Protein AF-0000000069723660 (afdb_homodimer)

Foldseek 3Di:
DQDDDDYDDDDDDDDDDDDDDPPDDPPDDPDDDPDPPPPPPPPPPPPPVPDLPPDAQDAPVNLVVCLVVQLVVVCVVCVVVVHDCVDPVNVCVSNVVSVVLCQLQVLSNDDLCVLQVPWKDQDPDQDKDKDWFQKAWAAALVPRFIKIWIKIKIFGADRIDGDPVSLSVLLSSLRSNHDDVQVSQVSSQVSCCVRGVTQKMKMKIKIDTCVCCVVVVDPPPDIDIYMDITHCCVVPVVNVVVRVVVRVD/DDDDDDDDDDDDDPDDDDDDPDDDPPDPPDPDDPDDPPPPPPPPPPPPVPDLPPDAQDAPVNLVVCLVVQLVVVCVVCVVVVHDCVDPVNVCVSNVVSVVLCQLQVLSNDDLCVLQPPWKDQDPDQDKDKDWFQWAWAAALVPRFIKIWIKIKIFGADRIDGDPVSLSVLLSSLRSNHDDVQSSQVSSQVSCCVRGVTQKMKMKIKIDTCVCCVVVVDPPPDIDIYMDITHCCVVPVVNVVVRVVVRVD

Sequence (498 aa):
MEKGPVRALAKPRDPRCSNGCLDGEPPRPGPSHPAEKPQRPETKSAQPADGWKGERPRSEEDNELNLPNLAAAYSSILRSLGEDPQRQGLLKTPLRAAMAMQFFTKGYQETISDVLNDAIFDEDHDEMVIVKDIDMFSMCEHHLVPFVGKVHIGYLPNKQVLGLSKLARIVEIYSRRLQVQERLTKQIAVAITEALRPAGVGVVVEATHMCMVMRGVQKMNSKTVTSTMLGVFREDPKTREEFLTLIRGMEKGPVRALAKPRDPRCSNGCLDGEPPRPGPSHPAEKPQRPETKSAQPADGWKGERPRSEEDNELNLPNLAAAYSSILRSLGEDPQRQGLLKTPLRAAMAMQFFTKGYQETISDVLNDAIFDEDHDEMVIVKDIDMFSMCEHHLVPFVGKVHIGYLPNKQVLGLSKLARIVEIYSRRLQVQERLTKQIAVAITEALRPAGVGVVVEATHMCMVMRGVQKMNSKTVTSTMLGVFREDPKTREEFLTLIRG

pLDDT: mean 77.75, std 28.46, range [14.97, 98.75]

Solvent-accessible surface area (backbone atoms only — not comparable to full-atom values): 28096 Å² total; per-residue (Å²): 135,80,83,82,86,85,89,93,85,88,89,85,83,87,82,87,76,78,88,78,80,73,74,74,73,73,78,71,79,70,78,74,73,71,72,72,69,68,72,65,70,70,68,71,65,74,65,63,89,60,79,72,70,81,61,73,52,51,46,73,65,52,47,65,69,24,40,64,56,24,16,49,20,42,40,44,36,36,43,45,74,73,43,60,48,78,39,84,79,27,57,59,17,24,53,43,26,30,53,48,51,50,57,47,35,43,19,48,47,53,57,68,69,77,62,50,78,83,39,74,38,81,34,96,44,82,55,76,46,74,51,63,73,37,81,42,51,30,27,29,37,54,44,72,31,52,28,40,38,32,35,31,41,35,33,29,35,53,49,32,42,68,47,73,69,50,56,53,46,51,49,44,37,58,29,12,23,76,34,52,71,65,57,45,32,42,50,48,39,50,49,49,40,69,71,48,55,35,56,17,32,36,25,37,34,40,29,32,49,44,66,36,30,69,68,65,78,31,57,85,84,49,68,50,76,42,71,32,57,34,54,46,34,56,74,31,66,67,56,33,50,52,52,57,56,61,62,75,104,136,89,80,83,81,83,88,84,88,86,79,85,70,91,74,88,78,81,88,78,88,74,81,79,74,74,80,71,78,73,79,74,75,75,74,75,70,72,74,69,73,70,71,72,66,75,66,64,83,65,80,71,76,80,60,73,54,51,46,73,66,51,48,64,69,24,41,64,55,24,16,49,22,42,39,44,38,36,44,45,73,73,44,60,48,77,40,83,77,28,57,60,17,24,52,42,26,30,53,48,52,50,58,48,35,44,18,48,50,53,56,69,70,78,62,50,78,82,40,74,37,84,35,98,43,81,56,76,46,74,51,63,74,37,82,40,52,30,26,30,38,54,44,72,30,52,27,39,38,33,35,31,41,34,34,30,36,52,49,32,42,68,48,72,70,49,55,54,46,51,48,44,37,58,29,13,23,77,32,51,71,65,57,45,33,42,50,48,38,51,50,49,40,70,73,46,54,35,57,17,33,35,25,40,35,39,31,33,49,45,67,36,31,70,68,65,77,32,58,86,85,48,68,51,76,43,71,33,58,34,52,44,33,57,73,32,66,66,58,33,49,52,52,57,56,62,62,76,106

Secondary structure (DSSP, 8-state):
------------------------------------------------S-TTSSS-PPPHHHHHHHHHHHHHHHHHHHHHTT--TTSGGGTTHHHHHHHHHHHHTGGGG--HHHHHTT-EEE----SPEEEEEEEEEEEETTTS-EEEEEEEEEEE-SSEEE-HHHHHHHHHHHHSSEE-HHHHHHHHHHHHHHHH--SEEEEEEEEEEHHHHTTTSS-TT--EEEEEEEEHHHH-HHHHHHHHHHHH-/------------------------------------------------S-S-SSS-PPPHHHHHHHHHHHHHHHHHHHHHTT--TTSGGGTTHHHHHHHHHHHHTGGGG--HHHHHTT-EEE----SPEEEEEEEEEEEETTTS-EEEEEEEEEEE-SSEEE-HHHHHHHHHHHHSSEE-HHHHHHHHHHHHHHHH--SEEEEEEEEEEHHHHTTTSS-TT--EEEEEEEEHHHH-HHHHHHHHHHHH-

InterPro domains:
  IPR001474 GTP cyclohydrolase I [MF_00223] (66-248)
  IPR001474 GTP cyclohydrolase I [NF006826] (69-248)
  IPR001474 GTP cyclohydrolase I [PTHR11109] (31-248)
  IPR001474 GTP cyclohydrolase I [TIGR00063] (73-248)
  IPR018234 GTP cyclohydrolase I, conserved site [PS00859] (127-143)
  IPR018234 GTP cyclohydrolase I, conserved site [PS00860] (175-185)
  IPR020602 GTP cyclohydrolase I domain [PF01227] (72-248)
  IPR043133 GTP cyclohydrolase I, C-terminal/NADPH-dependent 7-cyano-7-deazaguanine reductase [G3DSA:3.30.1130.10] (117-249)
  IPR043134 GTP cyclohydrolase I, N-terminal domain [G3DSA:1.10.286.10] (56-115)

Radius of gyration: 39.51 Å; Cα contacts (8 Å, |Δi|>4): 777; chains: 2; bounding box: 119×138×119 Å

Nearest PDB structures (foldseek):
  1is8-assembly1_D  TM=9.954E-01  e=2.478E-35  Rattus norvegicus
  1is7-assembly1_B  TM=9.886E-01  e=1.522E-35  Rattus norvegicus
  1fb1-assembly1_C  TM=9.767E-01  e=1.878E-33  Homo sapiens
  6z80-assembly1_A  TM=9.804E-01  e=7.278E-32  Homo sapiens
  1wm9-assembly1_A  TM=9.817E-01  e=1.178E-27  Thermus thermophilus HB8

Organism: Rousettus aegyptiacus (NCBI:txid9407)

Structure (mmCIF, N/CA/C/O backbone):
data_AF-0000000069723660-model_v1
#
loop_
_entity.id
_entity.type
_entity.pdbx_description
1 polymer 'GTP cyclohydrolase 1'
#
loop_
_atom_site.group_PDB
_atom_site.id
_atom_site.type_symbol
_atom_site.label_atom_id
_atom_site.label_alt_id
_atom_site.label_comp_id
_atom_site.label_asym_id
_atom_site.label_entity_id
_atom_site.label_seq_id
_atom_site.pdbx_PDB_ins_code
_atom_site.Cartn_x
_atom_site.Cartn_y
_atom_site.Cartn_z
_atom_site.occupancy
_atom_site.B_iso_or_equiv
_atom_site.auth_seq_id
_atom_site.auth_comp_id
_atom_site.auth_asym_id
_atom_site.auth_atom_id
_atom_site.pdbx_PDB_model_num
ATOM 1 N N . MET A 1 1 ? 94.812 -21.625 31.891 1 18.58 1 MET A N 1
ATOM 2 C CA . MET A 1 1 ? 95.5 -22.125 30.703 1 18.58 1 MET A CA 1
ATOM 3 C C . MET A 1 1 ? 95.062 -23.531 30.344 1 18.58 1 MET A C 1
ATOM 5 O O . MET A 1 1 ? 95.375 -24.062 29.297 1 18.58 1 MET A O 1
ATOM 9 N N . GLU A 1 2 ? 94.188 -24.312 31.156 1 14.97 2 GLU A N 1
ATOM 10 C CA . GLU A 1 2 ? 94.562 -25.703 31.391 1 14.97 2 GLU A CA 1
ATOM 11 C C . GLU A 1 2 ? 93.812 -26.641 30.422 1 14.97 2 GLU A C 1
ATOM 13 O O . GLU A 1 2 ? 93.812 -27.844 30.641 1 14.97 2 GLU A O 1
ATOM 18 N N . LYS A 1 3 ? 93 -26.234 29.312 1 20.59 3 LYS A N 1
ATOM 19 C CA . LYS A 1 3 ? 91.75 -26.953 29.109 1 20.59 3 LYS A CA 1
ATOM 20 C C . LYS A 1 3 ? 92 -28.281 28.406 1 20.59 3 LYS A C 1
ATOM 22 O O . LYS A 1 3 ? 92.5 -28.312 27.281 1 20.59 3 LYS A O 1
ATOM 27 N N . GLY A 1 4 ? 91.75 -29.438 28.844 1 17.38 4 GLY A N 1
ATOM 28 C CA . GLY A 1 4 ? 92.5 -30.672 28.656 1 17.38 4 GLY A CA 1
ATOM 29 C C . GLY A 1 4 ? 92 -31.453 27.438 1 17.38 4 GLY A C 1
ATOM 30 O O . GLY A 1 4 ? 91 -31.141 26.844 1 17.38 4 GLY A O 1
ATOM 31 N N . PRO A 1 5 ? 91.938 -32.875 27.359 1 19.39 5 PRO A N 1
ATOM 32 C CA . PRO A 1 5 ? 92.75 -33.812 26.531 1 19.39 5 PRO A CA 1
ATOM 33 C C . PRO A 1 5 ? 91.875 -34.469 25.453 1 19.39 5 PRO A C 1
ATOM 35 O O . PRO A 1 5 ? 92.25 -34.5 24.281 1 19.39 5 PRO A O 1
ATOM 38 N N . VAL A 1 6 ? 90.75 -35.375 25.781 1 17.23 6 VAL A N 1
ATOM 39 C CA . VAL A 1 6 ? 91.062 -36.812 25.719 1 17.23 6 VAL A CA 1
ATOM 40 C C . VAL A 1 6 ? 90.812 -37.344 24.312 1 17.23 6 VAL A C 1
ATOM 42 O O . VAL A 1 6 ? 90 -36.781 23.594 1 17.23 6 VAL A O 1
ATOM 45 N N . ARG A 1 7 ? 90.75 -38.719 24.094 1 17.19 7 ARG A N 1
ATOM 46 C CA . ARG A 1 7 ? 91.438 -39.688 23.25 1 17.19 7 ARG A CA 1
ATOM 47 C C . ARG A 1 7 ? 90.562 -40.094 22.078 1 17.19 7 ARG A C 1
ATOM 49 O O . ARG A 1 7 ? 89.312 -39.875 22.094 1 17.19 7 ARG A O 1
ATOM 56 N N . ALA A 1 8 ? 90.375 -41.562 21.672 1 17.77 8 ALA A N 1
ATOM 57 C CA . ALA A 1 8 ? 91.062 -42.375 20.656 1 17.77 8 ALA A CA 1
ATOM 58 C C . ALA A 1 8 ? 90.125 -42.75 19.531 1 17.77 8 ALA A C 1
ATOM 60 O O . ALA A 1 8 ? 88.875 -42.656 19.688 1 17.77 8 ALA A O 1
ATOM 61 N N . LEU A 1 9 ? 89.75 -44.156 19.094 1 17.48 9 LEU A N 1
ATOM 62 C CA . LEU A 1 9 ? 90.375 -44.938 18.016 1 17.48 9 LEU A CA 1
ATOM 63 C C . LEU A 1 9 ? 89.312 -45.406 17.016 1 17.48 9 LEU A C 1
ATOM 65 O O . LEU A 1 9 ? 89.438 -45.188 15.812 1 17.48 9 LEU A O 1
ATOM 69 N N . ALA A 1 10 ? 88.562 -46.75 17.141 1 16.92 10 ALA A N 1
ATOM 70 C CA . ALA A 1 10 ? 88.938 -47.906 16.312 1 16.92 10 ALA A CA 1
ATOM 71 C C . ALA A 1 10 ? 87.938 -48.094 15.172 1 16.92 10 ALA A C 1
ATOM 73 O O . ALA A 1 10 ? 86.812 -47.656 15.273 1 16.92 10 ALA A O 1
ATOM 74 N N . LYS A 1 11 ? 87.75 -49.438 14.453 1 19.38 11 LYS A N 1
ATOM 75 C CA . LYS A 1 11 ? 88 -49.938 13.109 1 19.38 11 LYS A CA 1
ATOM 76 C C . LYS A 1 11 ? 86.688 -50.094 12.312 1 19.38 11 LYS A C 1
ATOM 78 O O . LYS A 1 11 ? 85.625 -50.219 12.898 1 19.38 11 LYS A O 1
ATOM 83 N N . PRO A 1 12 ? 86.688 -50.938 11.125 1 22.66 12 PRO A N 1
ATOM 84 C CA . PRO A 1 12 ? 86.312 -50.844 9.695 1 22.66 12 PRO A CA 1
ATOM 85 C C . PRO A 1 12 ? 85.125 -51.656 9.305 1 22.66 12 PRO A C 1
ATOM 87 O O . PRO A 1 12 ? 85.188 -52.875 9.242 1 22.66 12 PRO A O 1
ATOM 90 N N . ARG A 1 13 ? 83.812 -51.562 9.836 1 19.23 13 ARG A N 1
ATOM 91 C CA . ARG A 1 13 ? 82.875 -52.656 9.93 1 19.23 13 ARG A CA 1
ATOM 92 C C . ARG A 1 13 ? 82.438 -53.125 8.539 1 19.23 13 ARG A C 1
ATOM 94 O O . ARG A 1 13 ? 82.312 -52.344 7.613 1 19.23 13 ARG A O 1
ATOM 101 N N . ASP A 1 14 ? 82.062 -54.438 8.398 1 18.81 14 ASP A N 1
ATOM 102 C CA . ASP A 1 14 ? 82.062 -55.469 7.375 1 18.81 14 ASP A CA 1
ATOM 103 C C . ASP A 1 14 ? 80.938 -55.25 6.34 1 18.81 14 ASP A C 1
ATOM 105 O O . ASP A 1 14 ? 79.875 -54.719 6.66 1 18.81 14 ASP A O 1
ATOM 109 N N . PRO A 1 15 ? 81 -55.719 5.047 1 20.92 15 PRO A N 1
ATOM 110 C CA . PRO A 1 15 ? 80.625 -55.406 3.662 1 20.92 15 PRO A CA 1
ATOM 111 C C . PRO A 1 15 ? 79.25 -55.844 3.273 1 20.92 15 PRO A C 1
ATOM 113 O O . PRO A 1 15 ? 78.562 -55.25 2.41 1 20.92 15 PRO A O 1
ATOM 116 N N . ARG A 1 16 ? 78.688 -57.031 3.842 1 19.39 16 ARG A N 1
ATOM 117 C CA . ARG A 1 16 ? 78.188 -58 2.873 1 19.39 16 ARG A CA 1
ATOM 118 C C . ARG A 1 16 ? 76.812 -57.625 2.371 1 19.39 16 ARG A C 1
ATOM 120 O O . ARG A 1 16 ? 75.938 -57.281 3.168 1 19.39 16 ARG A O 1
ATOM 127 N N . CYS A 1 17 ? 76.438 -57.40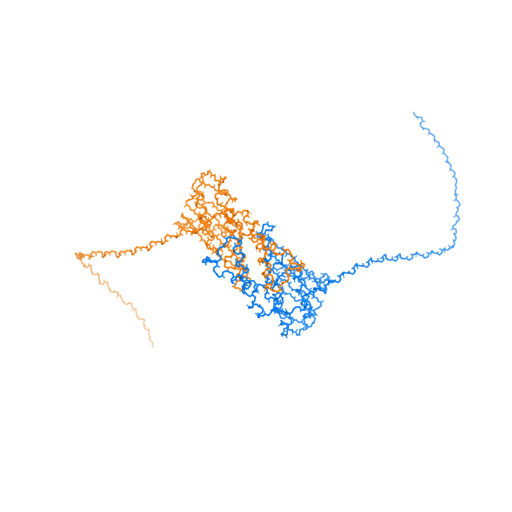6 1.099 1 19.94 17 CYS A N 1
ATOM 128 C CA . CYS A 1 17 ? 75.562 -56.719 0.172 1 19.94 17 CYS A CA 1
ATOM 129 C C . CYS A 1 17 ? 74.25 -57.438 0.055 1 19.94 17 CYS A C 1
ATOM 131 O O . CYS A 1 17 ? 73.25 -56.875 -0.436 1 19.94 17 CYS A O 1
ATOM 133 N N . SER A 1 18 ? 74.188 -58.75 0.332 1 18.02 18 SER A N 1
ATOM 134 C CA . SER A 1 18 ? 73.562 -59.438 -0.802 1 18.02 18 SER A CA 1
ATOM 135 C C . SER A 1 18 ? 72.062 -59.219 -0.859 1 18.02 18 SER A C 1
ATOM 137 O O . SER A 1 18 ? 71.5 -58.719 0.101 1 18.02 18 SER A O 1
ATOM 139 N N . ASN A 1 19 ? 71.188 -60.312 -1.084 1 18.28 19 ASN A N 1
ATOM 140 C CA . ASN A 1 19 ? 70.312 -60.719 -2.195 1 18.28 19 ASN A CA 1
ATOM 141 C C . ASN A 1 19 ? 68.875 -60.375 -1.938 1 18.28 19 ASN A C 1
ATOM 143 O O . ASN A 1 19 ? 68.5 -60.031 -0.819 1 18.28 19 ASN A O 1
ATOM 147 N N . GLY A 1 20 ? 67.812 -61.344 -2.285 1 20.5 20 GLY A N 1
ATOM 148 C CA . GLY A 1 20 ? 66.75 -61.312 -3.295 1 20.5 20 GLY A CA 1
ATOM 149 C C . GLY A 1 20 ? 65.438 -60.938 -2.74 1 20.5 20 GLY A C 1
ATOM 150 O O . GLY A 1 20 ? 64.5 -60.625 -3.498 1 20.5 20 GLY A O 1
ATOM 151 N N . CYS A 1 21 ? 65.062 -61.406 -1.474 1 21.03 21 CYS A N 1
ATOM 152 C CA . CYS A 1 21 ? 63.75 -61.969 -1.267 1 21.03 21 CYS A CA 1
ATOM 153 C C . CYS A 1 21 ? 62.688 -60.875 -1.252 1 21.03 21 CYS A C 1
ATOM 155 O O . CYS A 1 21 ? 62.719 -60.031 -0.373 1 21.03 21 CYS A O 1
ATOM 157 N N . LEU A 1 22 ? 62.125 -60.5 -2.387 1 22.59 22 LEU A N 1
ATOM 158 C CA . LEU A 1 22 ? 61.312 -59.344 -2.66 1 22.59 22 LEU A CA 1
ATOM 159 C C . LEU A 1 22 ? 60 -59.406 -1.889 1 22.59 22 LEU A C 1
ATOM 161 O O . LEU A 1 22 ? 59.156 -60.281 -2.152 1 22.59 22 LEU A O 1
ATOM 165 N N . ASP A 1 23 ? 60.031 -59.469 -0.571 1 21.16 23 ASP A N 1
ATOM 166 C CA . ASP A 1 23 ? 58.812 -59.844 0.114 1 21.16 23 ASP A CA 1
ATOM 167 C C . ASP A 1 23 ? 57.625 -58.969 -0.346 1 21.16 23 ASP A C 1
ATOM 169 O O . ASP A 1 23 ? 57.781 -57.781 -0.523 1 21.16 23 ASP A O 1
ATOM 173 N N . GLY A 1 24 ? 56.594 -59.562 -0.834 1 24.84 24 GLY A N 1
ATOM 174 C CA . GLY A 1 24 ? 55.375 -59.156 -1.541 1 24.84 24 GLY A CA 1
ATOM 175 C C . GLY A 1 24 ? 54.531 -58.188 -0.756 1 24.84 24 GLY A C 1
ATOM 176 O O . GLY A 1 24 ? 54.438 -58.281 0.467 1 24.84 24 GLY A O 1
ATOM 177 N N . GLU A 1 25 ? 54.531 -56.906 -1.181 1 27.36 25 GLU A N 1
ATOM 178 C CA . GLU A 1 25 ? 53.938 -55.781 -0.483 1 27.36 25 GLU A CA 1
ATOM 179 C C . GLU A 1 25 ? 52.469 -56.031 -0.175 1 27.36 25 GLU A C 1
ATOM 181 O O . GLU A 1 25 ? 51.719 -56.469 -1.043 1 27.36 25 GLU A O 1
ATOM 186 N N . PRO A 1 26 ? 52.281 -56.5 1.079 1 29.83 26 PRO A N 1
ATOM 187 C CA . PRO A 1 26 ? 50.875 -56.812 1.297 1 29.83 26 PRO A CA 1
ATOM 188 C C . PRO A 1 26 ? 49.906 -55.75 0.775 1 29.83 26 PRO A C 1
ATOM 190 O O . PRO A 1 26 ? 50.281 -54.594 0.684 1 29.83 26 PRO A O 1
ATOM 193 N N . PRO A 1 27 ? 48.938 -56.125 -0.021 1 27.78 27 PRO A N 1
ATOM 194 C CA . PRO A 1 27 ? 48.125 -55.125 -0.745 1 27.78 27 PRO A CA 1
ATOM 195 C C . PRO A 1 27 ? 47.531 -54.094 0.176 1 27.78 27 PRO A C 1
ATOM 197 O O . PRO A 1 27 ? 47.375 -54.312 1.379 1 27.78 27 PRO A O 1
ATOM 200 N N . ARG A 1 28 ? 47.719 -52.844 -0.138 1 28.53 28 ARG A N 1
ATOM 201 C CA . ARG A 1 28 ? 47.281 -51.656 0.559 1 28.53 28 ARG A CA 1
ATOM 202 C C . ARG A 1 28 ? 45.781 -51.719 0.865 1 28.53 28 ARG A C 1
ATOM 204 O O . ARG A 1 28 ? 45 -52.188 0.043 1 28.53 28 ARG A O 1
ATOM 211 N N . PRO A 1 29 ? 45.562 -51.812 2.137 1 31.22 29 PRO A N 1
ATOM 212 C CA . PRO A 1 29 ? 44.125 -51.969 2.451 1 31.22 29 PRO A CA 1
ATOM 213 C C . PRO A 1 29 ? 43.25 -51 1.677 1 31.22 29 PRO A C 1
ATOM 215 O O . PRO A 1 29 ? 43.688 -49.938 1.28 1 31.22 29 PRO A O 1
ATOM 218 N N . GLY A 1 30 ? 42.375 -51.438 0.77 1 28.33 30 GLY A N 1
ATOM 219 C CA . GLY A 1 30 ? 41.562 -50.625 -0.137 1 28.33 30 GLY A CA 1
ATOM 220 C C . GLY A 1 30 ? 40.844 -49.5 0.553 1 28.33 30 GLY A C 1
ATOM 221 O O . GLY A 1 30 ? 40.75 -49.469 1.782 1 28.33 30 GLY A O 1
ATOM 222 N N . PRO A 1 31 ? 40.719 -48.406 -0.165 1 29.69 31 PRO A N 1
ATOM 223 C CA . PRO A 1 31 ? 40.219 -47.125 0.344 1 29.69 31 PRO A CA 1
ATOM 224 C C . PRO A 1 31 ? 38.969 -47.312 1.186 1 29.69 31 PRO A C 1
ATOM 226 O O . PRO A 1 31 ? 38.25 -48.312 1.04 1 29.69 31 PRO A O 1
ATOM 229 N N . SER A 1 32 ? 39.094 -46.906 2.406 1 31.52 32 SER A N 1
ATOM 230 C CA . SER A 1 32 ? 37.938 -46.938 3.324 1 31.52 32 SER A CA 1
ATOM 231 C C . SER A 1 32 ? 36.688 -46.469 2.633 1 31.52 32 SER A C 1
ATOM 233 O O . SER A 1 32 ? 36.719 -45.594 1.757 1 31.52 32 SER A O 1
ATOM 235 N N . HIS A 1 33 ? 35.688 -47.344 2.541 1 28.3 33 HIS A N 1
ATOM 236 C CA . HIS A 1 33 ? 34.438 -47.031 1.878 1 28.3 33 HIS A CA 1
ATOM 237 C C . HIS A 1 33 ? 33.906 -45.688 2.314 1 28.3 33 HIS A C 1
ATOM 239 O O . HIS A 1 33 ? 34.031 -45.281 3.477 1 28.3 33 HIS A O 1
ATOM 245 N N . PRO A 1 34 ? 33.938 -44.688 1.435 1 27.61 34 PRO A N 1
ATOM 246 C CA . PRO A 1 34 ? 33.438 -43.375 1.838 1 27.61 34 PRO A CA 1
ATOM 247 C C . PRO A 1 34 ? 32.25 -43.469 2.787 1 27.61 34 PRO A C 1
ATOM 249 O O . PRO A 1 34 ? 31.516 -44.438 2.768 1 27.61 34 PRO A O 1
ATOM 252 N N . ALA A 1 35 ? 32.406 -42.875 4.023 1 33.75 35 ALA A N 1
ATOM 253 C CA . ALA A 1 35 ? 31.297 -42.688 4.941 1 33.75 35 ALA A CA 1
ATOM 254 C C . ALA A 1 35 ? 30 -42.438 4.18 1 33.75 35 ALA A C 1
ATOM 256 O O . ALA A 1 35 ? 30 -41.75 3.148 1 33.75 35 ALA A O 1
ATOM 257 N N . GLU A 1 36 ? 29.125 -43.438 4.188 1 28.73 36 GLU A N 1
ATOM 258 C CA . GLU A 1 36 ? 27.828 -43.25 3.547 1 28.73 36 GLU A CA 1
ATOM 259 C C . GLU A 1 36 ? 27.312 -41.844 3.697 1 28.73 36 GLU A C 1
ATOM 261 O O . GLU A 1 36 ? 27.312 -41.281 4.801 1 28.73 36 GLU A O 1
ATOM 266 N N . LYS A 1 37 ? 27.562 -40.906 2.648 1 33.5 37 LYS A N 1
ATOM 267 C CA . LYS A 1 37 ? 26.953 -39.594 2.736 1 33.5 37 LYS A CA 1
ATOM 268 C C . LYS A 1 37 ? 25.625 -39.656 3.465 1 33.5 37 LYS A C 1
ATOM 270 O O . LYS A 1 37 ? 24.797 -40.5 3.186 1 33.5 37 LYS A O 1
ATOM 275 N N . PRO A 1 38 ? 25.656 -39.219 4.785 1 33.41 38 PRO A N 1
ATOM 276 C CA . PRO A 1 38 ? 24.297 -39.25 5.332 1 33.41 38 PRO A CA 1
ATOM 277 C C . PRO A 1 38 ? 23.219 -38.969 4.281 1 33.41 38 PRO A C 1
ATOM 279 O O . PRO A 1 38 ? 23.5 -38.312 3.287 1 33.41 38 PRO A O 1
ATOM 282 N N . GLN A 1 39 ? 22.391 -40 3.996 1 28.12 39 GLN A N 1
ATOM 283 C CA . GLN A 1 39 ? 21.266 -39.719 3.133 1 28.12 39 GLN A CA 1
ATOM 284 C C . GLN A 1 39 ? 20.766 -38.281 3.355 1 28.12 39 GLN A C 1
ATOM 286 O O . GLN A 1 39 ? 20.625 -37.844 4.496 1 28.12 39 GLN A O 1
ATOM 291 N N . ARG A 1 40 ? 21.281 -37.344 2.473 1 30.78 40 ARG A N 1
ATOM 292 C CA . ARG A 1 40 ? 20.641 -36.031 2.529 1 30.78 40 ARG A CA 1
ATOM 293 C C . ARG A 1 40 ? 19.203 -36.156 3.018 1 30.78 40 ARG A C 1
ATOM 295 O O . ARG A 1 40 ? 18.453 -37.031 2.588 1 30.78 40 ARG A O 1
ATOM 302 N N . PRO A 1 41 ? 19.016 -35.781 4.312 1 30.94 41 PRO A N 1
ATOM 303 C CA . PRO A 1 41 ? 17.578 -35.875 4.637 1 30.94 41 PRO A CA 1
ATOM 304 C C . PRO A 1 41 ? 16.688 -35.688 3.416 1 30.94 41 PRO A C 1
ATOM 306 O O . PRO A 1 41 ? 17.047 -34.938 2.502 1 30.94 41 PRO A O 1
ATOM 309 N N . GLU A 1 42 ? 16.156 -36.844 2.865 1 26.86 42 GLU A N 1
ATOM 310 C CA . GLU A 1 42 ? 15.117 -36.625 1.875 1 26.86 42 GLU A CA 1
ATOM 311 C C . GLU A 1 42 ? 14.461 -35.25 2.068 1 26.86 42 GLU A C 1
ATOM 313 O 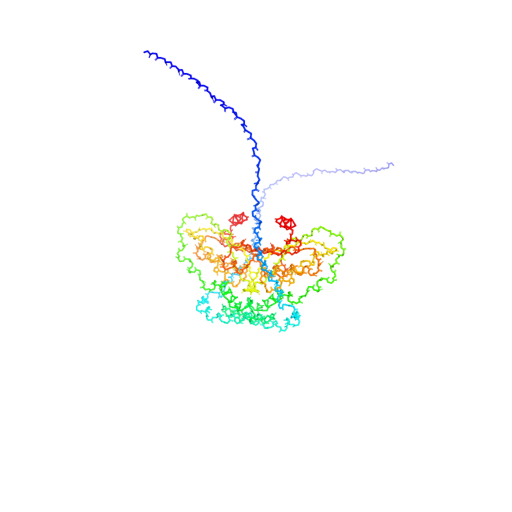O . GLU A 1 42 ? 14.148 -34.875 3.195 1 26.86 42 GLU A O 1
ATOM 318 N N . THR A 1 43 ? 14.953 -34.312 1.299 1 27.39 43 THR A N 1
ATOM 319 C CA . THR A 1 43 ? 14.156 -33.094 1.258 1 27.39 43 THR A CA 1
ATOM 320 C C . THR A 1 43 ? 12.695 -33.406 1.57 1 27.39 43 THR A C 1
ATOM 322 O O . THR A 1 43 ? 12.062 -34.219 0.892 1 27.39 43 THR A O 1
ATOM 325 N N . LYS A 1 44 ? 12.336 -33.5 2.881 1 31.05 44 LYS A N 1
ATOM 326 C CA . LYS A 1 44 ? 10.898 -33.469 3.123 1 31.05 44 LYS A CA 1
ATOM 327 C C . LYS A 1 44 ? 10.148 -32.938 1.908 1 31.05 44 LYS A C 1
ATOM 329 O O . LYS A 1 44 ? 10.453 -31.828 1.415 1 31.05 44 LYS A O 1
ATOM 334 N N . SER A 1 45 ? 9.844 -33.812 0.938 1 26.66 45 SER A N 1
ATOM 335 C CA . SER A 1 45 ? 8.922 -33.438 -0.13 1 26.66 45 SER A CA 1
ATOM 336 C C . SER A 1 45 ? 8.102 -32.219 0.257 1 26.66 45 SER A C 1
ATOM 338 O O . SER A 1 45 ? 7.613 -32.125 1.385 1 26.66 45 SER A O 1
ATOM 340 N N . ALA A 1 46 ? 8.531 -31.078 -0.267 1 31.28 46 ALA A N 1
ATOM 341 C CA . ALA A 1 46 ? 7.621 -29.938 -0.162 1 31.28 46 ALA A CA 1
ATOM 342 C C . ALA A 1 46 ? 6.168 -30.406 -0.097 1 31.28 46 ALA A C 1
ATOM 344 O O . ALA A 1 46 ? 5.695 -31.109 -0.989 1 31.28 46 ALA A O 1
ATOM 345 N N . GLN A 1 47 ? 5.703 -30.891 1.125 1 30.94 47 GLN A N 1
ATOM 346 C CA . GLN A 1 47 ? 4.262 -31.094 1.188 1 30.94 47 GLN A CA 1
ATOM 347 C C . GLN A 1 47 ? 3.553 -30.328 0.068 1 30.94 47 GLN A C 1
ATOM 349 O O . GLN A 1 47 ? 3.941 -29.219 -0.272 1 30.94 47 GLN A O 1
ATOM 354 N N . PRO A 1 48 ? 3.004 -31.016 -0.903 1 32.16 48 PRO A N 1
ATOM 355 C CA . PRO A 1 48 ? 2.217 -30.266 -1.878 1 32.16 48 PRO A CA 1
ATOM 356 C C . PRO A 1 48 ? 1.662 -28.969 -1.306 1 32.16 48 PRO A C 1
ATOM 358 O O . PRO A 1 48 ? 1.479 -28.844 -0.091 1 32.16 48 PRO A O 1
ATOM 361 N N . ALA A 1 49 ? 2.076 -27.906 -1.833 1 36.91 49 ALA A N 1
ATOM 362 C CA . ALA A 1 49 ? 1.204 -26.766 -1.634 1 36.91 49 ALA A CA 1
ATOM 363 C C . ALA A 1 49 ? -0.231 -27.203 -1.354 1 36.91 49 ALA A C 1
ATOM 365 O O . ALA A 1 49 ? -0.939 -27.641 -2.262 1 36.91 49 ALA A O 1
ATOM 366 N N . ASP A 1 50 ? -0.439 -28.094 -0.318 1 35.5 50 ASP A N 1
ATOM 367 C CA . ASP A 1 50 ? -1.622 -28.844 0.103 1 35.5 50 ASP A CA 1
ATOM 368 C C . ASP A 1 50 ? -2.891 -28.25 -0.51 1 35.5 50 ASP A C 1
ATOM 370 O O . ASP A 1 50 ? -3.59 -28.922 -1.27 1 35.5 50 ASP A O 1
ATOM 374 N N . GLY A 1 51 ? -3.727 -27.469 0.443 1 35.34 51 GLY A N 1
ATOM 375 C CA . GLY A 1 51 ? -5.18 -27.406 0.472 1 35.34 51 GLY A CA 1
ATOM 376 C C . GLY A 1 51 ? -5.766 -26.625 -0.683 1 35.34 51 GLY A C 1
ATOM 377 O O . GLY A 1 51 ? -6.949 -26.281 -0.673 1 35.34 51 GLY A O 1
ATOM 378 N N . TRP A 1 52 ? -5.039 -25.906 -1.434 1 38.44 52 TRP A N 1
ATOM 379 C CA . TRP A 1 52 ? -5.758 -25.109 -2.42 1 38.44 52 TRP A CA 1
ATOM 380 C C . TRP A 1 52 ? -6.328 -26 -3.523 1 38.44 52 TRP A C 1
ATOM 382 O O . TRP A 1 52 ? -6.758 -25.5 -4.566 1 38.44 52 TRP A O 1
ATOM 392 N N . LYS A 1 53 ? -5.898 -27.234 -3.596 1 41.16 53 LYS A N 1
ATOM 393 C CA . LYS A 1 53 ? -6.438 -28 -4.719 1 41.16 53 LYS A CA 1
ATOM 394 C C . LYS A 1 53 ? -7.934 -27.734 -4.891 1 41.16 53 LYS A C 1
ATOM 396 O O . LYS A 1 53 ? -8.406 -27.516 -6.008 1 41.16 53 LYS A O 1
ATOM 401 N N . GLY A 1 54 ? -8.844 -28.469 -3.914 1 41 54 GLY A N 1
ATOM 402 C CA . GLY A 1 54 ? -10.227 -28.844 -4.16 1 41 54 GLY A CA 1
ATOM 403 C C . GLY A 1 54 ? -11.188 -27.672 -4.047 1 41 54 GLY A C 1
ATOM 404 O O . GLY A 1 54 ? -12.406 -27.859 -4.055 1 41 54 GLY A O 1
ATOM 405 N N . GLU A 1 55 ? -10.773 -26.578 -3.369 1 50.41 55 GLU A N 1
ATOM 406 C CA . GLU A 1 55 ? -11.906 -25.688 -3.131 1 50.41 55 GLU A CA 1
ATOM 407 C C . GLU A 1 55 ? -12.289 -24.922 -4.395 1 50.41 55 GLU A C 1
ATOM 409 O O . GLU A 1 55 ? -11.414 -24.516 -5.164 1 50.41 55 GLU A O 1
ATOM 414 N N . ARG A 1 56 ? -13.477 -25.172 -4.863 1 60.94 56 ARG A N 1
ATOM 415 C CA . ARG A 1 56 ? -14.094 -24.438 -5.969 1 60.94 56 ARG A CA 1
ATOM 416 C C . ARG A 1 56 ? -13.688 -22.969 -5.957 1 60.94 56 ARG A C 1
ATOM 418 O O . ARG A 1 56 ? -13.68 -22.328 -4.898 1 60.94 56 ARG A O 1
ATOM 425 N N . PRO A 1 57 ? -13.156 -22.562 -7.082 1 75.31 57 PRO A N 1
ATOM 426 C CA . PRO A 1 57 ? -12.906 -21.109 -7.168 1 75.31 57 PRO A CA 1
ATOM 427 C C . PRO A 1 57 ? -14.094 -20.281 -6.695 1 75.31 57 PRO A C 1
ATOM 429 O O . PRO A 1 57 ? -15.242 -20.719 -6.793 1 75.31 57 PRO A O 1
ATOM 432 N N . ARG A 1 58 ? -13.781 -19.312 -6.023 1 83.44 58 ARG A N 1
ATOM 433 C CA . ARG A 1 58 ? -14.82 -18.359 -5.672 1 83.44 58 ARG A CA 1
ATOM 434 C C . ARG A 1 58 ? -15.562 -17.875 -6.914 1 83.44 58 ARG A C 1
ATOM 436 O O . ARG A 1 58 ? -14.938 -17.516 -7.914 1 83.44 58 ARG A O 1
ATOM 443 N N . SER A 1 59 ? -16.875 -17.984 -6.941 1 85.38 59 SER A N 1
ATOM 444 C CA . SER A 1 59 ? -17.656 -17.594 -8.109 1 85.38 59 SER A CA 1
ATOM 445 C C . SER A 1 59 ? -18.062 -16.125 -8.039 1 85.38 59 SER A C 1
ATOM 447 O O . SER A 1 59 ? -18 -15.508 -6.969 1 85.38 59 SER A O 1
ATOM 449 N N . GLU A 1 60 ? -18.359 -15.578 -9.156 1 85.62 60 GLU A N 1
ATOM 450 C CA . GLU A 1 60 ? -18.906 -14.227 -9.203 1 85.62 60 GLU A CA 1
ATOM 451 C C . GLU A 1 60 ? -20.172 -14.117 -8.359 1 85.62 60 GLU A C 1
ATOM 453 O O . GLU A 1 60 ? -20.438 -13.078 -7.75 1 85.62 60 GLU A O 1
ATOM 458 N N . GLU A 1 61 ? -20.906 -15.172 -8.352 1 85.88 61 GLU A N 1
ATOM 459 C CA . GLU A 1 61 ? -22.109 -15.211 -7.543 1 85.88 61 GLU A CA 1
ATOM 460 C C . GLU A 1 61 ? -21.797 -15.133 -6.055 1 85.88 61 GLU A C 1
ATOM 462 O O . GLU A 1 61 ? -22.484 -14.453 -5.301 1 85.88 61 GLU A O 1
ATOM 467 N N . ASP A 1 62 ? -20.781 -15.805 -5.66 1 88.25 62 ASP A N 1
ATOM 468 C CA . ASP A 1 62 ? -20.328 -15.719 -4.277 1 88.25 62 ASP A CA 1
ATOM 469 C C . ASP A 1 62 ? -19.969 -14.289 -3.9 1 88.25 62 ASP A C 1
ATOM 471 O O . ASP A 1 62 ? -20.297 -13.828 -2.807 1 88.25 62 ASP A O 1
ATOM 475 N N . ASN A 1 63 ? -19.344 -13.617 -4.812 1 89.75 63 ASN A N 1
ATOM 476 C CA . ASN A 1 63 ? -18.969 -12.234 -4.574 1 89.75 63 ASN A CA 1
ATOM 477 C C . ASN A 1 63 ? -20.188 -11.352 -4.34 1 89.75 63 ASN A C 1
ATOM 479 O O . ASN A 1 63 ? -20.219 -10.562 -3.391 1 89.75 63 ASN A O 1
ATOM 483 N N . GLU A 1 64 ? -21.109 -11.477 -5.211 1 91.94 64 GLU A N 1
ATOM 484 C CA . GLU A 1 64 ? -22.312 -10.664 -5.098 1 91.94 64 GLU A CA 1
ATOM 485 C C . GLU A 1 64 ? -23.047 -10.953 -3.795 1 91.94 64 GLU A C 1
ATOM 487 O O . GLU A 1 64 ? -23.547 -10.039 -3.135 1 91.94 64 GLU A O 1
ATOM 492 N N . LEU A 1 65 ? -23.062 -12.195 -3.447 1 91.06 65 LEU A N 1
ATOM 493 C CA . LEU A 1 65 ? -23.781 -12.625 -2.252 1 91.06 65 LEU A CA 1
ATOM 494 C C . LEU A 1 65 ? -23.078 -12.133 -0.991 1 91.06 65 LEU A C 1
ATOM 496 O O . LEU A 1 65 ? -23.734 -11.836 0.014 1 91.06 65 LEU A O 1
ATOM 500 N N . ASN A 1 66 ? -21.766 -12.039 -1.061 1 95.38 66 ASN A N 1
ATOM 501 C CA . ASN A 1 66 ? -21 -11.727 0.139 1 95.38 66 ASN A CA 1
ATOM 502 C C . ASN A 1 66 ? -20.672 -10.234 0.222 1 95.38 66 ASN A C 1
ATOM 504 O O . ASN A 1 66 ? -20.203 -9.758 1.251 1 95.38 66 ASN A O 1
ATOM 508 N N . LEU A 1 67 ? -20.969 -9.516 -0.82 1 96.56 67 LEU A N 1
ATOM 509 C CA . LEU A 1 67 ? -20.594 -8.109 -0.89 1 96.56 67 LEU A CA 1
ATOM 510 C C . LEU A 1 67 ? -21.25 -7.32 0.245 1 96.56 67 LEU A C 1
ATOM 512 O O . LEU A 1 67 ? -20.594 -6.516 0.905 1 96.56 67 LEU A O 1
ATOM 516 N N . PRO A 1 68 ? -22.562 -7.523 0.572 1 97.19 68 PRO A N 1
ATOM 517 C CA . PRO A 1 68 ? -23.172 -6.789 1.682 1 97.19 68 PRO A CA 1
ATOM 518 C C . PRO A 1 68 ? -22.5 -7.086 3.023 1 97.19 68 PRO A C 1
ATOM 520 O O . PRO A 1 68 ? -22.344 -6.184 3.85 1 97.19 68 PRO A O 1
ATOM 523 N N . ASN A 1 69 ? -22.125 -8.352 3.203 1 97.38 69 ASN A N 1
ATOM 524 C CA . ASN A 1 69 ? -21.422 -8.719 4.434 1 97.38 69 ASN A CA 1
ATOM 525 C C . ASN A 1 69 ? -20.062 -8.039 4.523 1 97.38 69 ASN A C 1
ATOM 527 O O . ASN A 1 69 ? -19.656 -7.594 5.598 1 97.38 69 ASN A O 1
ATOM 531 N N . LEU A 1 70 ? -19.406 -8.008 3.434 1 97.69 70 LEU A N 1
ATOM 532 C CA . LEU A 1 70 ? -18.125 -7.32 3.385 1 97.69 70 LEU A CA 1
ATOM 533 C C . LEU A 1 70 ? -18.281 -5.84 3.705 1 97.69 70 LEU A C 1
ATOM 535 O O . LEU A 1 70 ? -17.531 -5.289 4.516 1 97.69 70 LEU A O 1
ATOM 539 N N . ALA A 1 71 ? -19.219 -5.246 3.086 1 98.25 71 ALA A N 1
ATOM 540 C CA . ALA A 1 71 ? -19.469 -3.828 3.322 1 98.25 71 ALA A CA 1
ATOM 541 C C . ALA A 1 71 ? -19.844 -3.572 4.781 1 98.25 71 ALA A C 1
ATOM 543 O O . ALA A 1 71 ? -19.391 -2.588 5.375 1 98.25 71 ALA A O 1
ATOM 544 N N . ALA A 1 72 ? -20.609 -4.441 5.34 1 98.31 72 ALA A N 1
ATOM 545 C CA . ALA A 1 72 ? -20.984 -4.316 6.742 1 98.31 72 ALA A CA 1
ATOM 546 C C . ALA A 1 72 ? -19.766 -4.422 7.652 1 98.31 72 ALA A C 1
ATOM 548 O O . ALA A 1 72 ? -19.672 -3.707 8.656 1 98.31 72 ALA A O 1
ATOM 549 N N . ALA A 1 73 ? -18.922 -5.332 7.332 1 98.31 73 ALA A N 1
ATOM 550 C CA . ALA A 1 73 ? -17.703 -5.48 8.109 1 98.31 73 ALA A CA 1
ATOM 551 C C . ALA A 1 73 ? -16.859 -4.207 8.055 1 98.31 73 ALA A C 1
ATOM 553 O O . ALA A 1 73 ? -16.328 -3.76 9.078 1 98.31 73 ALA A O 1
ATOM 554 N N . TYR A 1 74 ? -16.734 -3.572 6.914 1 98.56 74 TYR A N 1
ATOM 555 C CA . TYR A 1 74 ? -15.969 -2.332 6.785 1 98.56 74 TYR A CA 1
ATOM 556 C C . TYR A 1 74 ? -16.656 -1.195 7.531 1 98.56 74 TYR A C 1
ATOM 558 O O . TYR A 1 74 ? -15.992 -0.318 8.086 1 98.56 74 TYR A O 1
ATOM 566 N N . SER A 1 75 ? -17.984 -1.195 7.535 1 98.38 75 SER A N 1
ATOM 567 C CA . SER A 1 75 ? -18.703 -0.224 8.359 1 98.38 75 SER A CA 1
ATOM 568 C C . SER A 1 75 ? -18.359 -0.393 9.836 1 98.38 75 SER A C 1
ATOM 570 O O . SER A 1 75 ? -18.172 0.593 10.555 1 98.38 75 SER A O 1
ATOM 572 N N . SER A 1 76 ? -18.312 -1.611 10.258 1 98.06 76 SER A N 1
ATOM 573 C CA . SER A 1 76 ? -17.953 -1.906 11.641 1 98.06 76 SER A CA 1
ATOM 574 C C . SER A 1 76 ? -16.531 -1.432 11.953 1 98.06 76 SER A C 1
ATOM 576 O O . SER A 1 76 ? -16.266 -0.929 13.047 1 98.06 76 SER A O 1
ATOM 578 N N . ILE A 1 77 ? -15.648 -1.574 11.016 1 98.06 77 ILE A N 1
ATOM 579 C CA . ILE A 1 77 ? -14.281 -1.102 11.18 1 98.06 77 ILE A CA 1
ATOM 580 C C . ILE A 1 77 ? -14.273 0.411 11.391 1 98.06 77 ILE A C 1
ATOM 582 O O . ILE A 1 77 ? -13.656 0.911 12.336 1 98.06 77 ILE A O 1
ATOM 586 N N . LEU A 1 78 ? -14.977 1.113 10.555 1 97.81 78 LEU A N 1
ATOM 587 C CA . LEU A 1 78 ? -15.039 2.566 10.672 1 97.81 78 LEU A CA 1
ATOM 588 C C . LEU A 1 78 ? -15.586 2.98 12.031 1 97.81 78 LEU A C 1
ATOM 590 O O . LEU A 1 78 ? -15.023 3.852 12.695 1 97.81 78 LEU A O 1
ATOM 594 N N . ARG A 1 79 ? -16.625 2.322 12.516 1 96.56 79 ARG A N 1
ATOM 595 C CA . ARG A 1 79 ? -17.219 2.633 13.812 1 96.56 79 ARG A CA 1
ATOM 596 C C . ARG A 1 79 ? -16.234 2.354 14.945 1 96.56 79 ARG A C 1
ATOM 598 O O . ARG A 1 79 ? -16.125 3.143 15.883 1 96.56 79 ARG A O 1
ATOM 605 N N . SER A 1 80 ? -15.555 1.271 14.766 1 96.31 80 SER A N 1
ATOM 606 C CA . SER A 1 80 ? -14.633 0.86 15.812 1 96.31 80 SER A CA 1
ATOM 607 C C . SER A 1 80 ? -13.43 1.802 15.898 1 96.31 80 SER A C 1
ATOM 609 O O . SER A 1 80 ? -12.742 1.854 16.922 1 96.31 80 SER A O 1
ATOM 611 N N . LEU A 1 81 ? -13.148 2.543 14.828 1 95.12 81 LEU A N 1
ATOM 612 C CA . LEU A 1 81 ? -12.078 3.529 14.805 1 95.12 81 LEU A CA 1
ATOM 613 C C . LEU A 1 81 ? -12.562 4.879 15.312 1 95.12 81 LEU A C 1
ATOM 615 O O . LEU A 1 81 ? -11.789 5.836 15.391 1 95.12 81 LEU A O 1
ATOM 619 N N . GLY A 1 82 ? -13.836 4.988 15.617 1 92.69 82 GLY A N 1
ATOM 620 C CA . GLY A 1 82 ? -14.406 6.23 16.109 1 92.69 82 GLY A CA 1
ATOM 621 C C . GLY A 1 82 ? -14.984 7.105 15.023 1 92.69 82 GLY A C 1
ATOM 622 O O . GLY A 1 82 ? -15.32 8.266 15.258 1 92.69 82 GLY A O 1
ATOM 623 N N . GLU A 1 83 ? -15.141 6.496 13.836 1 94.5 83 GLU A N 1
ATOM 624 C CA . GLU A 1 83 ? -15.688 7.242 12.703 1 94.5 83 GLU A CA 1
ATOM 625 C C . GLU A 1 83 ? -17.188 7.004 12.555 1 94.5 83 GLU A C 1
ATOM 627 O O . GLU A 1 83 ? -17.719 6.023 13.07 1 94.5 83 GLU A O 1
ATOM 632 N N . ASP A 1 84 ? -17.766 7.992 11.945 1 94.06 84 ASP A N 1
ATOM 633 C CA . ASP A 1 84 ? -19.172 7.852 11.555 1 94.06 84 ASP A CA 1
ATOM 634 C C . ASP A 1 84 ? -19.297 7.469 10.078 1 94.06 84 ASP A C 1
ATOM 636 O O . ASP A 1 84 ? -19.094 8.312 9.195 1 94.06 84 ASP A O 1
ATOM 640 N N . PRO A 1 85 ? -19.672 6.25 9.891 1 94.94 85 PRO A N 1
ATOM 641 C CA . PRO A 1 85 ? -19.766 5.809 8.492 1 94.94 85 PRO A CA 1
ATOM 642 C C . PRO A 1 85 ? -20.812 6.594 7.703 1 94.94 85 PRO A C 1
ATOM 644 O O . PRO A 1 85 ? -20.844 6.523 6.473 1 94.94 85 PRO A O 1
ATOM 647 N N . GLN A 1 86 ? -21.625 7.355 8.359 1 93.75 86 GLN A N 1
ATOM 648 C CA . GLN A 1 86 ? -22.703 8.078 7.684 1 93.75 86 GLN A CA 1
ATOM 649 C C . GLN A 1 86 ? -22.281 9.508 7.359 1 93.75 86 GLN A C 1
ATOM 651 O O . GLN A 1 86 ? -23.031 10.25 6.715 1 93.75 86 GLN A O 1
ATOM 656 N N . ARG A 1 87 ? -21.109 9.828 7.781 1 93.19 87 ARG A N 1
ATOM 657 C CA . ARG A 1 87 ? -20.672 11.172 7.422 1 93.19 87 ARG A CA 1
ATOM 658 C C . ARG A 1 87 ? -20.375 11.273 5.93 1 93.19 87 ARG A C 1
ATOM 660 O O . ARG A 1 87 ? -20.062 10.266 5.289 1 93.19 87 ARG A O 1
ATOM 667 N N . GLN A 1 88 ? -20.406 12.398 5.281 1 91.31 88 GLN A N 1
ATOM 668 C CA . GLN A 1 88 ? -20.297 12.656 3.848 1 91.31 88 GLN A CA 1
ATOM 669 C C . GLN A 1 88 ? -19.047 12.031 3.26 1 91.31 88 GLN A C 1
ATOM 671 O O . GLN A 1 88 ? -19.094 11.359 2.232 1 91.31 88 GLN A O 1
ATOM 676 N N . GLY A 1 89 ? -17.969 12.078 3.785 1 91.44 89 GLY A N 1
ATOM 677 C CA . GLY A 1 89 ? -16.703 11.562 3.266 1 91.44 89 GLY A CA 1
ATOM 678 C C . GLY A 1 89 ? -16.609 10.055 3.326 1 91.44 89 GLY A C 1
ATOM 679 O O . GLY A 1 89 ? -15.805 9.445 2.617 1 91.44 89 GLY A O 1
ATOM 680 N N . LEU A 1 90 ? -17.531 9.352 4.055 1 96.19 90 LEU A N 1
ATOM 681 C CA . LEU A 1 90 ? -17.391 7.922 4.297 1 96.19 90 LEU A CA 1
ATOM 682 C C . LEU A 1 90 ? -18.641 7.168 3.84 1 96.19 90 LEU A C 1
ATOM 684 O O . LEU A 1 90 ? -18.688 5.938 3.908 1 96.19 90 LEU A O 1
ATOM 688 N N . LEU A 1 91 ? -19.625 7.816 3.291 1 96.12 91 LEU A N 1
ATOM 689 C CA . LEU A 1 91 ? -20.922 7.227 2.971 1 96.12 91 LEU A CA 1
ATOM 690 C C . LEU A 1 91 ? -20.766 5.992 2.094 1 96.12 91 LEU A C 1
ATOM 692 O O . LEU A 1 91 ? -21.359 4.953 2.357 1 96.12 91 LEU A O 1
ATOM 696 N N . LYS A 1 92 ? -19.984 6.051 1.12 1 97.44 92 LYS A N 1
ATOM 697 C CA . LYS A 1 92 ? -19.828 4.934 0.193 1 97.44 92 LYS A CA 1
ATOM 698 C C . LYS A 1 92 ? -18.547 4.168 0.469 1 97.44 92 LYS A C 1
ATOM 700 O O . LYS A 1 92 ? -18.203 3.232 -0.259 1 97.44 92 LYS A O 1
ATOM 705 N N . THR A 1 93 ? -17.828 4.52 1.496 1 98.12 93 THR A N 1
ATOM 706 C CA . THR A 1 93 ? -16.516 3.949 1.784 1 98.12 93 THR A CA 1
ATOM 707 C C . THR A 1 93 ? -16.625 2.461 2.096 1 98.12 93 THR A C 1
ATOM 709 O O . THR A 1 93 ? -15.867 1.649 1.568 1 98.12 93 THR A O 1
ATOM 712 N N . PRO A 1 94 ? -17.641 2.023 2.887 1 98.25 94 PRO A N 1
ATOM 713 C CA . PRO A 1 94 ? -17.734 0.589 3.17 1 98.25 94 PRO A CA 1
ATOM 714 C C . PRO A 1 94 ? -17.922 -0.249 1.906 1 98.25 94 PRO A C 1
ATOM 716 O O . PRO A 1 94 ? -17.266 -1.278 1.741 1 98.25 94 PRO A O 1
ATOM 719 N N . LEU A 1 95 ? -18.719 0.236 1.029 1 98.19 95 LEU A N 1
ATOM 720 C CA . LEU A 1 95 ? -18.969 -0.483 -0.216 1 98.19 95 LEU A CA 1
ATOM 721 C C . LEU A 1 95 ? -17.734 -0.465 -1.104 1 98.19 95 LEU A C 1
ATOM 723 O O . LEU A 1 95 ? -17.344 -1.493 -1.669 1 98.19 95 LEU A O 1
ATOM 727 N N . ARG A 1 96 ? -17.094 0.651 -1.246 1 97.81 96 ARG A N 1
ATOM 728 C CA . ARG A 1 96 ? -15.891 0.786 -2.074 1 97.81 96 ARG A CA 1
ATOM 729 C C . ARG A 1 96 ? -14.75 -0.069 -1.532 1 97.81 96 ARG A C 1
ATOM 731 O O . ARG A 1 96 ? -14.031 -0.707 -2.301 1 97.81 96 ARG A O 1
ATOM 738 N N . ALA A 1 97 ? -14.617 -0.045 -0.229 1 98.25 97 ALA A N 1
ATOM 739 C CA . ALA A 1 97 ? -13.594 -0.881 0.399 1 98.25 97 ALA A CA 1
ATOM 740 C C . ALA A 1 97 ? -13.875 -2.361 0.161 1 98.25 97 ALA A C 1
ATOM 742 O O . ALA A 1 97 ? -12.953 -3.139 -0.112 1 98.25 97 ALA A O 1
ATOM 743 N N . ALA A 1 98 ? -15.133 -2.73 0.231 1 98.12 98 ALA A N 1
ATOM 744 C CA . ALA A 1 98 ? -15.547 -4.109 -0.016 1 98.12 98 ALA A CA 1
ATOM 745 C C . ALA A 1 98 ? -15.227 -4.531 -1.447 1 98.12 98 ALA A C 1
ATOM 747 O O . ALA A 1 98 ? -14.633 -5.586 -1.673 1 98.12 98 ALA A O 1
ATOM 748 N N . MET A 1 99 ? -15.562 -3.699 -2.357 1 97.25 99 MET A N 1
ATOM 749 C CA . MET A 1 99 ? -15.305 -3.982 -3.768 1 97.25 99 MET A CA 1
ATOM 750 C C . MET A 1 99 ? -13.812 -4.055 -4.043 1 97.25 99 MET A C 1
ATOM 752 O O . MET A 1 99 ? -13.352 -4.918 -4.797 1 97.25 99 MET A O 1
ATOM 756 N N . ALA A 1 100 ? -13.117 -3.148 -3.465 1 97.31 100 ALA A N 1
ATOM 757 C CA . ALA A 1 100 ? -11.664 -3.164 -3.625 1 97.31 100 ALA A CA 1
ATOM 758 C C . ALA A 1 100 ? -11.07 -4.473 -3.115 1 97.31 100 ALA A C 1
ATOM 760 O O . ALA A 1 100 ? -10.25 -5.098 -3.795 1 97.31 100 ALA A O 1
ATOM 761 N N . MET A 1 101 ? -11.492 -4.898 -1.955 1 97.5 101 MET A N 1
ATOM 762 C CA . MET A 1 101 ? -10.961 -6.121 -1.361 1 97.5 101 MET A CA 1
ATOM 763 C C . MET A 1 101 ? -11.289 -7.332 -2.227 1 97.5 101 MET A C 1
ATOM 765 O O . MET A 1 101 ? -10.461 -8.227 -2.393 1 97.5 101 MET A O 1
ATOM 769 N N . GLN A 1 102 ? -12.484 -7.336 -2.797 1 96.81 102 GLN A N 1
ATOM 770 C CA . GLN A 1 102 ? -12.844 -8.414 -3.711 1 96.81 102 GLN A CA 1
ATOM 771 C C . GLN A 1 102 ? -11.969 -8.391 -4.961 1 96.81 102 GLN A C 1
ATOM 773 O O . GLN A 1 102 ? -11.555 -9.445 -5.457 1 96.81 102 GLN A O 1
ATOM 778 N N . PHE A 1 103 ? -11.711 -7.266 -5.414 1 96.44 103 PHE A N 1
ATOM 779 C CA . PHE A 1 103 ? -10.828 -7.133 -6.574 1 96.44 103 PHE A CA 1
ATOM 780 C C . PHE A 1 103 ? -9.414 -7.59 -6.238 1 96.44 103 PHE A C 1
ATOM 782 O O . PHE A 1 103 ? -8.781 -8.297 -7.027 1 96.44 103 PHE A O 1
ATOM 789 N N . PHE A 1 104 ? -8.898 -7.191 -5.09 1 97.38 104 PHE A N 1
ATOM 790 C CA . PHE A 1 104 ? -7.547 -7.539 -4.664 1 97.38 104 PHE A CA 1
ATOM 791 C C . PHE A 1 104 ? -7.395 -9.047 -4.527 1 97.38 104 PHE A C 1
ATOM 793 O O . PHE A 1 104 ? -6.281 -9.57 -4.555 1 97.38 104 PHE A O 1
ATOM 800 N N . THR A 1 105 ? -8.508 -9.758 -4.344 1 97.06 105 THR A N 1
ATOM 801 C CA . THR A 1 105 ? -8.445 -11.195 -4.113 1 97.06 105 THR A CA 1
ATOM 802 C C . THR A 1 105 ? -9.148 -11.953 -5.234 1 97.06 105 THR A C 1
ATOM 804 O O . THR A 1 105 ? -9.641 -13.062 -5.023 1 97.06 105 THR A O 1
ATOM 807 N N . LYS A 1 106 ? -9.273 -11.375 -6.391 1 95.25 106 LYS A N 1
ATOM 808 C CA . LYS A 1 106 ? -10.023 -11.961 -7.492 1 95.25 106 LYS A CA 1
ATOM 809 C C . LYS A 1 106 ? -9.328 -13.211 -8.023 1 95.25 106 LYS A C 1
ATOM 811 O O . LYS A 1 106 ? -9.93 -14.008 -8.742 1 95.25 106 LYS A O 1
ATOM 816 N N . GLY A 1 107 ? -8.047 -13.359 -7.672 1 94.69 107 GLY A N 1
ATOM 817 C CA . GLY A 1 107 ? -7.324 -14.547 -8.094 1 94.69 107 GLY A CA 1
ATOM 818 C C . GLY A 1 107 ? -7.941 -15.836 -7.586 1 94.69 107 GLY A C 1
ATOM 819 O O . GLY A 1 107 ? -7.758 -16.891 -8.188 1 94.69 107 GLY A O 1
ATOM 820 N N . TYR A 1 108 ? -8.688 -15.734 -6.504 1 92.94 108 TYR A N 1
ATOM 821 C CA . TYR A 1 108 ? -9.359 -16.906 -5.953 1 92.94 108 TYR A CA 1
ATOM 822 C C . TYR A 1 108 ? -10.453 -17.406 -6.891 1 92.94 108 TYR A C 1
ATOM 824 O O . TYR A 1 108 ? -10.93 -18.531 -6.758 1 92.94 108 TYR A O 1
ATOM 832 N N . GLN A 1 109 ? -10.82 -16.609 -7.84 1 89.5 109 GLN A N 1
ATOM 833 C CA . GLN A 1 109 ? -11.906 -16.953 -8.758 1 89.5 109 GLN A CA 1
ATOM 834 C C . GLN A 1 109 ? -11.367 -17.578 -10.039 1 89.5 109 GLN A C 1
ATOM 836 O O . GLN A 1 109 ? -12.133 -18.016 -10.898 1 89.5 109 GLN A O 1
ATOM 841 N N . GLU A 1 110 ? -10.102 -17.516 -10.133 1 87.81 110 GLU A N 1
ATOM 842 C CA . GLU A 1 110 ? -9.484 -17.938 -11.383 1 87.81 110 GLU A CA 1
ATOM 843 C C . GLU A 1 110 ? -8.609 -19.188 -11.18 1 87.81 110 GLU A C 1
ATOM 845 O O . GLU A 1 110 ? -8.133 -19.422 -10.07 1 87.81 110 GLU A O 1
ATOM 850 N N . THR A 1 111 ? -8.578 -19.969 -12.266 1 85.31 111 THR A N 1
ATOM 851 C CA . THR A 1 111 ? -7.68 -21.109 -12.273 1 85.31 111 THR A CA 1
ATOM 852 C C . THR A 1 111 ? -6.652 -20.984 -13.398 1 85.31 111 THR A C 1
ATOM 854 O O . THR A 1 111 ? -6.879 -20.281 -14.375 1 85.31 111 THR A O 1
ATOM 857 N N . ILE A 1 112 ? -5.59 -21.672 -13.211 1 84.25 112 ILE A N 1
ATOM 858 C CA . ILE A 1 112 ? -4.516 -21.641 -14.203 1 84.25 112 ILE A CA 1
ATOM 859 C C . ILE A 1 112 ? -5.016 -22.203 -15.523 1 84.25 112 ILE A C 1
ATOM 861 O O . ILE A 1 112 ? -4.613 -21.734 -16.594 1 84.25 112 ILE A O 1
ATOM 865 N N . SER A 1 113 ? -5.82 -23.266 -15.445 1 82.44 113 SER A N 1
ATOM 866 C CA . SER A 1 113 ? -6.352 -23.891 -16.656 1 82.44 113 SER A CA 1
ATOM 867 C C . SER A 1 113 ? -7.07 -22.875 -17.531 1 82.44 113 SER A C 1
ATOM 869 O O . SER A 1 113 ? -7.023 -22.953 -18.75 1 82.44 113 SER A O 1
ATOM 871 N N . ASP A 1 114 ? -7.734 -21.891 -16.922 1 78.38 114 ASP A N 1
ATOM 872 C CA . ASP A 1 114 ? -8.445 -20.844 -17.641 1 78.38 114 ASP A CA 1
ATOM 873 C C . ASP A 1 114 ? -7.469 -19.984 -18.453 1 78.38 114 ASP A C 1
ATOM 875 O O . ASP A 1 114 ? -7.832 -19.453 -19.5 1 78.38 114 ASP A O 1
ATOM 879 N N . VAL A 1 115 ? -6.27 -19.969 -18.047 1 76.62 115 VAL A N 1
ATOM 880 C CA . VAL A 1 115 ? -5.277 -19.094 -18.641 1 76.62 115 VAL A CA 1
ATOM 881 C C . VAL A 1 115 ? -4.52 -19.828 -19.734 1 76.62 115 VAL A C 1
ATOM 883 O O . VAL A 1 115 ? -4.156 -19.234 -20.766 1 76.62 115 VAL A O 1
ATOM 886 N N . LEU A 1 116 ? -4.285 -21.109 -19.656 1 78 116 LEU A N 1
ATOM 887 C CA . LEU A 1 116 ? -3.385 -21.875 -20.516 1 78 116 LEU A CA 1
ATOM 888 C C . LEU A 1 116 ? -4.102 -22.328 -21.781 1 78 116 LEU A C 1
ATOM 890 O O . LEU A 1 116 ? -3.455 -22.688 -22.766 1 78 116 LEU A O 1
ATOM 894 N N . ASN A 1 117 ? -5.324 -22.547 -21.844 1 70.88 117 ASN A N 1
ATOM 895 C CA . ASN A 1 117 ? -6.039 -23.188 -22.953 1 70.88 117 ASN A CA 1
ATOM 896 C C . ASN A 1 117 ? -5.598 -22.641 -24.297 1 70.88 117 ASN A C 1
ATOM 898 O O . ASN A 1 117 ? -5.48 -23.391 -25.266 1 70.88 117 ASN A O 1
ATOM 902 N N . ASP A 1 118 ? -5.234 -21.484 -24.469 1 65.31 118 ASP A N 1
ATOM 903 C CA . ASP A 1 118 ? -5 -21.031 -25.828 1 65.31 118 ASP A CA 1
ATOM 904 C C . ASP A 1 118 ? -3.611 -20.406 -25.969 1 65.31 118 ASP A C 1
ATOM 906 O O . ASP A 1 118 ? -3.334 -19.703 -26.938 1 65.31 118 ASP A O 1
ATOM 910 N N . ALA A 1 119 ? -2.711 -20.766 -25.078 1 64.56 119 ALA A N 1
ATOM 911 C CA . ALA A 1 119 ? -1.56 -19.859 -25.156 1 64.56 119 ALA A CA 1
ATOM 912 C C . ALA A 1 119 ? -0.252 -20.641 -25.156 1 64.56 119 ALA A C 1
ATOM 914 O O . ALA A 1 119 ? 0.792 -20.125 -24.75 1 64.56 119 ALA A O 1
ATOM 915 N N . ILE A 1 120 ? -0.33 -21.953 -25.562 1 68.62 120 ILE A N 1
ATOM 916 C CA . ILE A 1 120 ? 0.888 -22.75 -25.656 1 68.62 120 ILE A CA 1
ATOM 917 C C . ILE A 1 120 ? 1.288 -22.906 -27.125 1 68.62 120 ILE A C 1
ATOM 919 O O . ILE A 1 120 ? 0.471 -23.297 -27.953 1 68.62 120 ILE A O 1
ATOM 923 N N . PHE A 1 121 ? 2.459 -22.344 -27.344 1 71.81 121 PHE A N 1
ATOM 924 C CA . PHE A 1 121 ? 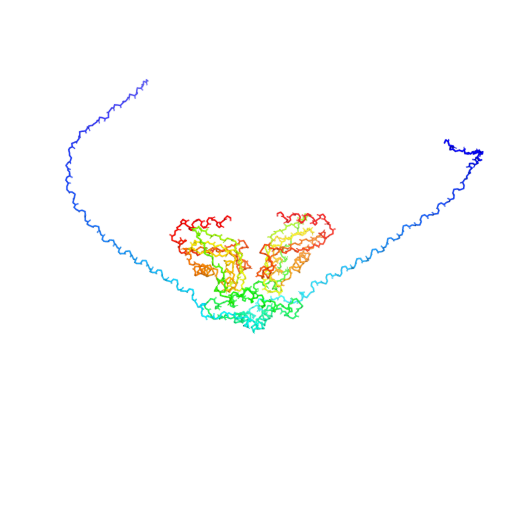2.979 -22.406 -28.703 1 71.81 121 PHE A CA 1
ATOM 925 C C . PHE A 1 121 ? 4.113 -23.406 -28.812 1 71.81 121 PHE A C 1
ATOM 927 O O . PHE A 1 121 ? 4.992 -23.453 -27.953 1 71.81 121 PHE A O 1
ATOM 934 N N . ASP A 1 122 ? 3.912 -24.156 -29.844 1 74.69 122 ASP A N 1
ATOM 935 C CA . ASP A 1 122 ? 5.02 -25.062 -30.141 1 74.69 122 ASP A CA 1
ATOM 936 C C . ASP A 1 122 ? 6.16 -24.328 -30.844 1 74.69 122 ASP A C 1
ATOM 938 O O . ASP A 1 122 ? 5.957 -23.672 -31.859 1 74.69 122 ASP A O 1
ATOM 942 N N . GLU A 1 123 ? 7.195 -24.109 -30.094 1 70.56 123 GLU A N 1
ATOM 943 C CA . GLU A 1 123 ? 8.375 -23.469 -30.672 1 70.56 123 GLU A CA 1
ATOM 944 C C . GLU A 1 123 ? 9.641 -24.281 -30.375 1 70.56 123 GLU A C 1
ATOM 946 O O . GLU A 1 123 ? 9.82 -24.766 -29.25 1 70.56 123 GLU A O 1
ATOM 951 N N . ASP A 1 124 ? 10.344 -24.516 -31.516 1 75.69 124 ASP A N 1
ATOM 952 C CA . ASP A 1 124 ? 11.633 -25.172 -31.328 1 75.69 124 ASP A CA 1
ATOM 953 C C . ASP A 1 124 ? 12.68 -24.188 -30.812 1 75.69 124 ASP A C 1
ATOM 955 O O . ASP A 1 124 ? 13.547 -23.734 -31.547 1 75.69 124 ASP A O 1
ATOM 959 N N . HIS A 1 125 ? 12.422 -23.625 -29.656 1 71.69 125 HIS A N 1
ATOM 960 C CA . HIS A 1 125 ? 13.312 -22.688 -28.984 1 71.69 125 HIS A CA 1
ATOM 961 C C . HIS A 1 125 ? 13.984 -23.328 -27.781 1 71.69 125 HIS A C 1
ATOM 963 O O . HIS A 1 125 ? 13.305 -23.844 -26.891 1 71.69 125 HIS A O 1
ATOM 969 N N . ASP A 1 126 ? 15.305 -23.422 -27.891 1 79.44 126 ASP A N 1
ATOM 970 C CA . ASP A 1 126 ? 16.016 -24.125 -26.812 1 79.44 126 ASP A CA 1
ATOM 971 C C . ASP A 1 126 ? 16.797 -23.125 -25.953 1 79.44 126 ASP A C 1
ATOM 973 O O . ASP A 1 126 ? 17.594 -23.531 -25.094 1 79.44 126 ASP A O 1
ATOM 977 N N . GLU A 1 127 ? 16.5 -21.828 -26.109 1 89.75 127 GLU A N 1
ATOM 978 C CA . GLU A 1 127 ? 17.172 -20.812 -25.297 1 89.75 127 GLU A CA 1
ATOM 979 C C . GLU A 1 127 ? 16.297 -20.328 -24.156 1 89.75 127 GLU A C 1
ATOM 981 O O . GLU A 1 127 ? 15.07 -20.453 -24.219 1 89.75 127 GLU A O 1
ATOM 986 N N . MET A 1 128 ? 16.953 -19.766 -23.125 1 93.31 128 MET A N 1
ATOM 987 C CA . MET A 1 128 ? 16.25 -19.266 -21.938 1 93.31 128 MET A CA 1
ATOM 988 C C . MET A 1 128 ? 15.367 -18.078 -22.297 1 93.31 128 MET A C 1
ATOM 990 O O . MET A 1 128 ? 15.781 -17.188 -23.047 1 93.31 128 MET A O 1
ATOM 994 N N . VAL A 1 129 ? 14.18 -18.109 -21.906 1 94.19 129 VAL A N 1
ATOM 995 C CA . VAL A 1 129 ? 13.242 -17 -22.031 1 94.19 129 VAL A CA 1
ATOM 996 C C . VAL A 1 129 ? 13.094 -16.297 -20.688 1 94.19 129 VAL A C 1
ATOM 998 O O . VAL A 1 129 ? 12.875 -16.938 -19.656 1 94.19 129 VAL A O 1
ATOM 1001 N N . ILE A 1 130 ? 13.312 -14.953 -20.703 1 95.69 130 ILE A N 1
ATOM 1002 C CA . ILE A 1 130 ? 13.227 -14.18 -19.469 1 95.69 130 ILE A CA 1
ATOM 1003 C C . ILE A 1 130 ? 12.203 -13.062 -19.625 1 95.69 130 ILE A C 1
ATOM 1005 O O . ILE A 1 130 ? 12.219 -12.336 -20.625 1 95.69 130 ILE A O 1
ATOM 1009 N N . VAL A 1 131 ? 11.297 -12.984 -18.734 1 95.81 131 VAL A N 1
ATOM 1010 C CA . VAL A 1 131 ? 10.383 -11.852 -18.609 1 95.81 131 VAL A CA 1
ATOM 1011 C C . VAL A 1 131 ? 10.586 -11.18 -17.25 1 95.81 131 VAL A C 1
ATOM 1013 O O . VAL A 1 131 ? 10.336 -11.781 -16.203 1 95.81 131 VAL A O 1
ATOM 1016 N N . LYS A 1 132 ? 11.102 -9.992 -17.234 1 95.44 132 LYS A N 1
ATOM 1017 C CA . LYS A 1 132 ? 11.406 -9.336 -15.961 1 95.44 132 LYS A CA 1
ATOM 1018 C C . LYS A 1 132 ? 10.5 -8.125 -15.742 1 95.44 132 LYS A C 1
ATOM 1020 O O . LYS A 1 132 ? 9.82 -7.676 -16.672 1 95.44 132 LYS A O 1
ATOM 1025 N N . ASP A 1 133 ? 10.344 -7.676 -14.609 1 94.94 133 ASP A N 1
ATOM 1026 C CA . ASP A 1 133 ? 9.664 -6.461 -14.18 1 94.94 133 ASP A CA 1
ATOM 1027 C C . ASP A 1 133 ? 8.156 -6.562 -14.398 1 94.94 133 ASP A C 1
ATOM 1029 O O . ASP A 1 133 ? 7.527 -5.617 -14.875 1 94.94 133 ASP A O 1
ATOM 1033 N N . ILE A 1 134 ? 7.605 -7.734 -14.109 1 95.31 134 ILE A N 1
ATOM 1034 C CA . ILE A 1 134 ? 6.152 -7.867 -14.078 1 95.31 134 ILE A CA 1
ATOM 1035 C C . ILE A 1 134 ? 5.609 -7.246 -12.797 1 95.31 134 ILE A C 1
ATOM 1037 O O . ILE A 1 134 ? 5.988 -7.645 -11.688 1 95.31 134 ILE A O 1
ATOM 1041 N N . ASP A 1 135 ? 4.734 -6.27 -12.961 1 94.75 135 ASP A N 1
ATOM 1042 C CA . ASP A 1 135 ? 4.141 -5.648 -11.781 1 94.75 135 ASP A CA 1
ATOM 1043 C C . ASP A 1 135 ? 3.322 -6.656 -10.977 1 94.75 135 ASP A C 1
ATOM 1045 O O . ASP A 1 135 ? 2.598 -7.473 -11.555 1 94.75 135 ASP A O 1
ATOM 1049 N N . MET A 1 136 ? 3.545 -6.586 -9.711 1 96.44 136 MET A N 1
ATOM 1050 C CA . MET A 1 136 ? 2.838 -7.504 -8.82 1 96.44 136 MET A CA 1
ATOM 1051 C C . MET A 1 136 ? 2.195 -6.75 -7.66 1 96.44 136 MET A C 1
ATOM 1053 O O . MET A 1 136 ? 2.842 -5.922 -7.016 1 96.44 136 MET A O 1
ATOM 1057 N N . PHE A 1 137 ? 0.928 -6.984 -7.43 1 96.44 137 PHE A N 1
ATOM 1058 C CA . PHE A 1 137 ? 0.143 -6.449 -6.324 1 96.44 137 PHE A CA 1
ATOM 1059 C C . PHE A 1 137 ? -0.505 -7.57 -5.523 1 96.44 137 PHE A C 1
ATOM 1061 O O . PHE A 1 137 ? -1.209 -8.414 -6.082 1 96.44 137 PHE A O 1
ATOM 1068 N N . SER A 1 138 ? -0.238 -7.551 -4.258 1 98 138 SER A N 1
ATOM 1069 C CA . SER A 1 138 ? -0.818 -8.617 -3.443 1 98 138 SER A CA 1
ATOM 1070 C C . SER A 1 138 ? -1.213 -8.102 -2.064 1 98 138 SER A C 1
ATOM 1072 O O . SER A 1 138 ? -1.055 -6.91 -1.771 1 98 138 SER A O 1
ATOM 1074 N N . MET A 1 139 ? -1.914 -8.93 -1.308 1 97.94 139 MET A N 1
ATOM 1075 C CA . MET A 1 139 ? -2.312 -8.648 0.068 1 97.94 139 MET A CA 1
ATOM 1076 C C . MET A 1 139 ? -1.597 -9.578 1.044 1 97.94 139 MET A C 1
ATOM 1078 O O . MET A 1 139 ? -1.647 -10.797 0.896 1 97.94 139 MET A O 1
ATOM 1082 N N . CYS A 1 140 ? -0.919 -8.977 1.939 1 97.44 140 CYS A N 1
ATOM 1083 C CA . CYS A 1 140 ? -0.266 -9.781 2.965 1 97.44 140 CYS A CA 1
ATOM 1084 C C . CYS A 1 140 ? -1.29 -10.562 3.779 1 97.44 140 CYS A C 1
ATOM 1086 O O . CYS A 1 140 ? -2.207 -9.977 4.355 1 97.44 140 CYS A O 1
ATOM 1088 N N . GLU A 1 141 ? -1.035 -11.781 3.891 1 97.06 141 GLU A N 1
ATOM 1089 C CA . GLU A 1 141 ? -1.934 -12.664 4.625 1 97.06 141 GLU A CA 1
ATOM 1090 C C . GLU A 1 141 ? -1.93 -12.344 6.117 1 97.06 141 GLU A C 1
ATOM 1092 O O . GLU A 1 141 ? -2.951 -12.492 6.789 1 97.06 141 GLU A O 1
ATOM 1097 N N . HIS A 1 142 ? -0.919 -11.82 6.551 1 96.31 142 HIS A N 1
ATOM 1098 C CA . HIS A 1 142 ? -0.71 -11.656 7.984 1 96.31 142 HIS A CA 1
ATOM 1099 C C . HIS A 1 142 ? -1.429 -10.414 8.508 1 96.31 142 HIS A C 1
ATOM 1101 O O . HIS A 1 142 ? -1.908 -10.398 9.641 1 96.31 142 HIS A O 1
ATOM 1107 N N . HIS A 1 143 ? -1.505 -9.359 7.664 1 97.56 143 HIS A N 1
ATOM 1108 C CA . HIS A 1 143 ? -2.021 -8.094 8.172 1 97.56 143 HIS A CA 1
ATOM 1109 C C . HIS A 1 143 ? -3.129 -7.551 7.277 1 97.56 143 HIS A C 1
ATOM 1111 O O . HIS A 1 143 ? -3.748 -6.535 7.598 1 97.56 143 HIS A O 1
ATOM 1117 N N . LEU A 1 144 ? -3.396 -8.164 6.098 1 97.88 144 LEU A N 1
ATOM 1118 C CA . LEU A 1 144 ? -4.363 -7.699 5.113 1 97.88 144 LEU A CA 1
ATOM 1119 C C . LEU A 1 144 ? -3.996 -6.312 4.602 1 97.88 144 LEU A C 1
ATOM 1121 O O . LEU A 1 144 ? -4.867 -5.453 4.449 1 97.88 144 LEU A O 1
ATOM 1125 N N . VAL A 1 145 ? -2.691 -6.066 4.484 1 97.75 145 VAL A N 1
ATOM 1126 C CA . VAL A 1 145 ? -2.131 -4.832 3.943 1 97.75 145 VAL A CA 1
ATOM 1127 C C . VAL A 1 145 ? -1.386 -5.129 2.645 1 97.75 145 VAL A C 1
ATOM 1129 O O . VAL A 1 145 ? -0.719 -6.156 2.525 1 97.75 145 VAL A O 1
ATOM 1132 N N . PRO A 1 146 ? -1.474 -4.203 1.682 1 97.44 146 PRO A N 1
ATOM 1133 C CA . PRO A 1 146 ? -0.866 -4.465 0.375 1 97.44 146 PRO A CA 1
ATOM 1134 C C . PRO A 1 146 ? 0.65 -4.633 0.451 1 97.44 146 PRO A C 1
ATOM 1136 O O . PRO A 1 146 ? 1.301 -4.016 1.298 1 97.44 146 PRO A O 1
ATOM 1139 N N . PHE A 1 147 ? 1.177 -5.488 -0.328 1 96.44 147 PHE A N 1
ATOM 1140 C CA . PHE A 1 147 ? 2.574 -5.418 -0.738 1 96.44 147 PHE A CA 1
ATOM 1141 C C . PHE A 1 147 ? 2.695 -5.441 -2.258 1 96.44 147 PHE A C 1
ATOM 1143 O O . PHE A 1 147 ? 1.876 -6.059 -2.941 1 96.44 147 PHE A O 1
ATOM 1150 N N . VAL A 1 148 ? 3.621 -4.684 -2.74 1 95.25 148 VAL A N 1
ATOM 1151 C CA . VAL A 1 148 ? 3.734 -4.438 -4.176 1 95.25 148 VAL A CA 1
ATOM 1152 C C . VAL A 1 148 ? 5.188 -4.598 -4.613 1 95.25 148 VAL A C 1
ATOM 1154 O O . VAL A 1 148 ? 6.109 -4.363 -3.824 1 95.25 148 VAL A O 1
ATOM 1157 N N . GLY A 1 149 ? 5.371 -5.012 -5.871 1 95.06 149 GLY A N 1
ATOM 1158 C CA . GLY A 1 149 ? 6.73 -5.172 -6.367 1 95.06 149 GLY A CA 1
ATOM 1159 C C . GLY A 1 149 ? 6.789 -5.727 -7.781 1 95.06 149 GLY A C 1
ATOM 1160 O O . GLY A 1 149 ? 5.941 -5.402 -8.617 1 95.06 149 GLY A O 1
ATOM 1161 N N . LYS A 1 150 ? 7.891 -6.422 -7.996 1 96.75 150 LYS A N 1
ATOM 1162 C CA . LYS A 1 150 ? 8.164 -6.953 -9.328 1 96.75 150 LYS A CA 1
ATOM 1163 C C . LYS A 1 150 ? 8.438 -8.453 -9.281 1 96.75 150 LYS A C 1
ATOM 1165 O O . LYS A 1 150 ? 9.07 -8.945 -8.336 1 96.75 150 LYS A O 1
ATOM 1170 N N . VAL A 1 151 ? 7.984 -9.094 -10.305 1 98.06 151 VAL A N 1
ATOM 1171 C CA . VAL A 1 151 ? 8.258 -10.516 -10.508 1 98.06 151 VAL A CA 1
ATOM 1172 C C . VAL A 1 151 ? 9.117 -10.703 -11.758 1 98.06 151 VAL A C 1
ATOM 1174 O O . VAL A 1 151 ? 8.859 -10.102 -12.797 1 98.06 151 VAL A O 1
ATOM 1177 N N . HIS A 1 152 ? 10.156 -11.461 -11.617 1 98.25 152 HIS A N 1
ATOM 1178 C CA . HIS A 1 152 ? 11.016 -11.875 -12.719 1 98.25 152 HIS A CA 1
ATOM 1179 C C . HIS A 1 152 ? 10.922 -13.375 -12.961 1 98.25 152 HIS A C 1
ATOM 1181 O O . HIS A 1 152 ? 11.031 -14.164 -12.023 1 98.25 152 HIS A O 1
ATOM 1187 N N . ILE A 1 153 ? 10.703 -13.742 -14.211 1 97.94 153 ILE A N 1
ATOM 1188 C CA . ILE A 1 153 ? 10.516 -15.148 -14.562 1 97.94 153 ILE A CA 1
ATOM 1189 C C . ILE A 1 153 ? 11.5 -15.547 -15.656 1 97.94 153 ILE A C 1
ATOM 1191 O O . ILE A 1 153 ? 11.664 -14.82 -16.641 1 97.94 153 ILE A O 1
ATOM 1195 N N . GLY A 1 154 ? 12.203 -16.609 -15.445 1 97.06 154 GLY A N 1
ATOM 1196 C CA . GLY A 1 154 ? 12.984 -17.281 -16.469 1 97.06 154 GLY A CA 1
ATOM 1197 C C . GLY A 1 154 ? 12.656 -18.75 -16.609 1 97.06 154 GLY A C 1
ATOM 1198 O O . GLY A 1 154 ? 12.383 -19.422 -15.609 1 97.06 154 GLY A O 1
ATOM 1199 N N . TYR A 1 155 ? 12.609 -19.234 -17.844 1 95.62 155 TYR A N 1
ATOM 1200 C CA . TYR A 1 155 ? 12.438 -20.672 -18.031 1 95.62 155 TYR A CA 1
ATOM 1201 C C . TYR A 1 155 ? 13.148 -21.156 -19.281 1 95.62 155 TYR A C 1
ATOM 1203 O O . TYR A 1 155 ? 13.438 -20.359 -20.188 1 95.62 155 TYR A O 1
ATOM 1211 N N . LEU A 1 156 ? 13.555 -22.359 -19.234 1 95.06 156 LEU A N 1
ATOM 1212 C CA . LEU A 1 156 ? 14.117 -23.062 -20.391 1 95.06 156 LEU A CA 1
ATOM 1213 C C . LEU A 1 156 ? 13.07 -23.969 -21.047 1 95.06 156 LEU A C 1
ATOM 1215 O O . LEU A 1 156 ? 12.703 -25 -20.484 1 95.06 156 LEU A O 1
ATOM 1219 N N . PRO A 1 157 ? 12.633 -23.484 -22.266 1 92.75 157 PRO A N 1
ATOM 1220 C CA . PRO A 1 157 ? 11.539 -24.219 -22.906 1 92.75 157 PRO A CA 1
ATOM 1221 C C . PRO A 1 157 ? 11.93 -25.656 -23.281 1 92.75 157 PRO A C 1
ATOM 1223 O O . PRO A 1 157 ? 13.109 -25.938 -23.516 1 92.75 157 PRO A O 1
ATOM 1226 N N . ASN A 1 158 ? 10.938 -26.469 -23.172 1 89.25 158 ASN A N 1
ATOM 1227 C CA . ASN A 1 158 ? 10.969 -27.812 -23.75 1 89.25 158 ASN A CA 1
ATOM 1228 C C . ASN A 1 158 ? 9.914 -27.969 -24.844 1 89.25 158 ASN A C 1
ATOM 1230 O O . ASN A 1 158 ? 8.875 -28.578 -24.625 1 89.25 158 ASN A O 1
ATOM 1234 N N . LYS A 1 159 ? 10.211 -27.344 -26.047 1 86.06 159 LYS A N 1
ATOM 1235 C CA . LYS A 1 159 ? 9.406 -27.422 -27.266 1 86.06 159 LYS A CA 1
ATOM 1236 C C .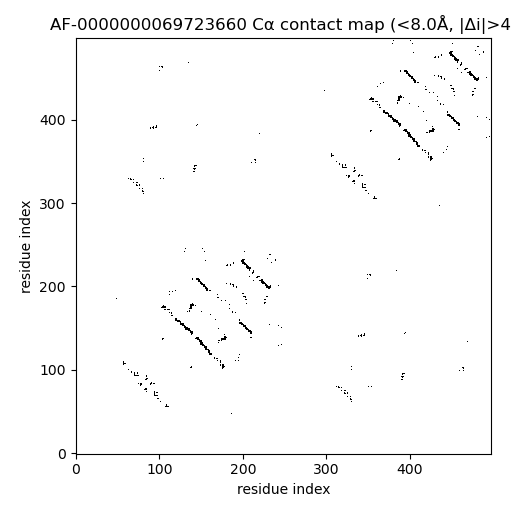 LYS A 1 159 ? 8.164 -26.547 -27.141 1 86.06 159 LYS A C 1
ATOM 1238 O O . LYS A 1 159 ? 7.406 -26.406 -28.109 1 86.06 159 LYS A O 1
ATOM 1243 N N . GLN A 1 160 ? 7.93 -25.969 -25.938 1 85.19 160 GLN A N 1
ATOM 1244 C CA . GLN A 1 160 ? 6.754 -25.125 -25.75 1 85.19 160 GLN A CA 1
ATOM 1245 C C . GLN A 1 160 ? 7.129 -23.766 -25.156 1 85.19 160 GLN A C 1
ATOM 1247 O O . GLN A 1 160 ? 7.992 -23.688 -24.281 1 85.19 160 GLN A O 1
ATOM 1252 N N . VAL A 1 161 ? 6.559 -22.828 -25.734 1 84.88 161 VAL A N 1
ATOM 1253 C CA . VAL A 1 161 ? 6.746 -21.469 -25.203 1 84.88 161 VAL A CA 1
ATOM 1254 C C . VAL A 1 161 ? 5.391 -20.859 -24.859 1 84.88 161 VAL A C 1
ATOM 1256 O O . VAL A 1 161 ? 4.387 -21.156 -25.5 1 84.88 161 VAL A O 1
ATOM 1259 N N . LEU A 1 162 ? 5.402 -20.094 -23.859 1 84.75 162 LEU A N 1
ATOM 1260 C CA . LEU A 1 162 ? 4.203 -19.391 -23.422 1 84.75 162 LEU A CA 1
ATOM 1261 C C . LEU A 1 162 ? 4.242 -17.922 -23.844 1 84.75 162 LEU A C 1
ATOM 1263 O O . LEU A 1 162 ? 5.301 -17.297 -23.797 1 84.75 162 LEU A O 1
ATOM 1267 N N . GLY A 1 163 ? 3.057 -17.438 -24.281 1 82.88 163 GLY A N 1
ATOM 1268 C CA . GLY A 1 163 ? 2.965 -16.016 -24.547 1 82.88 163 GLY A CA 1
ATOM 1269 C C . GLY A 1 163 ? 3.285 -15.156 -23.344 1 82.88 163 GLY A C 1
ATOM 1270 O O . GLY A 1 163 ? 2.979 -15.523 -22.203 1 82.88 163 GLY A O 1
ATOM 1271 N N . LEU A 1 164 ? 3.938 -14.039 -23.547 1 82.31 164 LEU A N 1
ATOM 1272 C CA . LEU A 1 164 ? 4.375 -13.133 -22.484 1 82.31 164 LEU A CA 1
ATOM 1273 C C . LEU A 1 164 ? 3.193 -12.688 -21.625 1 82.31 164 LEU A C 1
ATOM 1275 O O . LEU A 1 164 ? 3.287 -12.664 -20.406 1 82.31 164 LEU A O 1
ATOM 1279 N N . SER A 1 165 ? 2.076 -12.477 -22.203 1 88.06 165 SER A N 1
ATOM 1280 C CA . SER A 1 165 ? 0.895 -12 -21.484 1 88.06 165 SER A CA 1
ATOM 1281 C C . SER A 1 165 ? 0.338 -13.07 -20.547 1 88.06 165 SER A C 1
ATOM 1283 O O . SER A 1 165 ? -0.303 -12.75 -19.547 1 88.06 165 SER A O 1
ATOM 1285 N N . LYS A 1 166 ? 0.624 -14.273 -20.891 1 90.75 166 LYS A N 1
ATOM 1286 C CA . LYS A 1 166 ? 0.123 -15.367 -20.062 1 90.75 166 LYS A CA 1
ATOM 1287 C C . LYS A 1 166 ? 0.939 -15.508 -18.781 1 90.75 166 LYS A C 1
ATOM 1289 O O . LYS A 1 166 ? 0.403 -15.883 -17.734 1 90.75 166 LYS A O 1
ATOM 1294 N N . LEU A 1 167 ? 2.236 -15.242 -18.906 1 92.81 167 LEU A N 1
ATOM 1295 C CA . LEU A 1 167 ? 3.059 -15.266 -17.703 1 92.81 167 LEU A CA 1
ATOM 1296 C C . LEU A 1 167 ? 2.584 -14.211 -16.703 1 92.81 167 LEU A C 1
ATOM 1298 O O . LEU A 1 167 ? 2.469 -14.492 -15.508 1 92.81 167 LEU A O 1
ATOM 1302 N N . ALA A 1 168 ? 2.266 -13.039 -17.234 1 93.38 168 ALA A N 1
ATOM 1303 C CA . ALA A 1 168 ? 1.737 -11.977 -16.391 1 93.38 168 ALA A CA 1
ATOM 1304 C C . ALA A 1 168 ? 0.403 -12.375 -15.766 1 93.38 168 ALA A C 1
ATOM 1306 O O . ALA A 1 168 ? 0.127 -12.055 -14.609 1 93.38 168 ALA A O 1
ATOM 1307 N N . ARG A 1 169 ? -0.338 -13.047 -16.5 1 93.62 169 ARG A N 1
ATOM 1308 C CA . ARG A 1 169 ? -1.635 -13.5 -16.016 1 93.62 169 ARG A CA 1
ATOM 1309 C C . ARG A 1 169 ? -1.47 -14.516 -14.875 1 93.62 169 ARG A C 1
ATOM 1311 O O . ARG A 1 169 ? -2.221 -14.484 -13.898 1 93.62 169 ARG A O 1
ATOM 1318 N N . ILE A 1 170 ? -0.518 -15.422 -15.039 1 94.19 170 ILE A N 1
ATOM 1319 C CA . ILE A 1 170 ? -0.237 -16.391 -13.992 1 94.19 170 ILE A CA 1
ATOM 1320 C C . ILE A 1 170 ? 0.157 -15.664 -12.703 1 94.19 170 ILE A C 1
ATOM 1322 O O . ILE A 1 170 ? -0.328 -15.992 -11.625 1 94.19 170 ILE A O 1
ATOM 1326 N N . VAL A 1 171 ? 1.008 -14.664 -12.852 1 96.69 171 VAL A N 1
ATOM 1327 C CA . VAL A 1 171 ? 1.418 -13.859 -11.703 1 96.69 171 VAL A CA 1
ATOM 1328 C C . VAL A 1 171 ? 0.192 -13.227 -11.055 1 96.69 171 VAL A C 1
ATOM 1330 O O . VAL A 1 171 ? 0.033 -13.273 -9.828 1 96.69 171 VAL A O 1
ATOM 1333 N N . GLU A 1 172 ? -0.676 -12.711 -11.789 1 95.62 172 GLU A N 1
ATOM 1334 C CA . GLU A 1 172 ? -1.859 -12.023 -11.289 1 95.62 172 GLU A CA 1
ATOM 1335 C C . GLU A 1 172 ? -2.779 -12.977 -10.531 1 95.62 172 GLU A C 1
ATOM 1337 O O . GLU A 1 172 ? -3.295 -12.641 -9.461 1 95.62 172 GLU A O 1
ATOM 1342 N N . ILE A 1 173 ? -2.953 -14.148 -11.078 1 95.44 173 ILE A N 1
ATOM 1343 C CA . ILE A 1 173 ? -3.848 -15.133 -10.477 1 95.44 173 ILE A CA 1
ATOM 1344 C C . ILE A 1 173 ? -3.383 -15.453 -9.055 1 95.44 173 ILE A C 1
ATOM 1346 O O . ILE A 1 173 ? -4.195 -15.508 -8.125 1 95.44 173 ILE A O 1
ATOM 1350 N N . TYR A 1 174 ? -2.143 -15.578 -8.906 1 96.88 174 TYR A N 1
ATOM 1351 C CA . TYR A 1 174 ? -1.646 -16 -7.602 1 96.88 174 TYR A CA 1
ATOM 1352 C C . TYR A 1 174 ? -1.39 -14.805 -6.695 1 96.88 174 TYR A C 1
ATOM 1354 O O . TYR A 1 174 ? -1.438 -14.93 -5.469 1 96.88 174 TYR A O 1
ATOM 1362 N N . SER A 1 175 ? -1.079 -13.664 -7.277 1 97.88 175 SER A N 1
ATOM 1363 C CA . SER A 1 175 ? -0.802 -12.5 -6.438 1 97.88 175 SER A CA 1
ATOM 1364 C C . SER A 1 175 ? -2.09 -11.875 -5.914 1 97.88 175 SER A C 1
ATOM 1366 O O . SER A 1 175 ? -2.113 -11.312 -4.816 1 97.88 175 SER A O 1
ATOM 1368 N N . ARG A 1 176 ? -3.195 -11.984 -6.684 1 97.06 176 ARG A N 1
ATOM 1369 C CA . ARG A 1 176 ? -4.477 -11.43 -6.266 1 97.06 176 ARG A CA 1
ATOM 1370 C C . ARG A 1 176 ? -5.18 -12.352 -5.273 1 97.06 176 ARG A C 1
ATOM 1372 O O . ARG A 1 176 ? -6.324 -12.75 -5.496 1 97.06 176 ARG A O 1
ATOM 1379 N N . ARG A 1 177 ? -4.445 -12.703 -4.262 1 96.75 177 ARG A N 1
ATOM 1380 C CA . ARG A 1 177 ? -4.848 -13.531 -3.129 1 96.75 177 ARG A CA 1
ATOM 1381 C C . ARG A 1 177 ? -4.211 -13.039 -1.834 1 96.75 177 ARG A C 1
ATOM 1383 O O . ARG A 1 177 ? -3.408 -12.102 -1.849 1 96.75 177 ARG A O 1
ATOM 1390 N N . LEU A 1 178 ? -4.758 -13.531 -0.699 1 97.38 178 LEU A N 1
ATOM 1391 C CA . LEU A 1 178 ? -3.988 -13.383 0.531 1 97.38 178 LEU A CA 1
ATOM 1392 C C . LEU A 1 178 ? -2.729 -14.242 0.493 1 97.38 178 LEU A C 1
ATOM 1394 O O . LEU A 1 178 ? -2.809 -15.461 0.357 1 97.38 178 LEU A O 1
ATOM 1398 N N . GLN A 1 179 ? -1.568 -13.539 0.614 1 97.81 179 GLN A N 1
ATOM 1399 C CA . GLN A 1 179 ? -0.355 -14.273 0.259 1 97.81 179 GLN A CA 1
ATOM 1400 C C . GLN A 1 179 ? 0.75 -14.031 1.284 1 97.81 179 GLN A C 1
ATOM 1402 O O . GLN A 1 179 ? 0.762 -13 1.963 1 97.81 179 GLN A O 1
ATOM 1407 N N . VAL A 1 180 ? 1.581 -14.992 1.471 1 97.75 180 VAL A N 1
ATOM 1408 C CA . VAL A 1 180 ? 2.953 -14.906 1.959 1 97.75 180 VAL A CA 1
ATOM 1409 C C . VAL A 1 180 ? 3.924 -14.906 0.779 1 97.75 180 VAL A C 1
ATOM 1411 O O . VAL A 1 180 ? 3.803 -15.734 -0.127 1 97.75 180 VAL A O 1
ATOM 1414 N N . GLN A 1 181 ? 4.875 -13.953 0.732 1 98.19 181 GLN A N 1
ATOM 1415 C CA . GLN A 1 181 ? 5.691 -13.758 -0.462 1 98.19 181 GLN A CA 1
ATOM 1416 C C . GLN A 1 181 ? 6.426 -15.039 -0.844 1 98.19 181 GLN A C 1
ATOM 1418 O O . GLN A 1 181 ? 6.543 -15.359 -2.027 1 98.19 181 GLN A O 1
ATOM 1423 N N . GLU A 1 182 ? 6.879 -15.789 0.12 1 98.06 182 GLU A N 1
ATOM 1424 C CA . GLU A 1 182 ? 7.574 -17.047 -0.129 1 98.06 182 GLU A CA 1
ATOM 1425 C C . GLU A 1 182 ? 6.664 -18.047 -0.842 1 98.06 182 GLU A C 1
ATOM 1427 O O . GLU A 1 182 ? 7.074 -18.688 -1.814 1 98.06 182 GLU A O 1
ATOM 1432 N N . ARG A 1 183 ? 5.5 -18.141 -0.333 1 97.94 183 ARG A N 1
ATOM 1433 C CA . ARG A 1 183 ? 4.52 -19.047 -0.93 1 97.94 183 ARG A CA 1
ATOM 1434 C C . ARG A 1 183 ? 4.145 -18.594 -2.336 1 97.94 183 ARG A C 1
ATOM 1436 O O . ARG A 1 183 ? 4.055 -19.406 -3.256 1 97.94 183 ARG A O 1
ATOM 1443 N N . LEU A 1 184 ? 3.949 -17.297 -2.469 1 98.38 184 LEU A N 1
ATOM 1444 C CA . LEU A 1 184 ? 3.607 -16.719 -3.764 1 98.38 184 LEU A CA 1
ATOM 1445 C C . LEU A 1 184 ? 4.668 -17.062 -4.805 1 98.38 184 LEU A C 1
ATOM 1447 O O . LEU A 1 184 ? 4.344 -17.516 -5.906 1 98.38 184 LEU A O 1
ATOM 1451 N N . THR A 1 185 ? 5.938 -16.906 -4.457 1 98.75 185 THR A N 1
ATOM 1452 C CA . THR A 1 185 ? 7.055 -17.156 -5.359 1 98.75 185 THR A CA 1
ATOM 1453 C C . THR A 1 185 ? 7.051 -18.609 -5.82 1 98.75 185 THR A C 1
ATOM 1455 O O . THR A 1 185 ? 7.176 -18.891 -7.016 1 98.75 185 THR A O 1
ATOM 1458 N N . LYS A 1 186 ? 6.84 -19.469 -4.93 1 98.56 186 LYS A N 1
ATOM 1459 C CA . LYS A 1 186 ? 6.82 -20.891 -5.23 1 98.56 186 LYS A CA 1
ATOM 1460 C C . LYS A 1 186 ? 5.621 -21.25 -6.105 1 98.56 186 LYS A C 1
ATOM 1462 O O . LYS A 1 186 ? 5.75 -22.016 -7.066 1 98.56 186 LYS A O 1
ATOM 1467 N N . GLN A 1 187 ? 4.496 -20.734 -5.781 1 97.5 187 GLN A N 1
ATOM 1468 C CA . GLN A 1 187 ? 3.268 -21.016 -6.516 1 97.5 187 GLN A CA 1
ATOM 1469 C C . GLN A 1 187 ? 3.398 -20.625 -7.98 1 97.5 187 GLN A C 1
ATOM 1471 O O . GLN A 1 187 ? 2.961 -21.359 -8.875 1 97.5 187 GLN A O 1
ATOM 1476 N N . ILE A 1 188 ? 3.988 -19.5 -8.195 1 97.69 188 ILE A N 1
ATOM 1477 C CA . ILE A 1 188 ? 4.176 -19.047 -9.57 1 97.69 188 ILE A CA 1
ATOM 1478 C C . ILE A 1 188 ? 5.09 -20.016 -10.312 1 97.69 188 ILE A C 1
ATOM 1480 O O . ILE A 1 188 ? 4.777 -20.438 -11.422 1 97.69 188 ILE A O 1
ATOM 1484 N N . ALA A 1 189 ? 6.156 -20.422 -9.711 1 97.94 189 ALA A N 1
ATOM 1485 C CA . ALA A 1 189 ? 7.117 -21.344 -10.336 1 97.94 189 ALA A CA 1
ATOM 1486 C C . ALA A 1 189 ? 6.469 -22.688 -10.648 1 97.94 189 ALA A C 1
ATOM 1488 O O . ALA A 1 189 ? 6.625 -23.219 -11.75 1 97.94 189 ALA A O 1
ATOM 1489 N N . VAL A 1 190 ? 5.773 -23.188 -9.719 1 96.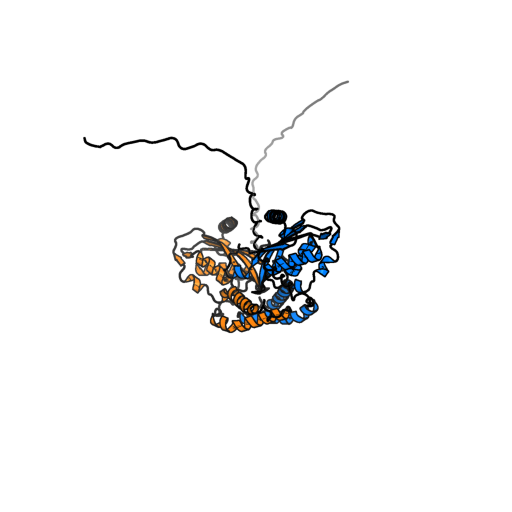94 190 VAL A N 1
ATOM 1490 C CA . VAL A 1 190 ? 5.125 -24.484 -9.867 1 96.94 190 VAL A CA 1
ATOM 1491 C C . VAL A 1 190 ? 4.066 -24.406 -10.969 1 96.94 190 VAL A C 1
ATOM 1493 O O . VAL A 1 190 ? 3.955 -25.312 -11.797 1 96.94 190 VAL A O 1
ATOM 1496 N N . ALA A 1 191 ? 3.359 -23.344 -10.961 1 94.5 191 ALA A N 1
ATOM 1497 C CA . ALA A 1 191 ? 2.314 -23.156 -11.969 1 94.5 191 ALA A CA 1
ATOM 1498 C C . ALA A 1 191 ? 2.906 -23.156 -13.375 1 94.5 191 ALA A C 1
ATOM 1500 O O . ALA A 1 191 ? 2.354 -23.766 -14.289 1 94.5 191 ALA A O 1
ATOM 1501 N N . ILE A 1 192 ? 3.986 -22.453 -13.547 1 93.5 192 ILE A N 1
ATOM 1502 C CA . ILE A 1 192 ? 4.637 -22.375 -14.844 1 93.5 192 ILE A CA 1
ATOM 1503 C C . ILE A 1 192 ? 5.168 -23.75 -15.234 1 93.5 192 ILE A C 1
ATOM 1505 O O . ILE A 1 192 ? 5.055 -24.172 -16.391 1 93.5 192 ILE A O 1
ATOM 1509 N N . THR A 1 193 ? 5.691 -24.469 -14.312 1 94 193 THR A N 1
ATOM 1510 C CA . THR A 1 193 ? 6.203 -25.812 -14.547 1 94 193 THR A CA 1
ATOM 1511 C C . THR A 1 193 ? 5.086 -26.734 -15.008 1 94 193 THR A C 1
ATOM 1513 O O . THR A 1 193 ? 5.258 -27.516 -15.953 1 94 193 THR A O 1
ATOM 1516 N N . GLU A 1 194 ? 4.031 -26.578 -14.305 1 89.69 194 GLU A N 1
ATOM 1517 C CA . GLU A 1 194 ? 2.902 -27.438 -14.641 1 89.69 194 GLU A CA 1
ATOM 1518 C C . GLU A 1 194 ? 2.316 -27.062 -16 1 89.69 194 GLU A C 1
ATOM 1520 O O . GLU A 1 194 ? 1.896 -27.938 -16.766 1 89.69 194 GLU A O 1
ATOM 1525 N N . ALA A 1 195 ? 2.33 -25.859 -16.328 1 86.12 195 ALA A N 1
ATOM 1526 C CA . ALA A 1 195 ? 1.702 -25.359 -17.547 1 86.12 195 ALA A CA 1
ATOM 1527 C C . ALA A 1 195 ? 2.561 -25.656 -18.781 1 86.12 195 ALA A C 1
ATOM 1529 O O . ALA A 1 195 ? 2.041 -26.016 -19.828 1 86.12 195 ALA A O 1
ATOM 1530 N N . LEU A 1 196 ? 3.889 -25.594 -18.641 1 87.06 196 LEU A N 1
ATOM 1531 C CA . LEU A 1 196 ? 4.746 -25.609 -19.828 1 87.06 196 LEU A CA 1
ATOM 1532 C C . LEU A 1 196 ? 5.641 -26.844 -19.828 1 87.06 196 LEU A C 1
ATOM 1534 O O . LEU A 1 196 ? 6.23 -27.188 -20.859 1 87.06 196 LEU A O 1
ATOM 1538 N N . ARG A 1 197 ? 5.777 -27.453 -18.656 1 90.25 197 ARG A N 1
ATOM 1539 C CA . ARG A 1 197 ? 6.703 -28.562 -18.484 1 90.25 197 ARG A CA 1
ATOM 1540 C C . ARG A 1 197 ? 8.07 -28.234 -19.062 1 90.25 197 ARG A C 1
ATOM 1542 O O . ARG A 1 197 ? 8.625 -29 -19.859 1 90.25 197 ARG A O 1
ATOM 1549 N N . PRO A 1 198 ? 8.539 -27.078 -18.703 1 94.38 198 PRO A N 1
ATOM 1550 C CA . PRO A 1 198 ? 9.867 -26.703 -19.188 1 94.38 198 PRO A CA 1
ATOM 1551 C C . PRO A 1 198 ? 10.984 -27.516 -18.531 1 94.38 198 PRO A C 1
ATOM 1553 O O . PRO A 1 198 ? 10.734 -28.297 -17.625 1 94.38 198 PRO A O 1
ATOM 1556 N N . ALA A 1 199 ? 12.203 -27.391 -19.094 1 95.62 199 ALA A N 1
ATOM 1557 C CA . ALA A 1 199 ? 13.352 -28.047 -18.469 1 95.62 199 ALA A CA 1
ATOM 1558 C C . ALA A 1 199 ? 13.625 -27.484 -17.078 1 95.62 199 ALA A C 1
ATOM 1560 O O . ALA A 1 199 ? 14.133 -28.188 -16.203 1 95.62 199 ALA A O 1
ATOM 1561 N N . GLY A 1 200 ? 13.281 -26.234 -16.906 1 96.88 200 GLY A N 1
ATOM 1562 C CA . GLY A 1 200 ? 13.445 -25.562 -15.625 1 96.88 200 GLY A CA 1
ATOM 1563 C C . GLY A 1 200 ? 12.812 -24.188 -15.602 1 96.88 200 GLY A C 1
ATOM 1564 O O . GLY A 1 200 ? 12.516 -23.609 -16.656 1 96.88 200 GLY A O 1
ATOM 1565 N N . VAL A 1 201 ? 12.594 -23.719 -14.383 1 97.62 201 VAL A N 1
ATOM 1566 C CA . VAL A 1 201 ? 11.977 -22.406 -14.195 1 97.62 201 VAL A CA 1
ATOM 1567 C C . VAL A 1 201 ? 12.625 -21.703 -13.008 1 97.62 201 VAL A C 1
ATOM 1569 O O . VAL A 1 201 ? 12.945 -22.328 -12 1 97.62 201 VAL A O 1
ATOM 1572 N N . GLY A 1 202 ? 12.945 -20.406 -13.203 1 98.38 202 GLY A N 1
ATOM 1573 C CA . GLY A 1 202 ? 13.352 -19.531 -12.117 1 98.38 202 GLY A CA 1
ATOM 1574 C C . GLY A 1 202 ? 12.422 -18.344 -11.93 1 98.38 202 GLY A C 1
ATOM 1575 O O . GLY A 1 202 ? 12.031 -17.688 -12.898 1 98.38 202 GLY A O 1
ATOM 1576 N N . VAL A 1 203 ? 12.016 -18.125 -10.641 1 98.69 203 VAL A N 1
ATOM 1577 C CA . VAL A 1 203 ? 11.164 -16.984 -10.297 1 98.69 203 VAL A CA 1
ATOM 1578 C C . VAL A 1 203 ? 11.797 -16.172 -9.164 1 98.69 203 VAL A C 1
ATOM 1580 O O . VAL A 1 203 ? 12.242 -16.75 -8.172 1 98.69 203 VAL A O 1
ATOM 1583 N N . VAL A 1 204 ? 11.914 -14.906 -9.375 1 98.75 204 VAL A N 1
ATOM 1584 C CA . VAL A 1 204 ? 12.375 -13.984 -8.344 1 98.75 204 VAL A CA 1
ATOM 1585 C C . VAL A 1 204 ? 11.312 -12.914 -8.102 1 98.75 204 VAL A C 1
ATOM 1587 O O . VAL A 1 204 ? 10.789 -12.32 -9.047 1 98.75 204 VAL A O 1
ATOM 1590 N N . VAL A 1 205 ? 10.984 -12.711 -6.828 1 98.5 205 VAL A N 1
ATOM 1591 C CA . VAL A 1 205 ? 10.023 -11.68 -6.449 1 98.5 205 VAL A CA 1
ATOM 1592 C C . VAL A 1 205 ? 10.695 -10.656 -5.535 1 98.5 205 VAL A C 1
ATOM 1594 O O . VAL A 1 205 ? 11.359 -11.023 -4.559 1 98.5 205 VAL A O 1
ATOM 1597 N N . GLU A 1 206 ? 10.625 -9.445 -5.887 1 97.88 206 GLU A N 1
ATOM 1598 C CA . GLU A 1 206 ? 11.023 -8.312 -5.051 1 97.88 206 GLU A CA 1
ATOM 1599 C C . GLU A 1 206 ? 9.82 -7.445 -4.688 1 97.88 206 GLU A C 1
ATOM 1601 O O . GLU A 1 206 ? 9.125 -6.938 -5.57 1 97.88 206 GLU A O 1
ATOM 1606 N N . ALA A 1 207 ? 9.625 -7.301 -3.391 1 96.62 207 ALA A N 1
ATOM 1607 C CA . ALA A 1 207 ? 8.398 -6.598 -3.029 1 96.62 207 ALA A CA 1
ATOM 1608 C C . ALA A 1 207 ? 8.609 -5.723 -1.796 1 96.62 207 ALA A C 1
ATOM 1610 O O . ALA A 1 207 ? 9.531 -5.961 -1.01 1 96.62 207 ALA A O 1
ATOM 1611 N N . THR A 1 208 ? 7.832 -4.676 -1.727 1 95 208 THR A N 1
ATOM 1612 C CA . THR A 1 208 ? 7.719 -3.812 -0.556 1 95 208 THR A CA 1
ATOM 1613 C C . THR A 1 208 ? 6.414 -4.082 0.188 1 95 208 THR A C 1
ATOM 1615 O O . THR A 1 208 ? 5.332 -4.035 -0.405 1 95 208 THR A O 1
ATOM 1618 N N . HIS A 1 209 ? 6.602 -4.391 1.431 1 96.44 209 HIS A N 1
ATOM 1619 C CA . HIS A 1 209 ? 5.449 -4.695 2.271 1 96.44 209 HIS A CA 1
ATOM 1620 C C . HIS A 1 209 ? 4.992 -3.465 3.049 1 96.44 209 HIS A C 1
ATOM 1622 O O . HIS A 1 209 ? 5.664 -3.039 3.994 1 96.44 209 HIS A O 1
ATOM 1628 N N . MET A 1 210 ? 3.799 -3.01 2.736 1 95.06 210 MET A N 1
ATOM 1629 C CA . MET A 1 210 ? 3.291 -1.81 3.396 1 95.06 210 MET A CA 1
ATOM 1630 C C . MET A 1 210 ? 3.057 -2.062 4.883 1 95.06 210 MET A C 1
ATOM 1632 O O . MET A 1 210 ? 3.154 -1.142 5.695 1 95.06 210 MET A O 1
ATOM 1636 N N . CYS A 1 211 ? 2.768 -3.318 5.262 1 94.75 211 CYS A N 1
ATOM 1637 C CA . CYS A 1 211 ? 2.545 -3.65 6.664 1 94.75 211 CYS A CA 1
ATOM 1638 C C . CYS A 1 211 ? 3.803 -3.402 7.488 1 94.75 211 CYS A C 1
ATOM 1640 O O . CYS A 1 211 ? 3.719 -3.119 8.688 1 94.75 211 CYS A O 1
ATOM 1642 N N . MET A 1 212 ? 4.891 -3.438 6.852 1 93.44 212 MET A N 1
ATOM 1643 C CA . MET A 1 212 ? 6.152 -3.195 7.543 1 93.44 212 MET A CA 1
ATOM 1644 C C . MET A 1 212 ? 6.574 -1.735 7.41 1 93.44 212 MET A C 1
ATOM 1646 O O . MET A 1 212 ? 6.996 -1.114 8.383 1 93.44 212 MET A O 1
ATOM 1650 N N . VAL A 1 213 ? 6.414 -1.204 6.27 1 91.88 213 VAL A N 1
ATOM 1651 C CA . VAL A 1 213 ? 6.848 0.157 5.973 1 91.88 213 VAL A CA 1
ATOM 1652 C C . VAL A 1 213 ? 6.004 1.154 6.762 1 91.88 213 VAL A C 1
ATOM 1654 O O . VAL A 1 213 ? 6.543 2.041 7.43 1 91.88 213 VAL A O 1
ATOM 1657 N N . MET A 1 214 ? 4.738 0.947 6.793 1 93.44 214 MET A N 1
ATOM 1658 C CA . MET A 1 214 ? 3.824 1.914 7.395 1 93.44 214 MET A CA 1
ATOM 1659 C C . MET A 1 214 ? 3.906 1.863 8.922 1 93.44 214 MET A C 1
ATOM 1661 O O . MET A 1 214 ? 3.488 2.803 9.602 1 93.44 214 MET A O 1
ATOM 1665 N N . ARG A 1 215 ? 4.434 0.811 9.406 1 88.69 215 ARG A N 1
ATOM 1666 C CA . ARG A 1 215 ? 4.562 0.703 10.852 1 88.69 215 ARG A CA 1
ATOM 1667 C C . ARG A 1 215 ? 5.949 1.131 11.312 1 88.69 215 ARG A C 1
ATOM 1669 O O . ARG A 1 215 ? 6.238 1.129 12.516 1 88.69 215 ARG A O 1
ATOM 1676 N N . GLY A 1 216 ? 6.762 1.52 10.375 1 80.81 216 GLY A N 1
ATOM 1677 C CA . GLY A 1 216 ? 8.078 2.045 10.711 1 80.81 216 GLY A CA 1
ATOM 1678 C C . GLY A 1 216 ? 9.109 0.959 10.953 1 80.81 216 GLY A C 1
ATOM 1679 O O . GLY A 1 216 ? 10.242 1.249 11.344 1 80.81 216 GLY A O 1
ATOM 1680 N N . VAL A 1 217 ? 8.664 -0.265 10.766 1 77.31 217 VAL A N 1
ATOM 1681 C CA . VAL A 1 217 ? 9.586 -1.38 10.984 1 77.31 217 VAL A CA 1
ATOM 1682 C C . VAL A 1 217 ? 10.602 -1.438 9.844 1 77.31 217 VAL A C 1
ATOM 1684 O O . VAL A 1 217 ? 11.727 -1.898 10.039 1 77.31 217 VAL A O 1
ATOM 1687 N N . GLN A 1 218 ? 10.164 -1.004 8.719 1 76.69 218 GLN A N 1
ATOM 1688 C CA . GLN A 1 218 ? 10.992 -0.961 7.52 1 76.69 218 GLN A CA 1
ATOM 1689 C C . GLN A 1 218 ? 10.961 0.425 6.883 1 76.69 218 GLN A C 1
ATOM 1691 O O . GLN A 1 218 ? 9.953 1.131 6.961 1 76.69 218 GLN A O 1
ATOM 1696 N N . LYS A 1 219 ? 12.102 0.663 6.387 1 76.69 219 LYS A N 1
ATOM 1697 C CA . LYS A 1 219 ? 12.195 1.922 5.652 1 76.69 219 LYS A CA 1
ATOM 1698 C C . LYS A 1 219 ? 11.414 1.853 4.344 1 76.69 219 LYS A C 1
ATOM 1700 O O . LYS A 1 219 ? 11.117 0.763 3.846 1 76.69 219 LYS A O 1
ATOM 1705 N N . MET A 1 220 ? 11.016 2.918 3.834 1 75.56 220 MET A N 1
ATOM 1706 C CA . MET A 1 220 ? 10.227 3.021 2.611 1 75.56 220 MET A CA 1
ATOM 1707 C C . MET A 1 220 ? 10.961 2.387 1.434 1 75.56 220 MET A C 1
ATOM 1709 O O . MET A 1 220 ? 10.336 1.79 0.556 1 75.56 220 MET A O 1
ATOM 1713 N N . ASN A 1 221 ? 12.266 2.316 1.444 1 77.88 221 ASN A N 1
ATOM 1714 C CA . ASN A 1 221 ? 12.992 1.815 0.283 1 77.88 221 ASN A CA 1
ATOM 1715 C C . ASN A 1 221 ? 13.445 0.373 0.485 1 77.88 221 ASN A C 1
ATOM 1717 O O . ASN A 1 221 ? 14.141 -0.188 -0.364 1 77.88 221 ASN A O 1
ATOM 1721 N N . SER A 1 222 ? 12.938 -0.174 1.513 1 86.56 222 SER A N 1
ATOM 1722 C CA . SER A 1 222 ? 13.312 -1.562 1.765 1 86.56 222 SER A CA 1
ATOM 1723 C C . SER A 1 222 ? 12.469 -2.521 0.93 1 86.56 222 SER A C 1
ATOM 1725 O O . SER A 1 222 ? 11.273 -2.299 0.739 1 86.56 222 SER A O 1
ATOM 1727 N N . LYS A 1 223 ? 13.227 -3.539 0.359 1 93.38 223 LYS A N 1
ATOM 1728 C CA . LYS A 1 223 ? 12.547 -4.555 -0.437 1 93.38 223 LYS A CA 1
ATOM 1729 C C . LYS A 1 223 ? 12.891 -5.957 0.053 1 93.38 223 LYS A C 1
ATOM 1731 O O . LYS A 1 223 ? 14.031 -6.223 0.446 1 93.38 223 LYS A O 1
ATOM 1736 N N . THR A 1 224 ? 11.93 -6.824 0.093 1 96.38 224 THR A N 1
ATOM 1737 C CA . THR A 1 224 ? 12.109 -8.25 0.354 1 96.38 224 THR A CA 1
ATOM 1738 C C . THR A 1 224 ? 12.258 -9.023 -0.952 1 96.38 224 THR A C 1
ATOM 1740 O O . THR A 1 224 ? 11.492 -8.805 -1.898 1 96.38 224 THR A O 1
ATOM 1743 N N . VAL A 1 225 ? 13.297 -9.883 -1.003 1 97.94 225 VAL A N 1
ATOM 1744 C CA . VAL A 1 225 ? 13.531 -10.672 -2.207 1 97.94 225 VAL A CA 1
ATOM 1745 C C . VAL A 1 225 ? 13.352 -12.156 -1.897 1 97.94 225 VAL A C 1
ATOM 1747 O O . VAL A 1 225 ? 13.891 -12.664 -0.91 1 97.94 225 VAL A O 1
ATOM 1750 N N . THR A 1 226 ? 12.523 -12.852 -2.654 1 98.56 226 THR A N 1
ATOM 1751 C CA . THR A 1 226 ? 12.352 -14.297 -2.592 1 98.56 226 THR A CA 1
ATOM 1752 C C . THR A 1 226 ? 12.586 -14.93 -3.961 1 98.56 226 THR A C 1
ATOM 1754 O O . THR A 1 226 ? 12.43 -14.266 -4.992 1 98.56 226 THR A O 1
ATOM 1757 N N . SER A 1 227 ? 13.094 -16.156 -3.967 1 98.5 227 SER A N 1
ATOM 1758 C CA . SER A 1 227 ? 13.344 -16.844 -5.23 1 98.5 227 SER A CA 1
ATOM 1759 C C . SER A 1 227 ? 12.984 -18.328 -5.133 1 98.5 227 SER A C 1
ATOM 1761 O O . SER A 1 227 ? 12.984 -18.906 -4.047 1 98.5 227 SER A O 1
ATOM 1763 N N . THR A 1 228 ? 12.562 -18.875 -6.203 1 98.75 228 THR A N 1
ATOM 1764 C CA . THR A 1 228 ? 12.344 -20.312 -6.387 1 98.75 228 THR A CA 1
ATOM 1765 C C . THR A 1 228 ? 12.953 -20.781 -7.699 1 98.75 228 THR A C 1
ATOM 1767 O O . THR A 1 228 ? 12.727 -20.188 -8.75 1 98.75 228 THR A O 1
ATOM 1770 N N . MET A 1 229 ? 13.805 -21.781 -7.566 1 98.44 229 MET A N 1
ATOM 1771 C CA . MET A 1 229 ? 14.445 -22.422 -8.719 1 98.44 229 MET A CA 1
ATOM 1772 C C . MET A 1 229 ? 14 -23.859 -8.867 1 98.44 229 MET A C 1
ATOM 1774 O O . MET A 1 229 ? 14.062 -24.641 -7.906 1 98.44 229 MET A O 1
ATOM 1778 N N . LEU A 1 230 ? 13.555 -24.203 -10.008 1 98.25 230 LEU A N 1
ATOM 1779 C CA . LEU A 1 230 ? 13.125 -25.562 -10.289 1 98.25 230 LEU A CA 1
ATOM 1780 C C . LEU A 1 230 ? 13.836 -26.125 -11.516 1 98.25 230 LEU A C 1
ATOM 1782 O O . LEU A 1 230 ? 14.25 -25.359 -12.391 1 98.25 230 LEU A O 1
ATOM 1786 N N . GLY A 1 231 ? 14.031 -27.438 -11.617 1 97.44 231 GLY A N 1
ATOM 1787 C CA . GLY A 1 231 ? 14.68 -28.078 -12.758 1 97.44 231 GLY A CA 1
ATOM 1788 C C . GLY A 1 231 ? 16.125 -27.641 -12.938 1 97.44 231 GLY A C 1
ATOM 1789 O O . GLY A 1 231 ? 16.891 -27.641 -11.977 1 97.44 231 GLY A O 1
ATOM 1790 N N . VAL A 1 232 ? 16.406 -27.344 -14.195 1 96.94 232 VAL A N 1
ATOM 1791 C CA . VAL A 1 232 ? 17.797 -27.062 -14.531 1 96.94 232 VAL A CA 1
ATOM 1792 C C . VAL A 1 232 ? 18.266 -25.797 -13.812 1 96.94 232 VAL A C 1
ATOM 1794 O O . VAL A 1 232 ? 19.453 -25.609 -13.586 1 96.94 232 VAL A O 1
ATOM 1797 N N . PHE A 1 233 ? 17.344 -24.938 -13.391 1 97.25 233 PHE A N 1
ATOM 1798 C CA . PHE A 1 233 ? 17.703 -23.734 -12.656 1 97.25 233 PHE A CA 1
ATOM 1799 C C . PHE A 1 233 ? 18.219 -24.094 -11.266 1 97.25 233 PHE A C 1
ATOM 1801 O O . PHE A 1 233 ? 18.984 -23.328 -10.672 1 97.25 233 PHE A O 1
ATOM 1808 N N . ARG A 1 234 ? 17.766 -25.094 -10.742 1 96.75 234 ARG A N 1
ATOM 1809 C CA . ARG A 1 234 ? 18.203 -25.562 -9.438 1 96.75 234 ARG A CA 1
ATOM 1810 C C . ARG A 1 234 ? 19.469 -26.406 -9.555 1 96.75 234 ARG A C 1
ATOM 1812 O O . ARG A 1 234 ? 20.375 -26.281 -8.742 1 96.75 234 ARG A O 1
ATOM 1819 N N . GLU A 1 235 ? 19.562 -27.203 -10.617 1 97.19 235 GLU A N 1
ATOM 1820 C CA . GLU A 1 235 ? 20.594 -28.234 -10.766 1 97.19 235 GLU A CA 1
ATOM 1821 C C . GLU A 1 235 ? 21.859 -27.656 -11.375 1 97.19 235 GLU A C 1
ATOM 1823 O O . GLU A 1 235 ? 22.969 -28.141 -11.086 1 97.19 235 GLU A O 1
ATOM 1828 N N . ASP A 1 236 ? 21.703 -26.703 -12.273 1 97.06 236 ASP A N 1
ATOM 1829 C CA . ASP A 1 236 ? 22.844 -26.156 -13.016 1 97.06 236 ASP A CA 1
ATOM 1830 C C . ASP A 1 236 ? 23.156 -24.734 -12.562 1 97.06 236 ASP A C 1
ATOM 1832 O O . ASP A 1 236 ? 22.453 -23.797 -12.922 1 97.06 236 ASP A O 1
ATOM 1836 N N . PRO A 1 237 ? 24.266 -24.562 -11.898 1 96.62 237 PRO A N 1
ATOM 1837 C CA . PRO A 1 237 ? 24.625 -23.234 -11.383 1 96.62 237 PRO A CA 1
ATOM 1838 C C . PRO A 1 237 ? 24.844 -22.203 -12.492 1 96.62 237 PRO A C 1
ATOM 1840 O O . PRO A 1 237 ? 24.594 -21.016 -12.305 1 96.62 237 PRO A O 1
ATOM 1843 N N . LYS A 1 238 ? 25.297 -22.656 -13.602 1 96.38 238 LYS A N 1
ATOM 1844 C CA . LYS A 1 238 ? 25.531 -21.734 -14.711 1 96.38 238 LYS A CA 1
ATOM 1845 C C . LYS A 1 238 ? 24.219 -21.125 -15.211 1 96.38 238 LYS A C 1
ATOM 1847 O O . LYS A 1 238 ? 24.141 -19.922 -15.461 1 96.38 238 LYS A O 1
ATOM 1852 N N . THR A 1 239 ? 23.266 -22 -15.336 1 95.5 239 THR A N 1
ATOM 1853 C CA . THR A 1 239 ? 21.953 -21.562 -15.766 1 95.5 239 THR A CA 1
ATOM 1854 C C . THR A 1 239 ? 21.359 -20.578 -14.766 1 95.5 239 THR A C 1
ATOM 1856 O O . THR A 1 239 ? 20.828 -19.531 -15.148 1 95.5 239 THR A O 1
ATOM 1859 N N . ARG A 1 240 ? 21.484 -20.844 -13.508 1 96.44 240 ARG A N 1
ATOM 1860 C CA . ARG A 1 240 ? 20.984 -19.984 -12.445 1 96.44 240 ARG A CA 1
ATOM 1861 C C . ARG A 1 240 ? 21.688 -18.641 -12.453 1 96.44 240 ARG A C 1
ATOM 1863 O O . ARG A 1 240 ? 21.031 -17.594 -12.344 1 96.44 240 ARG A O 1
ATOM 1870 N N . GLU A 1 241 ? 22.969 -18.672 -12.625 1 96.25 241 GLU A N 1
ATOM 1871 C CA . GLU A 1 241 ? 23.75 -17.453 -12.625 1 96.25 241 GLU A CA 1
ATOM 1872 C C . GLU A 1 241 ? 23.391 -16.562 -13.828 1 96.25 241 GLU A C 1
ATOM 1874 O O . GLU A 1 241 ? 23.312 -15.344 -13.703 1 96.25 241 GLU A O 1
ATOM 1879 N N . GLU A 1 242 ? 23.219 -17.188 -14.938 1 95.19 242 GLU A N 1
ATOM 1880 C CA . GLU A 1 242 ? 22.812 -16.438 -16.125 1 95.19 242 GLU A CA 1
ATOM 1881 C C . GLU A 1 242 ? 21.469 -15.734 -15.906 1 95.19 242 GLU A C 1
ATOM 1883 O O . GLU A 1 242 ? 21.328 -14.555 -16.234 1 95.19 242 GLU A O 1
ATOM 1888 N N . PHE A 1 243 ? 20.578 -16.453 -15.328 1 96.81 243 PHE A N 1
ATOM 1889 C CA . PHE A 1 243 ? 19.266 -15.906 -15.039 1 96.81 243 PHE A CA 1
ATOM 1890 C C . PHE A 1 243 ? 19.359 -14.727 -14.078 1 96.81 243 PHE A C 1
ATOM 1892 O O . PHE A 1 243 ? 18.875 -13.633 -14.383 1 96.81 243 PHE A O 1
ATOM 1899 N N . LEU A 1 244 ? 20.094 -14.883 -12.984 1 96.94 244 LEU A N 1
ATOM 1900 C CA . LEU A 1 244 ? 20.188 -13.859 -11.945 1 96.94 244 LEU A CA 1
ATOM 1901 C C . LEU A 1 244 ? 20.922 -12.625 -12.469 1 96.94 244 LEU A C 1
ATOM 1903 O O . LEU A 1 244 ? 20.594 -11.5 -12.094 1 96.94 244 LEU A O 1
ATOM 1907 N N . THR A 1 245 ? 21.844 -12.812 -13.359 1 95.62 245 THR A N 1
ATOM 1908 C CA . THR A 1 245 ? 22.578 -11.703 -13.953 1 95.62 245 THR A CA 1
ATOM 1909 C C . THR A 1 245 ? 21.688 -10.883 -14.883 1 95.62 245 THR A C 1
ATOM 1911 O O . THR A 1 245 ? 21.75 -9.656 -14.883 1 95.62 245 THR A O 1
ATOM 1914 N N . LEU A 1 246 ? 20.859 -11.555 -15.57 1 93.5 246 LEU A N 1
ATOM 1915 C CA . LEU A 1 246 ? 20.047 -10.898 -16.594 1 93.5 246 LEU A CA 1
ATOM 1916 C C . LEU A 1 246 ? 18.875 -10.148 -15.977 1 93.5 246 LEU A C 1
ATOM 1918 O O . LEU A 1 246 ? 18.328 -9.227 -16.578 1 93.5 246 LEU A O 1
ATOM 1922 N N . ILE A 1 247 ? 18.484 -10.477 -14.766 1 93.5 247 ILE A N 1
ATOM 1923 C CA . ILE A 1 247 ? 17.344 -9.781 -14.188 1 93.5 247 ILE A CA 1
ATOM 1924 C C . ILE A 1 247 ? 17.828 -8.547 -13.422 1 93.5 247 ILE A C 1
ATOM 1926 O O . ILE A 1 247 ? 17.031 -7.676 -13.07 1 93.5 247 ILE A O 1
ATOM 1930 N N . ARG A 1 248 ? 19.062 -8.406 -12.961 1 86.88 248 ARG A N 1
ATOM 1931 C CA . ARG A 1 248 ? 19.625 -7.246 -12.273 1 86.88 248 ARG A CA 1
ATOM 1932 C C . ARG A 1 248 ? 19.797 -6.074 -13.234 1 86.88 248 ARG A C 1
ATOM 1934 O O . ARG A 1 248 ? 19.844 -4.918 -12.805 1 86.88 248 ARG A O 1
ATOM 1941 N N . GLY A 1 249 ? 19.797 -6.273 -14.539 1 67.56 249 GLY A N 1
ATOM 1942 C CA . GLY A 1 249 ? 20.047 -5.211 -15.5 1 67.56 249 GLY A CA 1
ATOM 1943 C C . GLY A 1 249 ? 18.781 -4.469 -15.906 1 67.56 249 GLY A C 1
ATOM 1944 O O . GLY A 1 249 ? 17.672 -4.973 -15.711 1 67.56 249 GLY A O 1
ATOM 1945 N N . MET B 1 1 ? 19.797 43.531 -87.938 1 16.73 1 MET B N 1
ATOM 1946 C CA . MET B 1 1 ? 20.453 44.625 -87.25 1 16.73 1 MET B CA 1
ATOM 1947 C C . MET B 1 1 ? 20.062 44.656 -85.75 1 16.73 1 MET B C 1
ATOM 1949 O O . MET B 1 1 ? 19.078 44 -85.375 1 16.73 1 MET B O 1
ATOM 1953 N N . GLU B 1 2 ? 20.203 45.969 -85.438 1 15.12 2 GLU B N 1
ATOM 1954 C CA . GLU B 1 2 ? 20.766 46.562 -84.188 1 15.12 2 GLU B CA 1
ATOM 1955 C C . GLU B 1 2 ? 19.844 46.344 -83 1 15.12 2 GLU B C 1
ATOM 1957 O O . GLU B 1 2 ? 18.656 46.094 -83.188 1 15.12 2 GLU B O 1
ATOM 1962 N N . LYS B 1 3 ? 20.172 47.219 -82.125 1 16.83 3 LYS B N 1
ATOM 1963 C CA . LYS B 1 3 ? 20.703 47.438 -80.75 1 16.83 3 LYS B CA 1
ATOM 1964 C C . LYS B 1 3 ? 19.594 47.719 -79.75 1 16.83 3 LYS B C 1
ATOM 1966 O O . LYS B 1 3 ? 19.484 47.031 -78.75 1 16.83 3 LYS B O 1
ATOM 1971 N N . GLY B 1 4 ? 19.312 49 -79.562 1 16.91 4 GLY B N 1
ATOM 1972 C CA . GLY B 1 4 ? 19.859 49.75 -78.438 1 16.91 4 GLY B CA 1
ATOM 1973 C C . GLY B 1 4 ? 18.906 49.812 -77.25 1 16.91 4 GLY B C 1
ATOM 1974 O O . GLY B 1 4 ? 17.703 49.562 -77.375 1 16.91 4 GLY B O 1
ATOM 1975 N N . PRO B 1 5 ? 19.5 50.219 -76.188 1 18.89 5 PRO B N 1
ATOM 1976 C CA . PRO B 1 5 ? 19.375 50.031 -74.75 1 18.89 5 PRO B CA 1
ATOM 1977 C C . PRO B 1 5 ? 18.234 50.812 -74.125 1 18.89 5 PRO B C 1
ATOM 1979 O O . PRO B 1 5 ? 17.578 50.344 -73.188 1 18.89 5 PRO B O 1
ATOM 1982 N N . VAL B 1 6 ? 17.906 52.062 -74.688 1 18.67 6 VAL B N 1
ATOM 1983 C CA . VAL B 1 6 ? 18.281 53.156 -73.812 1 18.67 6 VAL B CA 1
ATOM 1984 C C . VAL B 1 6 ? 17.391 53.156 -72.562 1 18.67 6 VAL B C 1
ATOM 1986 O O . VAL B 1 6 ? 16.266 52.656 -72.625 1 18.67 6 VAL B O 1
ATOM 1989 N N . ARG B 1 7 ? 17.766 54 -71.562 1 17.28 7 ARG B N 1
ATOM 1990 C CA . ARG B 1 7 ? 18.031 54.375 -70.188 1 17.28 7 ARG B CA 1
ATOM 1991 C C . ARG B 1 7 ? 16.766 54.906 -69.5 1 17.28 7 ARG B C 1
ATOM 1993 O O . ARG B 1 7 ? 15.789 55.219 -70.188 1 17.28 7 ARG B O 1
ATOM 2000 N N . ALA B 1 8 ? 16.797 56.125 -68.688 1 15.88 8 ALA B N 1
ATOM 2001 C CA . ALA B 1 8 ? 16.953 56.406 -67.25 1 15.88 8 ALA B CA 1
ATOM 2002 C C . ALA B 1 8 ? 15.695 57.062 -66.688 1 15.88 8 ALA B C 1
ATOM 2004 O O . ALA B 1 8 ? 15.32 56.844 -65.562 1 15.88 8 ALA B O 1
ATOM 2005 N N . LEU B 1 9 ? 15.039 58.094 -67.438 1 17.08 9 LEU B N 1
ATOM 2006 C CA . LEU B 1 9 ? 15.086 59.406 -66.812 1 17.08 9 LEU B CA 1
ATOM 2007 C C . LEU B 1 9 ? 14.102 59.531 -65.688 1 17.08 9 LEU B C 1
ATOM 2009 O O . LEU B 1 9 ? 13.07 58.844 -65.625 1 17.08 9 LEU B O 1
ATOM 2013 N N . ALA B 1 10 ? 14.352 60.656 -64.75 1 18.16 10 ALA B N 1
ATOM 2014 C CA . ALA B 1 10 ? 14.375 61.188 -63.406 1 18.16 10 ALA B CA 1
ATOM 2015 C C . ALA B 1 10 ? 12.984 61.625 -62.969 1 18.16 10 ALA B C 1
ATOM 2017 O O . ALA B 1 10 ? 12.125 61.938 -63.781 1 18.16 10 ALA B O 1
ATOM 2018 N N . LYS B 1 11 ? 12.844 61.812 -61.594 1 19.62 11 LYS B N 1
ATOM 2019 C CA . LYS B 1 11 ? 12.086 61.562 -60.375 1 19.62 11 LYS B CA 1
ATOM 2020 C C . LYS B 1 11 ? 11.219 62.781 -60.031 1 19.62 11 LYS B C 1
ATOM 2022 O O . LYS B 1 11 ? 10.523 62.781 -59 1 19.62 11 LYS B O 1
ATOM 2027 N N . PRO B 1 12 ? 10.82 63.781 -60.781 1 17.31 12 PRO B N 1
ATOM 2028 C CA . PRO B 1 12 ? 10.969 65.062 -60.125 1 17.31 12 PRO B CA 1
ATOM 2029 C C . PRO B 1 12 ? 10.109 65.188 -58.844 1 17.31 12 PRO B C 1
ATOM 2031 O O . PRO B 1 12 ? 9.094 64.5 -58.75 1 17.31 12 PRO B O 1
ATOM 2034 N N . ARG B 1 13 ? 10.523 66.188 -57.75 1 17.95 13 ARG B N 1
ATOM 2035 C CA . ARG B 1 13 ? 10.602 66.562 -56.344 1 17.95 13 ARG B CA 1
ATOM 2036 C C . ARG B 1 13 ? 9.398 67.438 -55.969 1 17.95 13 ARG B C 1
ATOM 2038 O O . ARG B 1 13 ? 9.312 67.875 -54.812 1 17.95 13 ARG B O 1
ATOM 2045 N N . ASP B 1 14 ? 8.289 67.438 -56.656 1 17.34 14 ASP B N 1
ATOM 2046 C CA . ASP B 1 14 ? 7.695 68.75 -56.406 1 17.34 14 ASP B CA 1
ATOM 2047 C C . ASP B 1 14 ? 7.516 69 -54.906 1 17.34 14 ASP B C 1
ATOM 2049 O O . ASP B 1 14 ? 6.898 68.188 -54.219 1 17.34 14 ASP B O 1
ATOM 2053 N N . PRO B 1 15 ? 8.266 69.875 -54.156 1 17.11 15 PRO B N 1
ATOM 2054 C CA . PRO B 1 15 ? 8.602 70.125 -52.75 1 17.11 15 PRO B CA 1
ATOM 2055 C C . PRO B 1 15 ? 7.395 70.625 -51.938 1 17.11 15 PRO B C 1
ATOM 2057 O O . PRO B 1 15 ? 7.262 70.25 -50.781 1 17.11 15 PRO B O 1
ATOM 2060 N N . ARG B 1 16 ? 6.664 71.688 -52.344 1 18.03 16 ARG B N 1
ATOM 2061 C CA . ARG B 1 16 ? 6.566 72.812 -51.438 1 18.03 16 ARG B CA 1
ATOM 2062 C C . ARG B 1 16 ? 5.637 72.5 -50.281 1 18.03 16 ARG B C 1
ATOM 2064 O O . ARG B 1 16 ? 4.684 71.75 -50.406 1 18.03 16 ARG B O 1
ATOM 2071 N N . CYS B 1 17 ? 5.828 73.062 -48.938 1 17.66 17 CYS B N 1
ATOM 2072 C CA . CYS B 1 17 ? 5.863 73.125 -47.469 1 17.66 17 CYS B CA 1
ATOM 2073 C C . CYS B 1 17 ? 4.531 73.562 -46.906 1 17.66 17 CYS B C 1
ATOM 2075 O O . CYS B 1 17 ? 4.383 73.688 -45.688 1 17.66 17 CYS B O 1
ATOM 2077 N N . SER B 1 18 ? 3.49 73.938 -47.625 1 18.28 18 SER B N 1
ATOM 2078 C CA . SER B 1 18 ? 2.877 75.062 -47 1 18.28 18 SER B CA 1
ATOM 2079 C C . SER B 1 18 ? 2.338 74.75 -45.625 1 18.28 18 SER B C 1
ATOM 2081 O O . SER B 1 18 ? 2.049 73.562 -45.312 1 18.28 18 SER B O 1
ATOM 2083 N N . ASN B 1 19 ? 1.852 75.75 -44.781 1 18.64 19 ASN B N 1
ATOM 2084 C CA . ASN B 1 19 ? 1.79 76.25 -43.406 1 18.64 19 ASN B CA 1
ATOM 2085 C C . ASN B 1 19 ? 0.748 75.5 -42.594 1 18.64 19 ASN B C 1
ATOM 2087 O O . ASN B 1 19 ? -0.157 74.875 -43.125 1 18.64 19 ASN B O 1
ATOM 2091 N N . GLY B 1 20 ? 0.725 75.625 -41.125 1 20.48 20 GLY B N 1
ATOM 2092 C CA . GLY B 1 20 ? 0.697 75 -39.781 1 20.48 20 GLY B CA 1
ATOM 2093 C C . GLY B 1 20 ? -0.687 75 -39.156 1 20.48 20 GLY B C 1
ATOM 2094 O O . GLY B 1 20 ? -0.834 74.812 -37.969 1 20.48 20 GLY B O 1
ATOM 2095 N N . CYS B 1 21 ? -1.845 75.25 -39.875 1 21.84 21 CYS B N 1
ATOM 2096 C CA . CYS B 1 21 ? -2.912 75.812 -39.031 1 21.84 21 CYS B CA 1
ATOM 2097 C C . CYS B 1 21 ? -3.334 74.875 -37.969 1 21.84 21 CYS B C 1
ATOM 2099 O O . CYS B 1 21 ? -3.625 73.688 -38.25 1 21.84 21 CYS B O 1
ATOM 2101 N N . LEU B 1 22 ? -3.236 75.125 -36.625 1 20.75 22 LEU B N 1
ATOM 2102 C CA . LEU B 1 22 ? -3.15 74.5 -35.312 1 20.75 22 LEU B CA 1
ATOM 2103 C C . LEU B 1 22 ? -4.496 73.938 -34.875 1 20.75 22 LEU B C 1
ATOM 2105 O O . LEU B 1 22 ? -4.547 72.875 -34.25 1 20.75 22 LEU B O 1
ATOM 2109 N N . ASP B 1 23 ? -5.641 74.562 -35.156 1 21.58 23 ASP B N 1
ATOM 2110 C CA . ASP B 1 23 ? -6.398 74.875 -33.969 1 21.58 23 ASP B CA 1
ATOM 2111 C C . ASP B 1 23 ? -6.973 73.625 -33.312 1 21.58 23 ASP B C 1
ATOM 2113 O O . ASP B 1 23 ? -6.992 72.562 -33.938 1 21.58 23 ASP B O 1
ATOM 2117 N N . GLY B 1 24 ? -8.312 73.688 -32.781 1 24.97 24 GLY B N 1
ATOM 2118 C CA . GLY B 1 24 ? -8.93 73.562 -31.484 1 24.97 24 GLY B CA 1
ATOM 2119 C C . GLY B 1 24 ? -9.594 72.25 -31.266 1 24.97 24 GLY B C 1
ATOM 2120 O O . GLY B 1 24 ? -10.508 71.875 -32 1 24.97 24 GLY B O 1
ATOM 2121 N N . GLU B 1 25 ? -8.945 71.312 -30.844 1 28.11 25 GLU B N 1
ATOM 2122 C CA . GLU B 1 25 ? -9.406 69.938 -30.797 1 28.11 25 GLU B CA 1
ATOM 2123 C C . GLU B 1 25 ? -10.664 69.812 -29.938 1 28.11 25 GLU B C 1
ATOM 2125 O O . GLU B 1 25 ? -10.773 70.438 -28.891 1 28.11 25 GLU B O 1
ATOM 2130 N N . PRO B 1 26 ? -11.703 69.5 -30.672 1 30.09 26 PRO B N 1
ATOM 2131 C CA . PRO B 1 26 ? -12.945 69.375 -29.906 1 30.09 26 PRO B CA 1
ATOM 2132 C C . PRO B 1 26 ? -12.781 68.5 -28.656 1 30.09 26 PRO B C 1
ATOM 2134 O O . PRO B 1 26 ? -11.891 67.688 -28.609 1 30.09 26 PRO B O 1
ATOM 2137 N N . PRO B 1 27 ? -13.391 68.938 -27.547 1 29.08 27 PRO B N 1
ATOM 2138 C CA . PRO B 1 27 ? -13.203 68.375 -26.203 1 29.08 27 PRO B CA 1
ATOM 2139 C C . PRO B 1 27 ? -13.562 66.875 -26.141 1 29.08 27 PRO B C 1
ATOM 2141 O O . PRO B 1 27 ? -14.461 66.438 -26.859 1 29.08 27 PRO B O 1
ATOM 2144 N N . ARG B 1 28 ? -12.711 66 -26.031 1 28.39 28 ARG B N 1
ATOM 2145 C CA . ARG B 1 28 ? -12.914 64.562 -26.031 1 28.39 28 ARG B CA 1
ATOM 2146 C C . ARG B 1 28 ? -13.898 64.125 -24.938 1 28.39 28 ARG B C 1
ATOM 2148 O O . ARG B 1 28 ? -13.867 64.688 -23.844 1 28.39 28 ARG B O 1
ATOM 2155 N N . PRO B 1 29 ? -15 63.688 -25.484 1 31.44 29 PRO B N 1
ATOM 2156 C CA . PRO B 1 29 ? -16 63.281 -24.484 1 31.44 29 PRO B CA 1
ATOM 2157 C C . PRO B 1 29 ? -15.414 62.5 -23.328 1 31.44 29 PRO B C 1
ATOM 2159 O O . PRO B 1 29 ? -14.352 61.875 -23.469 1 31.44 29 PRO B O 1
ATOM 2162 N N . GLY B 1 30 ? -15.719 62.844 -22.062 1 28.59 30 GLY B N 1
ATOM 2163 C CA . GLY B 1 30 ? -15.203 62.406 -20.781 1 28.59 30 GLY B CA 1
ATOM 2164 C C . GLY B 1 30 ? -15.289 60.906 -20.609 1 28.59 30 GLY B C 1
ATOM 2165 O O . GLY B 1 30 ? -16.016 60.219 -21.328 1 28.59 30 GLY B O 1
ATOM 2166 N N . PRO B 1 31 ? -14.227 60.281 -20.156 1 28.95 31 PRO B N 1
ATOM 2167 C CA . PRO B 1 31 ? -14.062 58.844 -20.062 1 28.95 31 PRO B CA 1
ATOM 2168 C C . PRO B 1 31 ? -15.25 58.156 -19.391 1 28.95 31 PRO B C 1
ATOM 2170 O O . PRO B 1 31 ? -15.969 58.781 -18.609 1 28.95 31 PRO B O 1
ATOM 2173 N N . SER B 1 32 ? -15.984 57.438 -20.156 1 31.33 32 SER B N 1
ATOM 2174 C CA . SER B 1 32 ? -17.062 56.594 -19.641 1 31.33 32 SER B CA 1
ATOM 2175 C C . SER B 1 32 ? -16.656 55.938 -18.328 1 31.33 32 SER B C 1
ATOM 2177 O O . SER B 1 32 ? -15.484 55.656 -18.094 1 31.33 32 SER B O 1
ATOM 2179 N N . HIS B 1 33 ? -17.484 56.094 -17.297 1 29.11 33 HIS B N 1
ATOM 2180 C CA . HIS B 1 33 ? -17.297 55.625 -15.938 1 29.11 33 HIS B CA 1
ATOM 2181 C C . HIS B 1 33 ? -16.938 54.125 -15.922 1 29.11 33 HIS B C 1
ATOM 2183 O O . HIS B 1 33 ? -17.453 53.344 -16.734 1 29.11 33 HIS B O 1
ATOM 2189 N N . PRO B 1 34 ? -15.742 53.812 -15.578 1 27.52 34 PRO B N 1
ATOM 2190 C CA . PRO B 1 34 ? -15.344 52.375 -15.562 1 27.52 34 PRO B CA 1
ATOM 2191 C C . PRO B 1 34 ? -16.422 51.469 -14.984 1 27.52 34 PRO B C 1
ATOM 2193 O O . PRO B 1 34 ? -17.125 51.875 -14.047 1 27.52 34 PRO B O 1
ATOM 2196 N N . ALA B 1 35 ? -17.047 50.625 -15.805 1 33.66 35 ALA B N 1
ATOM 2197 C CA . ALA B 1 35 ? -17.938 49.562 -15.336 1 33.66 35 ALA B CA 1
ATOM 2198 C C . ALA B 1 35 ? -17.453 49 -14 1 33.66 35 ALA B C 1
ATOM 2200 O O . ALA B 1 35 ? -16.25 48.875 -13.773 1 33.66 35 ALA B O 1
ATOM 2201 N N . GLU B 1 36 ? -18.203 49.188 -12.953 1 29.48 36 GLU B N 1
ATOM 2202 C CA . GLU B 1 36 ? -17.938 48.719 -11.602 1 29.48 36 GLU B CA 1
ATOM 2203 C C . GLU B 1 36 ? -17.359 47.281 -11.633 1 29.48 36 GLU B C 1
ATOM 2205 O O . GLU B 1 36 ? -17.891 46.406 -12.312 1 29.48 36 GLU B O 1
ATOM 2210 N N . LYS B 1 37 ? -16 47.125 -11.531 1 34.09 37 LYS B N 1
ATOM 2211 C CA . LYS B 1 37 ? -15.398 45.781 -11.43 1 34.09 37 LYS B CA 1
ATOM 2212 C C . LYS B 1 37 ? -16.266 44.844 -10.594 1 34.09 37 LYS B C 1
ATOM 2214 O O . LYS B 1 37 ? -16.672 45.188 -9.484 1 34.09 37 LYS B O 1
ATOM 2219 N N . PRO B 1 38 ? -17.078 44 -11.281 1 34.22 38 PRO B N 1
ATOM 2220 C CA . PRO B 1 38 ? -17.828 43.094 -10.391 1 34.22 38 PRO B CA 1
ATOM 2221 C C . PRO B 1 38 ? -17.031 42.688 -9.156 1 34.22 38 PRO B C 1
ATOM 2223 O O . PRO B 1 38 ? -15.797 42.656 -9.195 1 34.22 38 PRO B O 1
ATOM 2226 N N . GLN B 1 39 ? -17.516 43.062 -7.957 1 29.12 39 GLN B N 1
ATOM 2227 C CA . GLN B 1 39 ? -16.938 42.594 -6.699 1 29.12 39 GLN B CA 1
ATOM 2228 C C . GLN B 1 39 ? -16.469 41.156 -6.816 1 29.12 39 GLN B C 1
ATOM 2230 O O . GLN B 1 39 ? -17.156 40.312 -7.387 1 29.12 39 GLN B O 1
ATOM 2235 N N . ARG B 1 40 ? -15.141 40.969 -7.039 1 31.98 40 ARG B N 1
ATOM 2236 C CA . ARG B 1 40 ? -14.586 39.625 -6.957 1 31.98 40 ARG B CA 1
ATOM 2237 C C . ARG B 1 40 ? -15.359 38.781 -5.949 1 31.98 40 ARG B C 1
ATOM 2239 O O . ARG B 1 40 ? -15.648 39.25 -4.84 1 31.98 40 ARG B O 1
ATOM 2246 N N . PRO B 1 41 ? -16.234 37.938 -6.48 1 31.62 41 PRO B N 1
ATOM 2247 C CA . PRO B 1 41 ? -16.906 37.125 -5.453 1 31.62 41 PRO B CA 1
ATOM 2248 C C . PRO B 1 41 ? -16.031 36.875 -4.227 1 31.62 41 PRO B C 1
ATOM 2250 O O . PRO B 1 41 ? -14.812 36.781 -4.352 1 31.62 41 PRO B O 1
ATOM 2253 N N . GLU B 1 42 ? -16.328 37.625 -3.086 1 27.11 42 GLU B N 1
ATOM 2254 C CA . GLU B 1 42 ? -15.695 37.25 -1.822 1 27.11 42 GLU B CA 1
ATOM 2255 C C . GLU B 1 42 ? -15.312 35.781 -1.81 1 27.11 42 GLU B C 1
ATOM 2257 O O . GLU B 1 42 ? -16.094 34.938 -2.236 1 27.11 42 GLU B O 1
ATOM 2262 N N . THR B 1 43 ? -14.07 35.531 -2.045 1 27.17 43 THR B N 1
ATOM 2263 C CA . THR B 1 43 ? -13.57 34.188 -1.785 1 27.17 43 THR B CA 1
ATOM 2264 C C . THR B 1 43 ? -14.367 33.531 -0.666 1 27.17 43 THR B C 1
ATOM 2266 O O . THR B 1 43 ? -14.43 34.062 0.449 1 27.17 43 THR B O 1
ATOM 2269 N N . LYS B 1 44 ? -15.523 32.938 -0.965 1 31.73 44 LYS B N 1
ATOM 2270 C CA . LYS B 1 44 ? -16.125 32.062 0.033 1 31.73 44 LYS B CA 1
ATOM 2271 C C . LYS B 1 44 ? -15.094 31.594 1.056 1 31.73 44 LYS B C 1
ATOM 2273 O O . LYS B 1 44 ? -14.055 31.031 0.688 1 31.73 44 LYS B O 1
ATOM 2278 N N . SER B 1 45 ? -14.836 32.375 2.117 1 27.08 45 SER B N 1
ATOM 2279 C CA . SER B 1 45 ? -14.047 31.953 3.268 1 27.08 45 SER B CA 1
ATOM 2280 C C . SER B 1 45 ? -13.961 30.422 3.34 1 27.08 45 SER B C 1
ATOM 2282 O O . SER B 1 45 ? -14.953 29.734 3.115 1 27.08 45 SER B O 1
ATOM 2284 N N . ALA B 1 46 ? -12.781 29.906 3.002 1 32.81 46 ALA B N 1
ATOM 2285 C CA . ALA B 1 46 ? -12.523 28.5 3.285 1 32.81 46 ALA B CA 1
ATOM 2286 C C . ALA B 1 46 ? -13.273 28.031 4.527 1 32.81 46 ALA B C 1
ATOM 2288 O O . ALA B 1 46 ? -13.07 28.578 5.621 1 32.81 46 ALA B O 1
ATOM 2289 N N . GLN B 1 47 ? -14.617 27.766 4.414 1 31.73 47 GLN B N 1
ATOM 2290 C CA . GLN B 1 47 ? -15.227 27.125 5.57 1 31.73 47 GLN B CA 1
ATOM 2291 C C . GLN B 1 47 ? -14.188 26.422 6.434 1 31.73 47 GLN B C 1
ATOM 2293 O O . GLN B 1 47 ? -13.234 25.844 5.91 1 31.73 47 GLN B O 1
ATOM 2298 N N . PRO B 1 48 ? -13.961 26.875 7.668 1 32.25 48 PRO B N 1
ATOM 2299 C CA . PRO B 1 48 ? -13.031 26.141 8.531 1 32.25 48 PRO B CA 1
ATOM 2300 C C . PRO B 1 48 ? -12.961 24.656 8.188 1 32.25 48 PRO B C 1
ATOM 2302 O O . PRO B 1 48 ? -13.906 24.109 7.625 1 32.25 48 PRO B O 1
ATOM 2305 N N . ALA B 1 49 ? -11.836 24.203 7.867 1 37.03 49 ALA B N 1
ATOM 2306 C CA . ALA B 1 49 ? -11.633 22.766 7.984 1 37.03 49 ALA B CA 1
ATOM 2307 C C . ALA B 1 49 ? -12.625 22.141 8.969 1 37.03 49 ALA B C 1
ATOM 2309 O O . ALA B 1 49 ? -12.602 22.469 10.156 1 37.03 49 ALA B O 1
ATOM 2310 N N . ASP B 1 50 ? -13.875 22 8.641 1 36.28 50 ASP B N 1
ATOM 2311 C CA . ASP B 1 50 ? -15.039 21.578 9.414 1 36.28 50 ASP B CA 1
ATOM 2312 C C . ASP B 1 50 ? -14.625 21 10.758 1 36.28 50 ASP B C 1
ATOM 2314 O O . ASP B 1 50 ? -13.43 20.828 11.031 1 36.28 50 ASP B O 1
ATOM 2318 N N . GLY B 1 51 ? -15.391 19.797 11.18 1 35.25 51 GLY B N 1
ATOM 2319 C CA . GLY B 1 51 ? -15.812 19.203 12.438 1 35.25 51 GLY B CA 1
ATOM 2320 C C . GLY B 1 51 ? -14.656 18.641 13.242 1 35.25 51 GLY B C 1
ATOM 2321 O O . GLY B 1 51 ? -14.867 17.828 14.156 1 35.25 51 GLY B O 1
ATOM 2322 N N . TRP B 1 52 ? -13.484 18.609 12.82 1 38.84 52 TRP B N 1
ATOM 2323 C CA . TRP B 1 52 ? -12.547 17.891 13.68 1 38.84 52 TRP B CA 1
ATOM 2324 C C . TRP B 1 52 ? -12.281 18.688 14.961 1 38.84 52 TRP B C 1
ATOM 2326 O O . TRP B 1 52 ? -11.344 18.375 15.703 1 38.84 52 TRP B O 1
ATOM 2336 N N . LYS B 1 53 ? -12.695 19.922 15.023 1 41.06 53 LYS B N 1
ATOM 2337 C CA . LYS B 1 53 ? -12.359 20.641 16.25 1 41.06 53 LYS B CA 1
ATOM 2338 C C . LYS B 1 53 ? -12.625 19.766 17.484 1 41.06 53 LYS B C 1
ATOM 2340 O O . LYS B 1 53 ? -11.82 19.734 18.406 1 41.06 53 LYS B O 1
ATOM 2345 N N . GLY B 1 54 ? -14.062 19.531 17.844 1 40.91 54 GLY B N 1
ATOM 2346 C CA . GLY B 1 54 ? -14.555 19.219 19.172 1 40.91 54 GLY B CA 1
ATOM 2347 C C . GLY B 1 54 ? -14.336 17.766 19.562 1 40.91 54 GLY B C 1
ATOM 2348 O O . GLY B 1 54 ? -14.797 17.328 20.609 1 40.91 54 GLY B O 1
ATOM 2349 N N . GLU B 1 55 ? -14.141 16.844 18.562 1 50.53 55 GLU B N 1
ATOM 2350 C CA . GLU B 1 55 ? -14.234 15.484 19.078 1 50.53 55 GLU B CA 1
ATOM 2351 C C . GLU B 1 55 ? -12.945 15.07 19.781 1 50.53 55 GLU B C 1
ATOM 2353 O O . GLU B 1 55 ? -11.852 15.43 19.344 1 50.53 55 GLU B O 1
ATOM 2358 N N . ARG B 1 56 ? -13.055 14.836 21.062 1 60.84 56 ARG B N 1
ATOM 2359 C CA . ARG B 1 56 ? -11.984 14.289 21.891 1 60.84 56 ARG B CA 1
ATOM 2360 C C . ARG B 1 56 ? -11.133 13.305 21.094 1 60.84 56 ARG B C 1
ATOM 2362 O O . ARG B 1 56 ? -11.656 12.477 20.359 1 60.84 56 ARG B O 1
ATOM 2369 N N . PRO B 1 57 ? -9.852 13.594 21.109 1 75.31 57 PRO B N 1
ATOM 2370 C CA . PRO B 1 57 ? -8.977 12.586 20.5 1 75.31 57 PRO B CA 1
ATOM 2371 C C . PRO B 1 57 ? -9.305 11.164 20.969 1 75.31 57 PRO B C 1
ATOM 2373 O O . PRO B 1 57 ? -9.812 10.969 22.078 1 75.31 57 PRO B O 1
ATOM 2376 N N . ARG B 1 58 ? -9.258 10.336 20.062 1 83.75 58 ARG B N 1
ATOM 2377 C CA . ARG B 1 58 ? -9.383 8.93 20.438 1 83.75 58 ARG B CA 1
ATOM 2378 C C . ARG B 1 58 ? -8.375 8.547 21.516 1 83.75 58 ARG B C 1
ATOM 2380 O O . ARG B 1 58 ? -7.199 8.891 21.422 1 83.75 58 ARG B O 1
ATOM 2387 N N . SER B 1 59 ? -8.836 7.973 22.625 1 85.38 59 SER B N 1
ATOM 2388 C CA . SER B 1 59 ? -7.945 7.621 23.719 1 85.38 59 SER B CA 1
ATOM 2389 C C . SER B 1 59 ? -7.387 6.211 23.562 1 85.38 59 SER B C 1
ATOM 2391 O O . SER B 1 59 ? -7.906 5.422 22.766 1 85.38 59 SER B O 1
ATOM 2393 N N . GLU B 1 60 ? -6.301 5.969 24.219 1 85.75 60 GLU B N 1
ATOM 2394 C CA . GLU B 1 60 ? -5.758 4.613 24.266 1 85.75 60 GLU B CA 1
ATOM 2395 C C . GLU B 1 60 ? -6.785 3.629 24.812 1 85.75 60 GLU B C 1
ATOM 2397 O O . GLU B 1 60 ? -6.832 2.473 24.391 1 85.75 60 GLU B O 1
ATOM 2402 N N . GLU B 1 61 ? -7.551 4.109 25.734 1 85.81 61 GLU B N 1
ATOM 2403 C CA . GLU B 1 61 ? -8.609 3.277 26.297 1 85.81 61 GLU B CA 1
ATOM 2404 C C . GLU B 1 61 ? -9.656 2.918 25.25 1 85.81 61 GLU B C 1
ATOM 2406 O O . GLU B 1 61 ? -10.141 1.785 25.203 1 85.81 61 GLU B O 1
ATOM 2411 N N . ASP B 1 62 ? -9.984 3.846 24.422 1 88.25 62 ASP B N 1
ATOM 2412 C CA . ASP B 1 62 ? -10.906 3.58 23.328 1 88.25 62 ASP B CA 1
ATOM 2413 C C . ASP B 1 62 ? -10.359 2.482 22.406 1 88.25 62 ASP B C 1
ATOM 2415 O O . ASP B 1 62 ? -11.109 1.606 21.969 1 88.25 62 ASP B O 1
ATOM 2419 N N . ASN B 1 63 ? -9.102 2.545 22.172 1 89.88 63 ASN B N 1
ATOM 2420 C CA . ASN B 1 63 ? -8.469 1.541 21.312 1 89.88 63 ASN B CA 1
ATOM 2421 C C . ASN B 1 63 ? -8.594 0.141 21.906 1 89.88 63 ASN B C 1
ATOM 2423 O O . ASN B 1 63 ? -8.977 -0.802 21.219 1 89.88 63 ASN B O 1
ATOM 2427 N N . GLU B 1 64 ? -8.258 0.058 23.141 1 91.94 64 GLU B N 1
ATOM 2428 C CA . GLU B 1 64 ? -8.32 -1.241 23.797 1 91.94 64 GLU B CA 1
ATOM 2429 C C . GLU B 1 64 ? -9.742 -1.785 23.812 1 91.94 64 GLU B C 1
ATOM 2431 O O . GLU B 1 64 ? -9.961 -2.977 23.578 1 91.94 64 GLU B O 1
ATOM 2436 N N . LEU B 1 65 ? -10.664 -0.906 24.016 1 91.06 65 LEU B N 1
ATOM 2437 C CA . LEU B 1 65 ? -12.062 -1.297 24.109 1 91.06 65 LEU B CA 1
ATOM 2438 C C . LEU B 1 65 ? -12.602 -1.727 22.75 1 91.06 65 LEU B C 1
ATOM 2440 O O . LEU B 1 65 ? -13.469 -2.602 22.672 1 91.06 65 LEU B O 1
ATOM 2444 N N . ASN B 1 66 ? -12.086 -1.116 21.719 1 95.31 66 ASN B N 1
ATOM 2445 C CA . ASN B 1 66 ? -12.648 -1.354 20.391 1 95.31 66 ASN B CA 1
ATOM 2446 C C . ASN B 1 66 ? -11.859 -2.418 19.625 1 95.31 66 ASN B C 1
ATOM 2448 O O . ASN B 1 66 ? -12.281 -2.879 18.578 1 95.31 66 ASN B O 1
ATOM 2452 N N . LEU B 1 67 ? -10.75 -2.822 20.172 1 96.56 67 LEU B N 1
ATOM 2453 C CA . LEU B 1 67 ? -9.859 -3.754 19.484 1 96.56 67 LEU B CA 1
ATOM 2454 C C . LEU B 1 67 ? -10.578 -5.066 19.172 1 96.56 67 LEU B C 1
ATOM 2456 O O . LEU B 1 67 ? -10.492 -5.582 18.062 1 96.56 67 LEU B O 1
ATOM 2460 N N . PRO B 1 68 ? -11.367 -5.66 20.125 1 97.25 68 PRO B N 1
ATOM 2461 C CA . PRO B 1 68 ? -12.07 -6.906 19.828 1 97.25 68 PRO B CA 1
ATOM 2462 C C . PRO B 1 68 ? -13.094 -6.746 18.703 1 97.25 68 PRO B C 1
ATOM 2464 O O . PRO B 1 68 ? -13.242 -7.645 17.875 1 97.25 68 PRO B O 1
ATOM 2467 N N . ASN B 1 69 ? -13.742 -5.578 18.688 1 97.44 69 ASN B N 1
ATOM 2468 C CA . ASN B 1 69 ? -14.695 -5.312 17.609 1 97.44 69 ASN B CA 1
ATOM 2469 C C . ASN B 1 69 ? -13.992 -5.195 16.266 1 97.44 69 ASN B C 1
ATOM 2471 O O . ASN B 1 69 ? -14.5 -5.684 15.25 1 97.44 69 ASN B O 1
ATOM 2475 N N . LEU B 1 70 ? -12.891 -4.551 16.281 1 97.69 70 LEU B N 1
ATOM 2476 C CA . LEU B 1 70 ? -12.102 -4.438 15.07 1 97.69 70 LEU B CA 1
ATOM 2477 C C . LEU B 1 70 ? -11.656 -5.812 14.578 1 97.69 70 LEU B C 1
ATOM 2479 O O . LEU B 1 70 ? -11.797 -6.129 13.391 1 97.69 70 LEU B O 1
ATOM 2483 N N . ALA B 1 71 ? -11.164 -6.574 15.469 1 98.25 71 ALA B N 1
ATOM 2484 C CA . ALA B 1 71 ? -10.711 -7.918 15.109 1 98.25 71 ALA B CA 1
ATOM 2485 C C . ALA B 1 71 ? -11.867 -8.758 14.578 1 98.25 71 ALA B C 1
ATOM 2487 O O . ALA B 1 71 ? -11.703 -9.508 13.609 1 98.25 71 ALA B O 1
ATOM 2488 N N . ALA B 1 72 ? -13 -8.625 15.172 1 98.31 72 ALA B N 1
ATOM 2489 C CA . ALA B 1 72 ? -14.188 -9.352 14.727 1 98.31 72 ALA B CA 1
ATOM 2490 C C . ALA B 1 72 ? -14.586 -8.93 13.312 1 98.31 72 ALA B C 1
ATOM 2492 O O . ALA B 1 72 ? -14.992 -9.766 12.5 1 98.31 72 ALA B O 1
ATOM 2493 N N . ALA B 1 73 ? -14.516 -7.684 13.086 1 98.31 73 ALA B N 1
ATOM 2494 C CA . ALA B 1 73 ? -14.828 -7.184 11.75 1 98.31 73 ALA B CA 1
ATOM 2495 C C . ALA B 1 73 ? -13.875 -7.766 10.711 1 98.31 73 ALA B C 1
ATOM 2497 O O . ALA B 1 73 ? -14.297 -8.172 9.625 1 98.31 73 ALA B O 1
ATOM 2498 N N . TYR B 1 74 ? -12.594 -7.855 10.984 1 98.62 74 TYR B N 1
ATOM 2499 C CA . TYR B 1 74 ? -11.625 -8.43 10.062 1 98.62 74 TYR B CA 1
ATOM 2500 C C . TYR B 1 74 ? -11.867 -9.93 9.883 1 98.62 74 TYR B C 1
ATOM 2502 O O . TYR B 1 74 ? -11.664 -10.469 8.789 1 98.62 74 TYR B O 1
ATOM 2510 N N . SER B 1 75 ? -12.281 -10.594 10.953 1 98.38 75 SER B N 1
ATOM 2511 C CA . SER B 1 75 ? -12.68 -11.992 10.812 1 98.38 75 SER B CA 1
ATOM 2512 C C . SER B 1 75 ? -13.844 -12.141 9.836 1 98.38 75 SER B C 1
ATOM 2514 O O . SER B 1 75 ? -13.859 -13.062 9.016 1 98.38 75 SER B O 1
ATOM 2516 N N . SER B 1 76 ? -14.789 -11.273 9.953 1 98.06 76 SER B N 1
ATOM 2517 C CA . SER B 1 76 ? -15.93 -11.273 9.039 1 98.06 76 SER B CA 1
ATOM 2518 C C . SER B 1 76 ? -15.492 -11.031 7.602 1 98.06 76 SER B C 1
ATOM 2520 O O . SER B 1 76 ? -16.031 -11.641 6.676 1 98.06 76 SER B O 1
ATOM 2522 N N . ILE B 1 77 ? -14.539 -10.18 7.414 1 98.06 77 ILE B N 1
ATOM 2523 C CA . ILE B 1 77 ? -14 -9.922 6.082 1 98.06 77 ILE B CA 1
ATOM 2524 C C . ILE B 1 77 ? -13.406 -11.203 5.504 1 98.06 77 ILE B C 1
ATOM 2526 O O . ILE B 1 77 ? -13.711 -11.578 4.371 1 98.06 77 ILE B O 1
ATOM 2530 N N . LEU B 1 78 ? -12.602 -11.867 6.277 1 97.88 78 LEU B N 1
ATOM 2531 C CA . LEU B 1 78 ? -11.977 -13.109 5.828 1 97.88 78 LEU B CA 1
ATOM 2532 C C . LEU B 1 78 ? -13.031 -14.133 5.438 1 97.88 78 LEU B C 1
ATOM 2534 O O . LEU B 1 78 ? -12.945 -14.75 4.375 1 97.88 78 LEU B O 1
ATOM 2538 N N . ARG B 1 79 ? -14.086 -14.273 6.223 1 96.69 79 ARG B N 1
ATOM 2539 C CA . ARG B 1 79 ? -15.156 -15.219 5.941 1 96.69 79 ARG B CA 1
ATOM 2540 C C . ARG B 1 79 ? -15.891 -14.844 4.66 1 96.69 79 ARG B C 1
ATOM 2542 O O . ARG B 1 79 ? -16.219 -15.719 3.844 1 96.69 79 ARG B O 1
ATOM 2549 N N . SER B 1 80 ? -16.094 -13.586 4.539 1 96.31 80 SER B N 1
ATOM 2550 C CA . SER B 1 80 ? -16.844 -13.102 3.387 1 96.31 80 SER B CA 1
ATOM 2551 C C . SER B 1 80 ? -16.047 -13.281 2.094 1 96.31 80 SER B C 1
ATOM 2553 O O . SER B 1 80 ? -16.625 -13.289 1.004 1 96.31 80 SER B O 1
ATOM 2555 N N . LEU B 1 81 ? -14.727 -13.406 2.188 1 95.25 81 LEU B N 1
ATOM 2556 C CA . LEU B 1 81 ? -13.867 -13.648 1.032 1 95.25 81 LEU B CA 1
ATOM 2557 C C . LEU B 1 81 ? -13.75 -15.141 0.739 1 95.25 81 LEU B C 1
ATOM 2559 O O . LEU B 1 81 ? -13.086 -15.539 -0.22 1 95.25 81 LEU B O 1
ATOM 2563 N N . GLY B 1 82 ? -14.336 -15.961 1.567 1 92.88 82 GLY B N 1
ATOM 2564 C CA . GLY B 1 82 ? -14.289 -17.406 1.383 1 92.88 82 GLY B CA 1
ATOM 2565 C C . GLY B 1 82 ? -13.156 -18.062 2.141 1 92.88 82 GLY B C 1
ATOM 2566 O O . GLY B 1 82 ? -12.867 -19.25 1.922 1 92.88 82 GLY B O 1
ATOM 2567 N N . GLU B 1 83 ? -12.57 -17.297 3.07 1 94.56 83 GLU B N 1
ATOM 2568 C CA . GLU B 1 83 ? -11.461 -17.812 3.857 1 94.56 83 GLU B CA 1
ATOM 2569 C C . GLU B 1 83 ? -11.938 -18.344 5.207 1 94.56 83 GLU B C 1
ATOM 2571 O O . GLU B 1 83 ? -13.031 -17.984 5.664 1 94.56 83 GLU B O 1
ATOM 2576 N N . ASP B 1 84 ? -11.133 -19.25 5.684 1 94.19 84 ASP B N 1
ATOM 2577 C CA . ASP B 1 84 ? -11.336 -19.719 7.051 1 94.19 84 ASP B CA 1
ATOM 2578 C C . ASP B 1 84 ? -10.383 -19.031 8.023 1 94.19 84 ASP B C 1
ATOM 2580 O O . ASP B 1 84 ? -9.195 -19.328 8.055 1 94.19 84 ASP B O 1
ATOM 2584 N N . PRO B 1 85 ? -10.969 -18.172 8.797 1 95 85 PRO B N 1
ATOM 2585 C CA . PRO B 1 85 ? -10.102 -17.438 9.727 1 95 85 PRO B CA 1
ATOM 2586 C C . PRO B 1 85 ? -9.406 -18.359 10.727 1 95 85 PRO B C 1
ATOM 2588 O O . PRO B 1 85 ? -8.453 -17.938 11.398 1 95 85 PRO B O 1
ATOM 2591 N N . GLN B 1 86 ? -9.805 -19.594 10.805 1 93.81 86 GLN B N 1
ATOM 2592 C CA . GLN B 1 86 ? -9.234 -20.5 11.789 1 93.81 86 GLN B CA 1
ATOM 2593 C C . GLN B 1 86 ? -8.117 -21.344 11.172 1 93.81 86 GLN B C 1
ATOM 2595 O O . GLN B 1 86 ? -7.465 -22.125 11.875 1 93.81 86 GLN B O 1
ATOM 2600 N N . ARG B 1 87 ? -7.918 -21.141 9.922 1 93.31 87 ARG B N 1
ATOM 2601 C CA . ARG B 1 87 ? -6.812 -21.906 9.344 1 93.31 87 ARG B CA 1
ATOM 2602 C C . ARG B 1 87 ? -5.469 -21.359 9.828 1 93.31 87 ARG B C 1
ATOM 2604 O O . ARG B 1 87 ? -5.363 -20.203 10.219 1 93.31 87 ARG B O 1
ATOM 2611 N N . GLN B 1 88 ? -4.391 -22.094 9.828 1 91.31 88 GLN B N 1
ATOM 2612 C CA . GLN B 1 88 ? -3.082 -21.812 10.414 1 91.31 88 GLN B CA 1
ATOM 2613 C C . GLN B 1 88 ? -2.52 -20.484 9.891 1 91.31 88 GLN B C 1
ATOM 2615 O O . GLN B 1 88 ? -2.051 -19.656 10.672 1 91.31 88 GLN B O 1
ATOM 2620 N N . GLY B 1 89 ? -2.582 -20.141 8.758 1 91.5 89 GLY B N 1
ATOM 2621 C CA . GLY B 1 89 ? -2.025 -18.938 8.172 1 91.5 89 GLY B CA 1
ATOM 2622 C C . GLY B 1 89 ? -2.809 -17.688 8.531 1 91.5 89 GLY B C 1
ATOM 2623 O O . GLY B 1 89 ? -2.287 -16.562 8.438 1 91.5 89 GLY B O 1
ATOM 2624 N N . LEU B 1 90 ? -4.035 -17.812 9.109 1 96.19 90 LEU B N 1
ATOM 2625 C CA . LEU B 1 90 ? -4.906 -16.656 9.32 1 96.19 90 LEU B CA 1
ATOM 2626 C C . LEU B 1 90 ? -5.312 -16.531 10.781 1 96.19 90 LEU B C 1
ATOM 2628 O O . LEU B 1 90 ? -6 -15.586 11.164 1 96.19 90 LEU B O 1
ATOM 2632 N N . LEU B 1 91 ? -4.867 -17.391 11.656 1 96.06 91 LEU B N 1
ATOM 2633 C CA . LEU B 1 91 ? -5.316 -17.484 13.039 1 96.06 91 LEU B CA 1
ATOM 2634 C C . LEU B 1 91 ? -5.18 -16.125 13.734 1 96.06 91 LEU B C 1
ATOM 2636 O O . LEU B 1 91 ? -6.105 -15.672 14.414 1 96.06 91 LEU B O 1
ATOM 2640 N N . LYS B 1 92 ? -4.125 -15.484 13.602 1 97.44 92 LYS B N 1
ATOM 2641 C CA . LYS B 1 92 ? -3.898 -14.219 14.297 1 97.44 92 LYS B CA 1
ATOM 2642 C C . LYS B 1 92 ? -4.094 -13.031 13.352 1 97.44 92 LYS B C 1
ATOM 2644 O O . LYS B 1 92 ? -3.869 -11.883 13.742 1 97.44 92 LYS B O 1
ATOM 2649 N N . THR B 1 93 ? -4.52 -13.266 12.148 1 98.12 93 THR B N 1
ATOM 2650 C CA . THR B 1 93 ? -4.621 -12.234 11.125 1 98.12 93 THR B CA 1
ATOM 2651 C C . THR B 1 93 ? -5.66 -11.188 11.516 1 98.12 93 THR B C 1
ATOM 2653 O O . THR B 1 93 ? -5.406 -9.984 11.422 1 98.12 93 THR B O 1
ATOM 2656 N N . PRO B 1 94 ? -6.844 -11.586 12.047 1 98.25 94 PRO B N 1
ATOM 2657 C CA . PRO B 1 94 ? -7.824 -10.562 12.422 1 98.25 94 PRO B CA 1
ATOM 2658 C C . PRO B 1 94 ? -7.289 -9.594 13.477 1 98.25 94 PRO B C 1
ATOM 2660 O O . PRO B 1 94 ? -7.465 -8.383 13.352 1 98.25 94 PRO B O 1
ATOM 2663 N N . LEU B 1 95 ? -6.59 -10.133 14.422 1 98.19 95 LEU B N 1
ATOM 2664 C CA . LEU B 1 95 ? -6.031 -9.297 15.477 1 98.19 95 LEU B CA 1
ATOM 2665 C C . LEU B 1 95 ? -4.914 -8.406 14.938 1 98.19 95 LEU B C 1
ATOM 2667 O O . LEU B 1 95 ? -4.859 -7.215 15.234 1 98.19 95 LEU B O 1
ATOM 2671 N N . ARG B 1 96 ? -4.035 -8.938 14.148 1 97.81 96 ARG B N 1
ATOM 2672 C CA . ARG B 1 96 ? -2.922 -8.188 13.578 1 97.81 96 ARG B CA 1
ATOM 2673 C C . ARG B 1 96 ? -3.424 -7.09 12.648 1 97.81 96 ARG B C 1
ATOM 2675 O O . ARG B 1 96 ? -2.896 -5.977 12.656 1 97.81 96 ARG B O 1
ATOM 2682 N N . ALA B 1 97 ? -4.414 -7.434 11.859 1 98.25 97 ALA B N 1
ATOM 2683 C CA . ALA B 1 97 ? -5.016 -6.438 10.977 1 98.25 97 ALA B CA 1
ATOM 2684 C C . ALA B 1 97 ? -5.66 -5.312 11.773 1 98.25 97 ALA B C 1
ATOM 2686 O O . ALA B 1 97 ? -5.543 -4.137 11.422 1 98.25 97 ALA B O 1
ATOM 2687 N N . ALA B 1 98 ? -6.305 -5.668 12.867 1 98.12 98 ALA B N 1
ATOM 2688 C CA . ALA B 1 98 ? -6.934 -4.691 13.75 1 98.12 98 ALA B CA 1
ATOM 2689 C C . ALA B 1 98 ? -5.895 -3.75 14.359 1 98.12 98 ALA B C 1
ATOM 2691 O O . ALA B 1 98 ? -6.062 -2.529 14.32 1 98.12 98 ALA B O 1
ATOM 2692 N N . MET B 1 99 ? -4.855 -4.32 14.836 1 97.19 99 MET B N 1
ATOM 2693 C CA . MET B 1 99 ? -3.787 -3.525 15.438 1 97.19 99 MET B CA 1
ATOM 2694 C C . MET B 1 99 ? -3.127 -2.625 14.398 1 97.19 99 MET B C 1
ATOM 2696 O O . MET B 1 99 ? -2.818 -1.467 14.68 1 97.19 99 MET B O 1
ATOM 2700 N N . ALA B 1 100 ? -2.91 -3.182 13.273 1 97.31 100 ALA B N 1
ATOM 2701 C CA . ALA B 1 100 ? -2.328 -2.387 12.195 1 97.31 100 ALA B CA 1
ATOM 2702 C C . ALA B 1 100 ? -3.211 -1.187 11.859 1 97.31 100 ALA B C 1
ATOM 2704 O O . ALA B 1 100 ? -2.721 -0.061 11.742 1 97.31 100 ALA B O 1
ATOM 2705 N N . MET B 1 101 ? -4.492 -1.408 11.734 1 97.56 101 MET B N 1
ATOM 2706 C CA . MET B 1 101 ? -5.422 -0.336 11.383 1 97.56 101 MET B CA 1
ATOM 2707 C C . MET B 1 101 ? -5.441 0.739 12.469 1 97.56 101 MET B C 1
ATOM 2709 O O . MET B 1 101 ? -5.5 1.932 12.164 1 97.56 101 MET B O 1
ATOM 2713 N N . GLN B 1 102 ? -5.375 0.323 13.711 1 96.69 102 GLN B N 1
ATOM 2714 C CA . GLN B 1 102 ? -5.301 1.292 14.805 1 96.69 102 GLN B CA 1
ATOM 2715 C C . GLN B 1 102 ? -4.008 2.1 14.734 1 96.69 102 GLN B C 1
ATOM 2717 O O . GLN B 1 102 ? -4.012 3.309 14.977 1 96.69 102 GLN B O 1
ATOM 2722 N N . PHE B 1 103 ? -2.975 1.46 14.406 1 96.31 103 PHE B N 1
ATOM 2723 C CA . PHE B 1 103 ? -1.7 2.152 14.25 1 96.31 103 PHE B CA 1
ATOM 2724 C C . PHE B 1 103 ? -1.753 3.131 13.086 1 96.31 103 PHE B C 1
ATOM 2726 O O . PHE B 1 103 ? -1.273 4.262 13.195 1 96.31 103 PHE B O 1
ATOM 2733 N N . PHE B 1 104 ? -2.318 2.707 11.969 1 97.25 104 PHE B N 1
ATOM 2734 C CA . PHE B 1 104 ? -2.404 3.539 10.773 1 97.25 104 PHE B CA 1
ATOM 2735 C C . PHE B 1 104 ? -3.229 4.793 11.047 1 97.25 104 PHE B C 1
ATOM 2737 O O . PHE B 1 104 ? -3.117 5.785 10.32 1 97.25 104 PHE B O 1
ATOM 2744 N N . THR B 1 105 ? -4.078 4.754 12.055 1 97 105 THR B N 1
ATOM 2745 C CA . THR B 1 105 ? -4.969 5.879 12.328 1 97 105 THR B CA 1
ATOM 2746 C C . THR B 1 105 ? -4.676 6.477 13.703 1 97 105 THR B C 1
ATOM 2748 O O . THR B 1 105 ? -5.562 7.059 14.328 1 97 105 THR B O 1
ATOM 2751 N N . LYS B 1 106 ? -3.5 6.297 14.211 1 95.19 106 LYS B N 1
ATOM 2752 C CA . LYS B 1 106 ? -3.148 6.734 15.555 1 95.19 106 LYS B CA 1
ATOM 2753 C C . LYS B 1 106 ? -3.131 8.258 15.656 1 95.19 106 LYS B C 1
ATOM 2755 O O . LYS B 1 106 ? -3.148 8.812 16.75 1 95.19 106 LYS B O 1
ATOM 2760 N N . GLY B 1 107 ? -3.08 8.914 14.492 1 94.62 107 GLY B N 1
ATOM 2761 C CA . GLY B 1 107 ? -3.109 10.367 14.484 1 94.62 107 GLY B CA 1
ATOM 2762 C C . GLY B 1 107 ? -4.367 10.938 15.109 1 94.62 107 GLY B C 1
ATOM 2763 O O . GLY B 1 107 ? -4.363 12.078 15.594 1 94.62 107 GLY B O 1
ATOM 2764 N N . TYR B 1 108 ? -5.426 10.148 15.133 1 92.94 108 TYR B N 1
ATOM 2765 C CA . TYR B 1 108 ? -6.676 10.586 15.75 1 92.94 108 TYR B CA 1
ATOM 2766 C C . TYR B 1 108 ? -6.516 10.727 17.25 1 92.94 108 TYR B C 1
ATOM 2768 O O . TYR B 1 108 ? -7.348 11.359 17.922 1 92.94 108 TYR B O 1
ATOM 2776 N N . GLN B 1 109 ? -5.48 10.188 17.797 1 89.5 109 GLN B N 1
ATOM 2777 C CA . GLN B 1 109 ? -5.262 10.203 19.234 1 89.5 109 GLN B CA 1
ATOM 2778 C C . GLN B 1 109 ? -4.375 11.375 19.641 1 89.5 109 GLN B C 1
ATOM 2780 O O . GLN B 1 109 ? -4.16 11.609 20.844 1 89.5 109 GLN B O 1
ATOM 2785 N N . GLU B 1 110 ? -3.869 12 18.672 1 87.69 110 GLU B N 1
ATOM 2786 C CA . GLU B 1 110 ? -2.883 13.047 18.953 1 87.69 110 GLU B CA 1
ATOM 2787 C C . GLU B 1 110 ? -3.396 14.414 18.516 1 87.69 110 GLU B C 1
ATOM 2789 O O . GLU B 1 110 ? -4.25 14.516 17.641 1 87.69 110 GLU B O 1
ATOM 2794 N N . THR B 1 111 ? -2.91 15.398 19.297 1 84.94 111 THR B N 1
ATOM 2795 C CA . THR B 1 111 ? -3.199 16.781 18.938 1 84.94 111 THR B CA 1
ATOM 2796 C C . THR B 1 111 ? -1.909 17.547 18.641 1 84.94 111 THR B C 1
ATOM 2798 O O . THR B 1 111 ? -0.834 17.156 19.109 1 84.94 111 THR B O 1
ATOM 2801 N N . ILE B 1 112 ? -2.076 18.578 17.891 1 83.81 112 ILE B N 1
ATOM 2802 C CA . ILE B 1 112 ? -0.922 19.391 17.516 1 83.81 112 ILE B CA 1
ATOM 2803 C C . ILE B 1 112 ? -0.301 20 18.766 1 83.81 112 ILE B C 1
ATOM 2805 O O . ILE B 1 112 ? 0.919 20.156 18.859 1 83.81 112 ILE B O 1
ATOM 2809 N N . SER B 1 113 ? -1.159 20.438 19.703 1 81.81 113 SER B N 1
ATOM 2810 C CA . SER B 1 113 ? -0.672 21.047 20.938 1 81.81 113 SER B CA 1
ATOM 2811 C C . SER B 1 113 ? 0.317 20.141 21.656 1 81.81 113 SER B C 1
ATOM 2813 O O . SER B 1 113 ? 1.273 20.609 22.281 1 81.81 113 SER B O 1
ATOM 2815 N N . ASP B 1 114 ? 0.116 18.828 21.594 1 77.88 114 ASP B N 1
ATOM 2816 C CA . ASP B 1 114 ? 1.005 17.844 22.203 1 77.88 114 ASP B CA 1
ATOM 2817 C C . ASP B 1 114 ? 2.395 17.891 21.578 1 77.88 114 ASP B C 1
ATOM 2819 O O . ASP B 1 114 ? 3.393 17.594 22.234 1 77.88 114 ASP B O 1
ATOM 2823 N N . VAL B 1 115 ? 2.451 18.359 20.391 1 76.19 115 VAL B N 1
ATOM 2824 C CA . VAL B 1 115 ? 3.695 18.328 19.641 1 76.19 115 VAL B CA 1
ATOM 2825 C C . VAL B 1 115 ? 4.438 19.656 19.812 1 76.19 115 VAL B C 1
ATOM 2827 O O . VAL B 1 115 ? 5.668 19.688 19.859 1 76.19 115 VAL B O 1
ATOM 2830 N N . LEU B 1 116 ? 3.793 20.781 19.969 1 77.56 1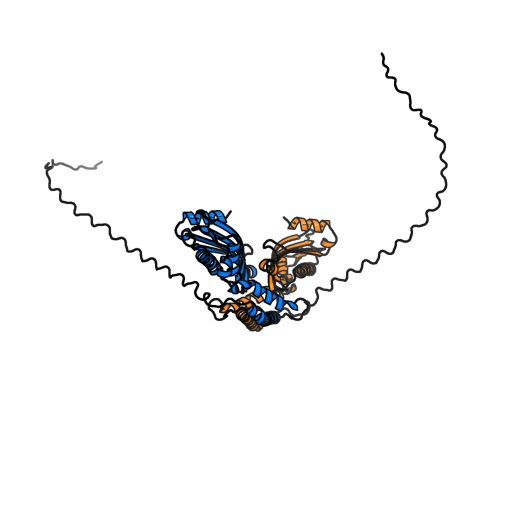16 LEU B N 1
ATOM 2831 C CA . LEU B 1 116 ? 4.383 22.109 19.922 1 77.56 116 LEU B CA 1
ATOM 2832 C C . LEU B 1 116 ? 4.934 22.516 21.281 1 77.56 116 LEU B C 1
ATOM 2834 O O . LEU B 1 116 ? 5.754 23.422 21.375 1 77.56 116 LEU B O 1
ATOM 2838 N N . ASN B 1 117 ? 4.473 22.094 22.359 1 70.5 117 ASN B N 1
ATOM 2839 C CA . ASN B 1 117 ? 4.805 22.594 23.688 1 70.5 117 ASN B CA 1
ATOM 2840 C C . ASN B 1 117 ? 6.312 22.766 23.859 1 70.5 117 ASN B C 1
ATOM 2842 O O . ASN B 1 117 ? 6.762 23.719 24.5 1 70.5 117 ASN B O 1
ATOM 2846 N N . ASP B 1 118 ? 7.141 22.078 23.297 1 64.75 118 ASP B N 1
ATOM 2847 C CA . ASP B 1 118 ? 8.547 22.219 23.672 1 64.75 118 ASP B CA 1
ATOM 2848 C C . ASP B 1 118 ? 9.414 22.469 22.453 1 64.75 118 ASP B C 1
ATOM 2850 O O . ASP B 1 118 ? 10.641 22.328 22.516 1 64.75 118 ASP B O 1
ATOM 2854 N N . ALA B 1 119 ? 8.82 22.938 21.375 1 64.19 119 ALA B N 1
ATOM 2855 C CA . ALA B 1 119 ? 9.703 22.828 20.219 1 64.19 119 ALA B CA 1
ATOM 2856 C C . ALA B 1 119 ? 9.727 24.125 19.406 1 64.19 119 ALA B C 1
ATOM 2858 O O . ALA B 1 119 ? 9.992 24.109 18.203 1 64.19 119 ALA B O 1
ATOM 2859 N N . ILE B 1 120 ? 9.359 25.25 20.078 1 67.88 120 ILE B N 1
ATOM 2860 C CA . ILE B 1 120 ? 9.43 26.547 19.391 1 67.88 120 ILE B CA 1
ATOM 2861 C C . ILE B 1 120 ? 10.664 27.312 19.875 1 67.88 120 ILE B C 1
ATOM 2863 O O . ILE B 1 120 ? 10.875 27.469 21.078 1 67.88 120 ILE B O 1
ATOM 2867 N N . PHE B 1 121 ? 11.492 27.531 18.875 1 71.56 121 PHE B N 1
ATOM 2868 C CA . PHE B 1 121 ? 12.727 28.25 19.172 1 71.56 121 PHE B CA 1
ATOM 2869 C C . PHE B 1 121 ? 12.656 29.672 18.625 1 71.56 121 PHE B C 1
ATOM 2871 O O . PHE B 1 121 ? 12.219 29.891 17.484 1 71.56 121 PHE B O 1
ATOM 2878 N N . ASP B 1 122 ? 13.039 30.5 19.547 1 74.19 122 ASP B N 1
ATOM 2879 C CA . ASP B 1 122 ? 13.172 31.875 19.094 1 74.19 122 ASP B CA 1
ATOM 2880 C C . ASP B 1 122 ? 14.469 32.062 18.297 1 74.19 122 ASP B C 1
ATOM 2882 O O . ASP B 1 122 ? 15.555 31.75 18.797 1 74.19 122 ASP B O 1
ATOM 2886 N N . GLU B 1 123 ? 14.312 32.188 17.016 1 70 123 GLU B N 1
ATOM 2887 C CA . GLU B 1 123 ? 15.477 32.438 16.172 1 70 123 GLU B CA 1
ATOM 2888 C C . GLU B 1 123 ? 15.227 33.625 15.242 1 70 123 GLU B C 1
ATOM 2890 O O . GLU B 1 123 ? 14.148 33.75 14.664 1 70 123 GLU B O 1
ATOM 2895 N N . ASP B 1 124 ? 16.25 34.531 15.352 1 75.12 124 ASP B N 1
ATOM 2896 C CA . ASP B 1 124 ? 16.172 35.656 14.422 1 75.12 124 ASP B CA 1
ATOM 2897 C C . ASP B 1 124 ? 16.578 35.219 13.016 1 75.12 124 ASP B C 1
ATOM 2899 O O . ASP B 1 124 ? 17.703 35.5 12.57 1 75.12 124 ASP B O 1
ATOM 2903 N N . HIS B 1 125 ? 15.844 34.312 12.438 1 71.5 125 HIS B N 1
ATOM 2904 C CA . HIS B 1 125 ? 16.062 33.781 11.102 1 71.5 125 HIS B CA 1
ATOM 2905 C C . HIS B 1 125 ? 14.992 34.281 10.133 1 71.5 125 HIS B C 1
ATOM 2907 O O . HIS B 1 125 ? 13.797 34.062 10.375 1 71.5 125 HIS B O 1
ATOM 2913 N N . ASP B 1 126 ? 15.461 35.062 9.141 1 79.31 126 ASP B N 1
ATOM 2914 C CA . ASP B 1 126 ? 14.484 35.625 8.227 1 79.31 126 ASP B CA 1
ATOM 2915 C C . ASP B 1 126 ? 14.531 34.969 6.863 1 79.31 126 ASP B C 1
ATOM 2917 O O . ASP B 1 126 ? 13.891 35.406 5.914 1 79.31 126 ASP B O 1
ATOM 2921 N N . GLU B 1 127 ? 15.234 33.812 6.789 1 89.69 127 GLU B N 1
ATOM 2922 C CA . GLU B 1 127 ? 15.32 33.094 5.523 1 89.69 127 GLU B CA 1
ATOM 2923 C C . GLU B 1 127 ? 14.367 31.906 5.5 1 89.69 127 GLU B C 1
ATOM 2925 O O . GLU B 1 127 ? 13.961 31.406 6.551 1 89.69 127 GLU B O 1
ATOM 2930 N N . MET B 1 128 ? 14.031 31.469 4.27 1 93.38 128 MET B N 1
ATOM 2931 C CA . MET B 1 128 ? 13.109 30.344 4.078 1 93.38 128 MET B CA 1
ATOM 2932 C C . MET B 1 128 ? 13.711 29.047 4.609 1 93.38 128 MET B C 1
ATOM 2934 O O . MET B 1 128 ? 14.898 28.766 4.395 1 93.38 128 MET B O 1
ATOM 2938 N N . VAL B 1 129 ? 13.008 28.359 5.363 1 94.12 129 VAL B N 1
ATOM 2939 C CA . VAL B 1 129 ? 13.375 27.016 5.84 1 94.12 129 VAL B CA 1
ATOM 2940 C C . VAL B 1 129 ? 12.602 25.969 5.055 1 94.12 129 VAL B C 1
ATOM 2942 O O . VAL B 1 129 ? 11.383 26.062 4.906 1 94.12 129 VAL B O 1
ATOM 2945 N N . ILE B 1 130 ? 13.352 25 4.484 1 95.69 130 ILE B N 1
ATOM 2946 C CA . ILE B 1 130 ? 12.719 23.953 3.689 1 95.69 130 ILE B CA 1
ATOM 2947 C C . ILE B 1 130 ? 13.094 22.578 4.25 1 95.69 130 ILE B C 1
ATOM 2949 O O . ILE B 1 130 ? 14.266 22.312 4.527 1 95.69 130 ILE B O 1
ATOM 2953 N N . VAL B 1 131 ? 12.133 21.797 4.496 1 95.81 131 VAL B N 1
ATOM 2954 C CA . VAL B 1 131 ? 12.305 20.375 4.816 1 95.81 131 VAL B CA 1
ATOM 2955 C C . VAL B 1 131 ? 11.625 19.516 3.748 1 95.81 131 VAL B C 1
ATOM 2957 O O . VAL B 1 131 ? 10.398 19.562 3.602 1 95.81 131 VAL B O 1
ATOM 2960 N N . LYS B 1 132 ? 12.367 18.812 2.959 1 95.38 132 LYS B N 1
ATOM 2961 C CA . LYS B 1 132 ? 11.789 18.047 1.866 1 95.38 132 LYS B CA 1
ATOM 2962 C C . LYS B 1 132 ? 11.938 16.547 2.113 1 95.38 132 LYS B C 1
ATOM 2964 O O . LYS B 1 132 ? 12.695 16.125 2.992 1 95.38 132 LYS B O 1
ATOM 2969 N N . ASP B 1 133 ? 11.195 15.758 1.514 1 94.88 133 ASP B N 1
ATOM 2970 C CA . ASP B 1 133 ? 11.25 14.297 1.463 1 94.88 133 ASP B CA 1
ATOM 2971 C C . ASP B 1 133 ? 10.891 13.688 2.816 1 94.88 133 ASP B C 1
ATOM 2973 O O . ASP B 1 133 ? 11.555 12.758 3.277 1 94.88 133 ASP B O 1
ATOM 2977 N N . ILE B 1 134 ? 9.891 14.273 3.486 1 95.25 134 ILE B N 1
ATOM 2978 C CA . ILE B 1 134 ? 9.336 13.641 4.676 1 95.25 134 ILE B CA 1
ATOM 2979 C C . ILE B 1 134 ? 8.453 12.461 4.27 1 95.25 134 ILE B C 1
ATOM 2981 O O . ILE B 1 134 ? 7.488 12.633 3.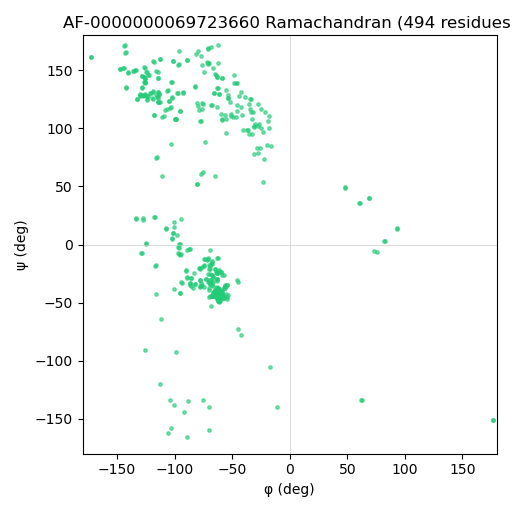518 1 95.25 134 ILE B O 1
ATOM 2985 N N . ASP B 1 135 ? 8.797 11.281 4.754 1 94.81 135 ASP B N 1
ATOM 2986 C CA . ASP B 1 135 ? 7.984 10.109 4.438 1 94.81 135 ASP B CA 1
ATOM 2987 C C . ASP B 1 135 ? 6.57 10.266 4.996 1 94.81 135 ASP B C 1
ATOM 2989 O O . ASP B 1 135 ? 6.387 10.727 6.125 1 94.81 135 ASP B O 1
ATOM 2993 N N . MET B 1 136 ? 5.656 9.938 4.148 1 96.44 136 MET B N 1
ATOM 2994 C CA . MET B 1 136 ? 4.258 10.047 4.543 1 96.44 136 MET B CA 1
ATOM 2995 C C . MET B 1 136 ? 3.504 8.758 4.238 1 96.44 136 MET B C 1
ATOM 2997 O O . MET B 1 136 ? 3.615 8.211 3.137 1 96.44 136 MET B O 1
ATOM 3001 N N . PHE B 1 137 ? 2.801 8.227 5.203 1 96.44 137 PHE B N 1
ATOM 3002 C CA . PHE B 1 137 ? 1.938 7.055 5.102 1 96.44 137 PHE B CA 1
ATOM 3003 C C . PHE B 1 137 ? 0.522 7.387 5.559 1 96.44 137 PHE B C 1
ATOM 3005 O O . PHE B 1 137 ? 0.323 7.883 6.672 1 96.44 137 PHE B O 1
ATOM 3012 N N . SER B 1 138 ? -0.402 7.125 4.688 1 98 138 SER B N 1
ATOM 3013 C CA . SER B 1 138 ? -1.777 7.441 5.062 1 98 138 SER B CA 1
ATOM 3014 C C . SER B 1 138 ? -2.75 6.398 4.52 1 98 138 SER B C 1
ATOM 3016 O O . SER B 1 138 ? -2.338 5.434 3.877 1 98 138 SER B O 1
ATOM 3018 N N . MET B 1 139 ? -4.004 6.492 4.949 1 97.94 139 MET B N 1
ATOM 3019 C CA . MET B 1 139 ? -5.09 5.641 4.48 1 97.94 139 MET B CA 1
ATOM 3020 C C . MET B 1 139 ? -6.117 6.449 3.691 1 97.94 139 MET B C 1
ATOM 3022 O O . MET B 1 139 ? -6.625 7.457 4.18 1 97.94 139 MET B O 1
ATOM 3026 N N . CYS B 1 140 ? -6.316 6.031 2.51 1 97.44 140 CYS B N 1
ATOM 3027 C CA . CYS B 1 140 ? -7.336 6.695 1.708 1 97.44 140 CYS B CA 1
ATOM 3028 C C . CYS B 1 140 ? -8.711 6.555 2.354 1 97.44 140 CYS B C 1
ATOM 3030 O O . CYS B 1 140 ? -9.172 5.441 2.611 1 97.44 140 CYS B O 1
ATOM 3032 N N . GLU B 1 141 ? -9.336 7.633 2.471 1 97.06 141 GLU B N 1
ATOM 3033 C CA . GLU B 1 141 ? -10.656 7.668 3.092 1 97.06 141 GLU B CA 1
ATOM 3034 C C . GLU B 1 141 ? -11.695 6.953 2.229 1 97.06 141 GLU B C 1
ATOM 3036 O O . GLU B 1 141 ? -12.633 6.348 2.75 1 97.06 141 GLU B O 1
ATOM 3041 N N . HIS B 1 142 ? -11.461 6.914 1.031 1 96.31 142 HIS B N 1
ATOM 3042 C CA . HIS B 1 142 ? -12.461 6.441 0.081 1 96.31 142 HIS B CA 1
ATOM 3043 C C . HIS B 1 142 ? -12.477 4.918 0.01 1 96.31 142 HIS B C 1
ATOM 3045 O O . HIS B 1 142 ? -13.531 4.316 -0.193 1 96.31 142 HIS B O 1
ATOM 3051 N N . HIS B 1 143 ? -11.297 4.289 0.178 1 97.56 143 HIS B N 1
ATOM 3052 C CA . HIS B 1 143 ? -11.234 2.85 -0.058 1 97.56 143 HIS B CA 1
ATOM 3053 C C . HIS B 1 143 ? -10.586 2.129 1.122 1 97.56 143 HIS B C 1
ATOM 3055 O O . HIS B 1 143 ? -10.531 0.896 1.145 1 97.56 143 HIS B O 1
ATOM 3061 N N . LEU B 1 144 ? -10.039 2.846 2.125 1 97.88 144 LEU B N 1
ATOM 3062 C CA . LEU B 1 144 ? -9.32 2.287 3.266 1 97.88 144 LEU B CA 1
ATOM 3063 C C . LEU B 1 144 ? -8.094 1.508 2.803 1 97.88 144 LEU B C 1
ATOM 3065 O O . LEU B 1 144 ? -7.812 0.423 3.318 1 97.88 144 LEU B O 1
ATOM 3069 N N . VAL B 1 145 ? -7.461 2.006 1.733 1 97.69 145 VAL B N 1
ATOM 3070 C CA . VAL B 1 145 ? -6.227 1.458 1.18 1 97.69 145 VAL B CA 1
ATOM 3071 C C . VAL B 1 145 ? -5.094 2.471 1.336 1 97.69 145 VAL B C 1
ATOM 3073 O O . VAL B 1 145 ? -5.305 3.676 1.181 1 97.69 145 VAL B O 1
ATOM 3076 N N . PRO B 1 146 ? -3.885 1.966 1.605 1 97.44 146 PRO B N 1
ATOM 3077 C CA . PRO B 1 146 ? -2.773 2.883 1.867 1 97.44 146 PRO B CA 1
ATOM 3078 C C . PRO B 1 146 ? -2.438 3.762 0.664 1 97.44 146 PRO B C 1
ATOM 3080 O O . PRO B 1 146 ? -2.6 3.332 -0.482 1 97.44 146 PRO B O 1
ATOM 3083 N N . PHE B 1 147 ? -2.078 4.953 0.912 1 96.44 147 PHE B N 1
ATOM 3084 C CA . PHE B 1 147 ? -1.271 5.727 -0.023 1 96.44 147 PHE B CA 1
ATOM 3085 C C . PHE B 1 147 ? -0.022 6.273 0.662 1 96.44 147 PHE B C 1
ATOM 3087 O O . PHE B 1 147 ? -0.043 6.566 1.858 1 96.44 147 PHE B O 1
ATOM 3094 N N . VAL B 1 148 ? 1.054 6.293 -0.07 1 95.25 148 VAL B N 1
ATOM 3095 C CA . VAL B 1 148 ? 2.367 6.594 0.491 1 95.25 148 VAL B CA 1
ATOM 3096 C C . VAL B 1 148 ? 3.098 7.59 -0.407 1 95.25 148 VAL B C 1
ATOM 3098 O O . VAL B 1 148 ? 2.867 7.629 -1.618 1 95.25 148 VAL B O 1
ATOM 3101 N N . GLY B 1 149 ? 3.953 8.398 0.232 1 95.06 149 GLY B N 1
ATOM 3102 C CA . GLY B 1 149 ? 4.699 9.367 -0.555 1 95.06 149 GLY B CA 1
ATOM 3103 C C . GLY B 1 149 ? 5.574 10.273 0.289 1 95.06 149 GLY B C 1
ATOM 3104 O O . GLY B 1 149 ? 6.137 9.844 1.296 1 95.06 149 GLY B O 1
ATOM 3105 N N . LYS B 1 150 ? 5.75 11.461 -0.28 1 96.75 150 LYS B N 1
ATOM 3106 C CA . LYS B 1 150 ? 6.641 12.438 0.343 1 96.75 150 LYS B CA 1
ATOM 3107 C C . LYS B 1 150 ? 5.93 13.773 0.559 1 96.75 150 LYS B C 1
ATOM 3109 O O . LYS B 1 150 ? 5.125 14.195 -0.274 1 96.75 150 LYS B O 1
ATOM 3114 N N . VAL B 1 151 ? 6.277 14.383 1.646 1 98.06 151 VAL B N 1
ATOM 3115 C CA . VAL B 1 151 ? 5.809 15.727 1.967 1 98.06 151 VAL B CA 1
ATOM 3116 C C . VAL B 1 151 ? 6.984 16.703 1.972 1 98.06 151 VAL B C 1
ATOM 3118 O O . VAL B 1 151 ? 8.039 16.406 2.531 1 98.06 151 VAL B O 1
ATOM 3121 N N . HIS B 1 152 ? 6.832 17.781 1.31 1 98.25 152 HIS B N 1
ATOM 3122 C CA . HIS B 1 152 ? 7.781 18.891 1.309 1 98.25 152 HIS B CA 1
ATOM 3123 C C . HIS B 1 152 ? 7.184 20.125 1.962 1 98.25 152 HIS B C 1
ATOM 3125 O O . HIS B 1 152 ? 6.066 20.531 1.635 1 98.25 152 HIS B O 1
ATOM 3131 N N . ILE B 1 153 ? 7.934 20.703 2.896 1 97.94 153 ILE B N 1
ATOM 3132 C CA . ILE B 1 153 ? 7.441 21.844 3.648 1 97.94 153 ILE B CA 1
ATOM 3133 C C . ILE B 1 153 ? 8.438 23 3.539 1 97.94 153 ILE B C 1
ATOM 3135 O O . ILE B 1 153 ? 9.648 22.797 3.689 1 97.94 153 ILE B O 1
ATOM 3139 N N . GLY B 1 154 ? 7.949 24.156 3.193 1 97 154 GLY B N 1
ATOM 3140 C CA . GLY B 1 154 ? 8.68 25.406 3.291 1 97 154 GLY B CA 1
ATOM 3141 C C . GLY B 1 154 ? 7.938 26.469 4.078 1 97 154 GLY B C 1
ATOM 3142 O O . GLY B 1 154 ? 6.715 26.562 3.996 1 97 154 GLY B O 1
ATOM 3143 N N . TYR B 1 155 ? 8.68 27.219 4.902 1 95.56 155 TYR B N 1
ATOM 3144 C CA . TYR B 1 155 ? 8.039 28.344 5.57 1 95.56 155 TYR B CA 1
ATOM 3145 C C . TYR B 1 155 ? 9.031 29.484 5.785 1 95.56 155 TYR B C 1
ATOM 3147 O O . TYR B 1 155 ? 10.242 29.266 5.773 1 95.56 155 TYR B O 1
ATOM 3155 N N . LEU B 1 156 ? 8.516 30.641 5.812 1 95 156 LEU B N 1
ATOM 3156 C CA . LEU B 1 156 ? 9.258 31.859 6.16 1 95 156 LEU B CA 1
ATOM 3157 C C . LEU B 1 156 ? 9 32.25 7.609 1 95 156 LEU B C 1
ATOM 3159 O O . LEU B 1 156 ? 7.918 32.75 7.941 1 95 156 LEU B O 1
ATOM 3163 N N . PRO B 1 157 ? 10.086 32.031 8.445 1 92.62 157 PRO B N 1
ATOM 3164 C CA . PRO B 1 157 ? 9.883 32.25 9.875 1 92.62 157 PRO B CA 1
ATOM 3165 C C . PRO B 1 157 ? 9.586 33.719 10.188 1 92.62 157 PRO B C 1
ATOM 3167 O O . PRO B 1 157 ? 10 34.625 9.445 1 92.62 157 PRO B O 1
ATOM 3170 N N . ASN B 1 158 ? 8.766 33.875 11.188 1 89.12 158 ASN B N 1
ATOM 3171 C CA . ASN B 1 158 ? 8.562 35.125 11.867 1 89.12 158 ASN B CA 1
ATOM 3172 C C . ASN B 1 158 ? 9.023 35.062 13.32 1 89.12 158 ASN B C 1
ATOM 3174 O O . ASN B 1 158 ? 8.203 34.969 14.234 1 89.12 158 ASN B O 1
ATOM 3178 N N . LYS B 1 159 ? 10.391 35.094 13.5 1 85.75 159 LYS B N 1
ATOM 3179 C CA . LYS B 1 159 ? 11.07 35.094 14.789 1 85.75 159 LYS B CA 1
ATOM 3180 C C . LYS B 1 159 ? 11.023 33.75 15.461 1 85.75 159 LYS B C 1
ATOM 3182 O O . LYS B 1 159 ? 11.625 33.531 16.516 1 85.75 159 LYS B O 1
ATOM 3187 N N . GLN B 1 160 ? 10.266 32.781 14.852 1 84.75 160 GLN B N 1
ATOM 3188 C CA . GLN B 1 160 ? 10.172 31.453 15.445 1 84.75 160 GLN B CA 1
ATOM 3189 C C . GLN B 1 160 ? 10.5 30.375 14.422 1 84.75 160 GLN B C 1
ATOM 3191 O O . GLN B 1 160 ? 10.117 30.469 13.258 1 84.75 160 GLN B O 1
ATOM 3196 N N . VAL B 1 161 ? 11.258 29.5 14.883 1 84.75 161 VAL B N 1
ATOM 3197 C CA . VAL B 1 161 ? 11.57 28.344 14.047 1 84.75 161 VAL B CA 1
ATOM 3198 C C . VAL B 1 161 ? 11.18 27.047 14.773 1 84.75 161 VAL B C 1
ATOM 3200 O O . VAL B 1 161 ? 11.234 26.984 16 1 84.75 161 VAL B O 1
ATOM 3203 N N . LEU B 1 162 ? 10.766 26.125 14.023 1 84.5 162 LEU B N 1
ATOM 3204 C CA . LEU B 1 162 ? 10.391 24.812 14.547 1 84.5 162 LEU B CA 1
ATOM 3205 C C . LEU B 1 162 ? 11.484 23.797 14.281 1 84.5 162 LEU B C 1
ATOM 3207 O O . LEU B 1 162 ? 12.109 23.812 13.219 1 84.5 162 LEU B O 1
ATOM 3211 N N . GLY B 1 163 ? 11.703 22.938 15.305 1 82.56 163 GLY B N 1
ATOM 3212 C CA . GLY B 1 163 ? 12.617 21.828 15.078 1 82.56 163 GLY B CA 1
ATOM 3213 C C . GLY B 1 163 ? 12.18 20.922 13.945 1 82.56 163 GLY B C 1
ATOM 3214 O O . GLY B 1 163 ? 10.984 20.719 13.727 1 82.56 163 GLY B O 1
ATOM 3215 N N . LEU B 1 164 ? 13.117 20.406 13.18 1 82.19 164 LEU B N 1
ATOM 3216 C CA . LEU B 1 164 ? 12.867 19.562 12.016 1 82.19 164 LEU B CA 1
ATOM 3217 C C . LEU B 1 164 ? 12.031 18.344 12.391 1 82.19 164 LEU B C 1
ATOM 3219 O O . LEU B 1 164 ? 11.086 17.984 11.688 1 82.19 164 LEU B O 1
ATOM 3223 N N . SER B 1 165 ? 12.227 17.797 13.523 1 87.81 165 SER B N 1
ATOM 3224 C CA . SER B 1 165 ? 11.523 16.594 13.969 1 87.81 165 SER B CA 1
ATOM 3225 C C . SER B 1 165 ? 10.055 16.891 14.266 1 87.81 165 SER B C 1
ATOM 3227 O O . SER B 1 165 ? 9.211 16 14.18 1 87.81 165 SER B O 1
ATOM 3229 N N . LYS B 1 166 ? 9.812 18.109 14.57 1 90.5 166 LYS B N 1
ATOM 3230 C CA . LYS B 1 166 ? 8.438 18.484 14.891 1 90.5 166 LYS B CA 1
ATOM 3231 C C . LYS B 1 166 ? 7.598 18.609 13.625 1 90.5 166 LYS B C 1
ATOM 3233 O O . LYS B 1 166 ? 6.398 18.328 13.633 1 90.5 166 LYS B O 1
ATOM 3238 N N . LEU B 1 167 ? 8.25 19.094 12.555 1 92.69 167 LEU B N 1
ATOM 3239 C CA . LEU B 1 167 ? 7.531 19.156 11.289 1 92.69 167 LEU B CA 1
ATOM 3240 C C . LEU B 1 167 ? 7.109 17.766 10.836 1 92.69 167 LEU B C 1
ATOM 3242 O O . LEU B 1 167 ? 5.973 17.562 10.406 1 92.69 167 LEU B O 1
ATOM 3246 N N . ALA B 1 168 ? 8.023 16.812 11 1 93.31 168 ALA B N 1
ATOM 3247 C CA . ALA B 1 168 ? 7.719 15.422 10.664 1 93.31 168 ALA B CA 1
ATOM 3248 C C . ALA B 1 168 ? 6.598 14.883 11.547 1 93.31 168 ALA B C 1
ATOM 3250 O O . ALA B 1 168 ? 5.742 14.125 11.078 1 93.31 168 ALA B O 1
ATOM 3251 N N . ARG B 1 169 ? 6.609 15.273 12.719 1 93.56 169 ARG B N 1
ATOM 3252 C CA . ARG B 1 169 ? 5.574 14.836 13.648 1 93.56 169 ARG B CA 1
ATOM 3253 C C . ARG B 1 169 ? 4.207 15.383 13.25 1 93.56 169 ARG B C 1
ATOM 3255 O O . ARG B 1 169 ? 3.197 14.688 13.352 1 93.56 169 ARG B O 1
ATOM 3262 N N . ILE B 1 170 ? 4.184 16.656 12.844 1 94.06 170 ILE B N 1
ATOM 3263 C CA . ILE B 1 170 ? 2.938 17.266 12.383 1 94.06 170 ILE B CA 1
ATOM 3264 C C . ILE B 1 170 ? 2.4 16.484 11.188 1 94.06 170 ILE B C 1
ATOM 3266 O O . ILE B 1 170 ? 1.209 16.172 11.125 1 94.06 170 ILE B O 1
ATOM 3270 N N . VAL B 1 171 ? 3.287 16.141 10.273 1 96.62 171 VAL B N 1
ATOM 3271 C CA . VAL B 1 171 ? 2.896 15.344 9.109 1 96.62 171 VAL B CA 1
ATOM 3272 C C . VAL B 1 171 ? 2.311 14.016 9.57 1 96.62 171 VAL B C 1
ATOM 3274 O O . VAL B 1 171 ? 1.255 13.594 9.094 1 96.62 171 VAL B O 1
ATOM 3277 N N . GLU B 1 172 ? 2.885 13.391 10.477 1 95.56 172 GLU B N 1
ATOM 3278 C CA . GLU B 1 172 ? 2.457 12.086 10.961 1 95.56 172 GLU B CA 1
ATOM 3279 C C . GLU B 1 172 ? 1.075 12.156 11.609 1 95.56 172 GLU B C 1
ATOM 3281 O O . GLU B 1 172 ? 0.228 11.297 11.375 1 95.56 172 GLU B O 1
ATOM 3286 N N . ILE B 1 173 ? 0.862 13.188 12.391 1 95.31 173 ILE B N 1
ATOM 3287 C CA . ILE B 1 173 ? -0.402 13.344 13.102 1 95.31 173 ILE B CA 1
ATOM 3288 C C . ILE B 1 173 ? -1.554 13.391 12.102 1 95.31 173 ILE B C 1
ATOM 3290 O O . ILE B 1 173 ? -2.584 12.742 12.297 1 95.31 173 ILE B O 1
ATOM 3294 N N . TYR B 1 174 ? -1.333 14.07 11.062 1 96.81 174 TYR B N 1
ATOM 3295 C CA . TYR B 1 174 ? -2.438 14.266 10.125 1 96.81 174 TYR B CA 1
ATOM 3296 C C . TYR B 1 174 ? -2.479 13.148 9.094 1 96.81 174 TYR B C 1
ATOM 3298 O O . TYR B 1 174 ? -3.537 12.844 8.539 1 96.81 174 TYR B O 1
ATOM 3306 N N . SER B 1 175 ? -1.337 12.562 8.781 1 97.88 175 SER B N 1
ATOM 3307 C CA . SER B 1 175 ? -1.338 11.508 7.777 1 97.88 175 SER B CA 1
ATOM 3308 C C . SER B 1 175 ? -1.852 10.195 8.352 1 97.88 175 SER B C 1
ATOM 3310 O O . SER B 1 175 ? -2.455 9.391 7.641 1 97.88 175 SER B O 1
ATOM 3312 N N . ARG B 1 176 ? -1.634 9.961 9.672 1 97.06 176 ARG B N 1
ATOM 3313 C CA . ARG B 1 176 ? -2.094 8.734 10.312 1 97.06 176 ARG B CA 1
ATOM 3314 C C . ARG B 1 176 ? -3.578 8.812 10.656 1 97.06 176 ARG B C 1
ATOM 3316 O O . ARG B 1 176 ? -3.967 8.625 11.812 1 97.06 176 ARG B O 1
ATOM 3323 N N . ARG B 1 177 ? -4.344 9.164 9.656 1 96.75 177 ARG B N 1
ATOM 3324 C CA . ARG B 1 177 ? -5.801 9.281 9.656 1 96.75 177 ARG B CA 1
ATOM 3325 C C . ARG B 1 177 ? -6.387 8.797 8.336 1 96.75 177 ARG B C 1
ATOM 3327 O O . ARG B 1 177 ? -5.648 8.461 7.41 1 96.75 177 ARG B O 1
ATOM 3334 N N . LEU B 1 178 ? -7.727 8.578 8.336 1 97.38 178 LEU B N 1
ATOM 3335 C CA . LEU B 1 178 ? -8.391 8.461 7.043 1 97.38 178 LEU B CA 1
ATOM 3336 C C . LEU B 1 178 ? -8.398 9.805 6.312 1 97.38 178 LEU B C 1
ATOM 3338 O O . LEU B 1 178 ? -8.938 10.789 6.824 1 97.38 178 LEU B O 1
ATOM 3342 N N . GLN B 1 179 ? -7.77 9.781 5.109 1 97.81 179 GLN B N 1
ATOM 3343 C CA . GLN B 1 179 ? -7.469 11.094 4.539 1 97.81 179 GLN B CA 1
ATOM 3344 C C . GLN B 1 179 ? -7.816 11.141 3.055 1 97.81 179 GLN B C 1
ATOM 3346 O O . GLN B 1 179 ? -7.836 10.109 2.383 1 97.81 179 GLN B O 1
ATOM 3351 N N . VAL B 1 180 ? -8.18 12.281 2.59 1 97.75 180 VAL B N 1
ATOM 3352 C CA . VAL B 1 180 ? -8.094 12.75 1.211 1 97.75 180 VAL B CA 1
ATOM 3353 C C . VAL B 1 180 ? -6.84 13.609 1.034 1 97.75 180 VAL B C 1
ATOM 3355 O O . VAL B 1 180 ? -6.574 14.5 1.845 1 97.75 180 VAL B O 1
ATOM 3358 N N . GLN B 1 181 ? -6.02 13.328 -0.004 1 98.19 181 GLN B N 1
ATOM 3359 C CA . GLN B 1 181 ? -4.703 13.945 -0.111 1 98.19 181 GLN B CA 1
ATOM 3360 C C . GLN B 1 181 ? -4.809 15.469 -0.116 1 98.19 181 GLN B C 1
ATOM 3362 O O . GLN B 1 181 ? -3.988 16.156 0.492 1 98.19 181 GLN B O 1
ATOM 3367 N N . GLU B 1 182 ? -5.816 16 -0.745 1 98.06 182 GLU B N 1
ATOM 3368 C CA . GLU B 1 182 ? -6.035 17.453 -0.79 1 98.06 182 GLU B CA 1
ATOM 3369 C C . GLU B 1 182 ? -6.254 18.016 0.608 1 98.06 182 GLU B C 1
ATOM 3371 O O . GLU B 1 182 ? -5.668 19.047 0.968 1 98.06 182 GLU B O 1
ATOM 3376 N N . ARG B 1 183 ? -7.082 17.344 1.322 1 97.94 183 ARG B N 1
ATOM 3377 C CA . ARG B 1 183 ? -7.371 17.766 2.689 1 97.94 183 ARG B CA 1
ATOM 3378 C C . ARG B 1 183 ? -6.133 17.641 3.572 1 97.94 183 ARG B C 1
ATOM 3380 O O . ARG B 1 183 ? -5.84 18.531 4.367 1 97.94 183 ARG B O 1
ATOM 3387 N N . LEU B 1 184 ? -5.438 16.547 3.393 1 98.38 184 LEU B N 1
ATOM 3388 C CA . LEU B 1 184 ? -4.219 16.312 4.152 1 98.38 184 LEU B CA 1
ATOM 3389 C C . LEU B 1 184 ? -3.215 17.438 3.939 1 98.38 184 LEU B C 1
ATOM 3391 O O . LEU B 1 184 ? -2.67 17.984 4.902 1 98.38 184 LEU B O 1
ATOM 3395 N N . THR B 1 185 ? -3.016 17.844 2.703 1 98.75 185 THR B N 1
ATOM 3396 C CA . THR B 1 185 ? -2.07 18.906 2.344 1 98.75 185 THR B CA 1
ATOM 3397 C C . THR B 1 185 ? -2.436 20.219 3.027 1 98.75 185 THR B C 1
ATOM 3399 O O . THR B 1 185 ? -1.577 20.875 3.623 1 98.75 185 THR B O 1
ATOM 3402 N N . LYS B 1 186 ? -3.639 20.516 3.002 1 98.56 186 LYS B N 1
ATOM 3403 C CA . LYS B 1 186 ? -4.125 21.75 3.611 1 98.56 186 LYS B CA 1
ATOM 3404 C C . LYS B 1 186 ? -3.986 21.703 5.129 1 98.56 186 LYS B C 1
ATOM 3406 O O . LYS B 1 186 ? -3.557 22.688 5.75 1 98.56 186 LYS B O 1
ATOM 3411 N N . GLN B 1 187 ? -4.344 20.625 5.703 1 97.44 187 GLN B N 1
ATOM 3412 C CA . GLN B 1 187 ? -4.293 20.469 7.152 1 97.44 187 GLN B CA 1
ATOM 3413 C C . GLN B 1 187 ? -2.871 20.656 7.672 1 97.44 187 GLN B C 1
ATOM 3415 O O . GLN B 1 187 ? -2.664 21.297 8.703 1 97.44 187 GLN B O 1
ATOM 3420 N N . ILE B 1 188 ? -1.947 20.125 6.969 1 97.62 188 ILE B N 1
ATOM 3421 C CA . ILE B 1 188 ? -0.556 20.266 7.379 1 97.62 188 ILE B CA 1
ATOM 3422 C C . ILE B 1 188 ? -0.157 21.734 7.32 1 97.62 188 ILE B C 1
ATOM 3424 O O . ILE B 1 188 ? 0.423 22.266 8.273 1 97.62 188 ILE B O 1
ATOM 3428 N N . ALA B 1 189 ? -0.511 22.422 6.289 1 97.88 189 ALA B N 1
ATOM 3429 C CA . ALA B 1 189 ? -0.167 23.828 6.113 1 97.88 189 ALA B CA 1
ATOM 3430 C C . ALA B 1 189 ? -0.803 24.688 7.203 1 97.88 189 ALA B C 1
ATOM 3432 O O . ALA B 1 189 ? -0.137 25.531 7.805 1 97.88 189 ALA B O 1
ATOM 3433 N N . VAL B 1 190 ? -2.016 24.469 7.457 1 96.81 190 VAL B N 1
ATOM 3434 C CA . VAL B 1 190 ? -2.756 25.234 8.453 1 96.81 190 VAL B CA 1
ATOM 3435 C C . VAL B 1 190 ? -2.17 24.969 9.844 1 96.81 190 VAL B C 1
ATOM 3437 O O . VAL B 1 190 ? -2.002 25.906 10.633 1 96.81 190 VAL B O 1
ATOM 3440 N N . ALA B 1 191 ? -1.858 23.75 10.07 1 94.44 191 ALA B N 1
ATOM 3441 C CA . ALA B 1 191 ? -1.292 23.391 11.367 1 94.44 191 ALA B CA 1
ATOM 3442 C C . ALA B 1 191 ? 0.028 24.109 11.609 1 94.44 191 ALA B C 1
ATOM 3444 O O . ALA B 1 191 ? 0.276 24.609 12.711 1 94.44 191 ALA B O 1
ATOM 3445 N N . ILE B 1 192 ? 0.859 24.141 10.617 1 93.44 192 ILE B N 1
ATOM 3446 C CA . ILE B 1 192 ? 2.148 24.812 10.734 1 93.44 192 ILE B CA 1
ATOM 3447 C C . ILE B 1 192 ? 1.933 26.312 10.93 1 93.44 192 ILE B C 1
ATOM 3449 O O . ILE B 1 192 ? 2.617 26.938 11.734 1 93.44 192 ILE B O 1
ATOM 3453 N N . THR B 1 193 ? 0.998 26.859 10.25 1 93.88 193 THR B N 1
ATOM 3454 C CA . THR B 1 193 ? 0.674 28.281 10.367 1 93.88 193 THR B CA 1
ATOM 3455 C C . THR B 1 193 ? 0.212 28.609 11.789 1 93.88 193 THR B C 1
ATOM 3457 O O . THR B 1 193 ? 0.636 29.609 12.367 1 93.88 193 THR B O 1
ATOM 3460 N N . GLU B 1 194 ? -0.604 27.719 12.227 1 89.44 194 GLU B N 1
ATOM 3461 C CA . GLU B 1 194 ? -1.121 27.953 13.57 1 89.44 194 GLU B CA 1
ATOM 3462 C C . GLU B 1 194 ? -0.027 27.781 14.617 1 89.44 194 GLU B C 1
ATOM 3464 O O . GLU B 1 194 ? 0.009 28.5 15.617 1 89.44 194 GLU B O 1
ATOM 3469 N N . ALA B 1 195 ? 0.849 26.922 14.406 1 86 195 ALA B N 1
ATOM 3470 C CA . ALA B 1 195 ? 1.88 26.578 15.383 1 86 195 ALA B CA 1
ATOM 3471 C C . ALA B 1 195 ? 2.982 27.625 15.406 1 86 195 ALA B C 1
ATOM 3473 O O . ALA B 1 195 ? 3.48 27.984 16.484 1 86 195 ALA B O 1
ATOM 3474 N N . LEU B 1 196 ? 3.336 28.188 14.25 1 86.94 196 LEU B N 1
ATOM 3475 C CA . LEU B 1 196 ? 4.547 29 14.164 1 86.94 196 LEU B CA 1
ATOM 3476 C C . LEU B 1 196 ? 4.207 30.453 13.828 1 86.94 196 LEU B C 1
ATOM 3478 O O . LEU B 1 196 ? 5.047 31.344 13.984 1 86.94 196 LEU B O 1
ATOM 3482 N N . ARG B 1 197 ? 3.006 30.656 13.32 1 90.06 197 ARG B N 1
ATOM 3483 C CA . ARG B 1 197 ? 2.604 31.984 12.828 1 90.06 197 ARG B CA 1
ATOM 3484 C C . ARG B 1 197 ? 3.676 32.562 11.93 1 90.06 197 ARG B C 1
ATOM 3486 O O . ARG B 1 197 ? 4.094 33.719 12.125 1 90.06 197 ARG B O 1
ATOM 3493 N N . PRO B 1 198 ? 4.102 31.766 11.008 1 94.31 198 PRO B N 1
ATOM 3494 C CA . PRO B 1 198 ? 5.102 32.281 10.062 1 94.31 198 PRO B CA 1
ATOM 3495 C C . PRO B 1 198 ? 4.523 33.312 9.086 1 94.31 198 PRO B C 1
ATOM 3497 O O . PRO B 1 198 ? 3.312 33.531 9.062 1 94.31 198 PRO B O 1
ATOM 3500 N N . ALA B 1 199 ? 5.422 34 8.367 1 95.56 199 ALA B N 1
ATOM 3501 C CA . ALA B 1 199 ? 4.961 34.906 7.328 1 95.56 199 ALA B CA 1
ATOM 3502 C C . ALA B 1 199 ? 4.219 34.156 6.223 1 95.56 199 ALA B C 1
ATOM 3504 O O . ALA B 1 199 ? 3.322 34.719 5.582 1 95.56 199 ALA B O 1
ATOM 3505 N N . GLY B 1 200 ? 4.586 32.938 6.027 1 96.81 200 GLY B N 1
ATOM 3506 C CA . GLY B 1 200 ? 3.961 32.062 5.039 1 96.81 200 GLY B CA 1
ATOM 3507 C C . GLY B 1 200 ? 4.441 30.625 5.113 1 96.81 200 GLY B C 1
ATOM 3508 O O . GLY B 1 200 ? 5.48 30.344 5.711 1 96.81 200 GLY B O 1
ATOM 3509 N N . VAL B 1 201 ? 3.629 29.75 4.512 1 97.56 201 VAL B N 1
ATOM 3510 C CA . VAL B 1 201 ? 3.949 28.328 4.508 1 97.56 201 VAL B CA 1
ATOM 3511 C C . VAL B 1 201 ? 3.555 27.719 3.166 1 97.56 201 VAL B C 1
ATOM 3513 O O . VAL B 1 201 ? 2.529 28.078 2.586 1 97.56 201 VAL B O 1
ATOM 3516 N N . GLY B 1 202 ? 4.457 26.891 2.615 1 98.38 202 GLY B N 1
ATOM 3517 C CA . GLY B 1 202 ? 4.168 26.047 1.467 1 98.38 202 GLY B CA 1
ATOM 3518 C C . GLY B 1 202 ? 4.316 24.578 1.763 1 98.38 202 GLY B C 1
ATOM 3519 O O . GLY B 1 202 ? 5.301 24.156 2.371 1 98.38 202 GLY B O 1
ATOM 3520 N N . VAL B 1 203 ? 3.271 23.797 1.349 1 98.69 203 VAL B N 1
ATOM 3521 C CA . VAL B 1 203 ? 3.303 22.344 1.516 1 98.69 203 VAL B CA 1
ATOM 3522 C C . VAL B 1 203 ? 3.002 21.656 0.183 1 98.69 203 VAL B C 1
ATOM 3524 O O . VAL B 1 203 ? 2.057 22.047 -0.514 1 98.69 203 VAL B O 1
ATOM 3527 N N . VAL B 1 204 ? 3.85 20.766 -0.204 1 98.75 204 VAL B N 1
ATOM 3528 C CA . VAL B 1 204 ? 3.635 19.922 -1.38 1 98.75 204 VAL B CA 1
ATOM 3529 C C . VAL B 1 204 ? 3.639 18.453 -0.975 1 98.75 204 VAL B C 1
ATOM 3531 O O . VAL B 1 204 ? 4.531 18 -0.252 1 98.75 204 VAL B O 1
ATOM 3534 N N . VAL B 1 205 ? 2.617 17.734 -1.43 1 98.5 205 VAL B N 1
ATOM 3535 C CA . VAL B 1 205 ? 2.529 16.297 -1.168 1 98.5 205 VAL B CA 1
ATOM 3536 C C . VAL B 1 205 ? 2.525 15.531 -2.488 1 98.5 205 VAL B C 1
ATOM 3538 O O . VAL B 1 205 ? 1.767 15.859 -3.402 1 98.5 205 VAL B O 1
ATOM 3541 N N . GLU B 1 206 ? 3.389 14.625 -2.627 1 97.88 206 GLU B N 1
ATOM 3542 C CA . GLU B 1 206 ? 3.418 13.656 -3.719 1 97.88 206 GLU B CA 1
ATOM 3543 C C . GLU B 1 206 ? 3.188 12.242 -3.207 1 97.88 206 GLU B C 1
ATOM 3545 O O . GLU B 1 206 ? 3.936 11.75 -2.357 1 97.88 206 GLU B O 1
ATOM 3550 N N . ALA B 1 207 ? 2.166 11.625 -3.758 1 96.62 207 ALA B N 1
ATOM 3551 C CA . ALA B 1 207 ? 1.84 10.328 -3.17 1 96.62 207 ALA B CA 1
ATOM 3552 C C . ALA B 1 207 ? 1.354 9.352 -4.234 1 96.62 207 ALA B C 1
ATOM 3554 O O . ALA B 1 207 ? 0.896 9.758 -5.301 1 96.62 207 ALA B O 1
ATOM 3555 N N . THR B 1 208 ? 1.578 8.094 -3.967 1 95 208 THR B N 1
ATOM 3556 C CA . THR B 1 208 ? 1.036 6.977 -4.734 1 95 208 THR B CA 1
ATOM 3557 C C . THR B 1 208 ? -0.11 6.309 -3.982 1 95 208 THR B C 1
ATOM 3559 O O . THR B 1 208 ? 0.048 5.91 -2.826 1 95 208 THR B O 1
ATOM 3562 N N . HIS B 1 209 ? -1.203 6.273 -4.68 1 96.38 209 HIS B N 1
ATOM 3563 C CA . HIS B 1 209 ? -2.395 5.676 -4.086 1 96.38 209 HIS B CA 1
ATOM 3564 C C . HIS B 1 209 ? -2.541 4.215 -4.496 1 96.38 209 HIS B C 1
ATOM 3566 O O . HIS B 1 209 ? -2.865 3.918 -5.645 1 96.38 209 HIS B O 1
ATOM 3572 N N . MET B 1 210 ? -2.445 3.33 -3.518 1 95.06 210 MET B N 1
ATOM 3573 C CA . MET B 1 210 ? -2.529 1.902 -3.818 1 95.06 210 MET B CA 1
ATOM 3574 C C . MET B 1 210 ? -3.924 1.532 -4.312 1 95.06 210 MET B C 1
ATOM 3576 O O . MET B 1 210 ? -4.078 0.588 -5.09 1 95.06 210 MET B O 1
ATOM 3580 N N . CYS B 1 211 ? -4.953 2.289 -3.889 1 94.69 211 CYS B N 1
ATOM 3581 C CA . CYS B 1 211 ? -6.316 2.012 -4.328 1 94.69 211 CYS B CA 1
ATOM 3582 C C . CYS B 1 211 ? -6.449 2.186 -5.836 1 94.69 211 CYS B C 1
ATOM 3584 O O . CYS B 1 211 ? -7.285 1.537 -6.469 1 94.69 211 CYS B O 1
ATOM 3586 N N . MET B 1 212 ? -5.613 2.961 -6.367 1 93.44 212 MET B N 1
ATOM 3587 C CA . MET B 1 212 ? -5.645 3.188 -7.809 1 93.44 212 MET B CA 1
ATOM 3588 C C . MET B 1 212 ? -4.664 2.266 -8.523 1 93.44 212 MET B C 1
ATOM 3590 O O . MET B 1 212 ? -4.996 1.675 -9.555 1 93.44 212 MET B O 1
ATOM 3594 N N . VAL B 1 213 ? -3.531 2.111 -7.969 1 91.81 213 VAL B N 1
ATOM 3595 C CA . VAL B 1 213 ? -2.467 1.327 -8.586 1 91.81 213 VAL B CA 1
ATOM 3596 C C . VAL B 1 213 ? -2.863 -0.147 -8.617 1 91.81 213 VAL B C 1
ATOM 3598 O O . VAL B 1 213 ? -2.775 -0.799 -9.656 1 91.81 213 VAL B O 1
ATOM 3601 N N . MET B 1 214 ? -3.398 -0.632 -7.551 1 93.56 214 MET B N 1
ATOM 3602 C CA . MET B 1 214 ? -3.686 -2.059 -7.422 1 93.56 214 MET B CA 1
ATOM 3603 C C . MET B 1 214 ? -4.902 -2.443 -8.258 1 93.56 214 MET B C 1
ATOM 3605 O O . MET B 1 214 ? -5.109 -3.621 -8.555 1 93.56 214 MET B O 1
ATOM 3609 N N . ARG B 1 215 ? -5.66 -1.479 -8.602 1 88.75 215 ARG B N 1
ATOM 3610 C CA . ARG B 1 215 ? -6.832 -1.772 -9.414 1 88.75 215 ARG B CA 1
ATOM 3611 C C . ARG B 1 215 ? -6.539 -1.559 -10.898 1 88.75 215 ARG B C 1
ATOM 3613 O O . ARG B 1 215 ? -7.406 -1.78 -11.742 1 88.75 215 ARG B O 1
ATOM 3620 N N . GLY B 1 216 ? -5.328 -1.179 -11.188 1 81 216 GLY B N 1
ATOM 3621 C CA . GLY B 1 216 ? -4.91 -1.041 -12.57 1 81 216 GLY B CA 1
ATOM 3622 C C . GLY B 1 216 ? -5.324 0.279 -13.195 1 81 216 GLY B C 1
ATOM 3623 O O . GLY B 1 216 ? -5.121 0.5 -14.391 1 81 216 GLY B O 1
ATOM 3624 N N . VAL B 1 217 ? -5.938 1.109 -12.367 1 76.75 217 VAL B N 1
ATOM 3625 C CA . VAL B 1 217 ? -6.379 2.406 -12.875 1 76.75 217 VAL B CA 1
ATOM 3626 C C . VAL B 1 217 ? -5.172 3.316 -13.086 1 76.75 217 VAL B C 1
ATOM 3628 O O . VAL B 1 217 ? -5.203 4.203 -13.945 1 76.75 217 VAL B O 1
ATOM 3631 N N . GLN B 1 218 ? -4.191 3.082 -12.297 1 76.19 218 GLN B N 1
ATOM 3632 C CA . GLN B 1 218 ? -2.939 3.832 -12.359 1 76.19 218 GLN B CA 1
ATOM 3633 C C . GLN B 1 218 ? -1.739 2.895 -12.445 1 76.19 218 GLN B C 1
ATOM 3635 O O . GLN B 1 218 ? -1.771 1.791 -11.898 1 76.19 218 GLN B O 1
ATOM 3640 N N . LYS B 1 219 ? -0.853 3.42 -13.172 1 76.56 219 LYS B N 1
ATOM 3641 C CA . LYS B 1 219 ? 0.401 2.676 -13.258 1 76.56 219 LYS B CA 1
ATOM 3642 C C . LYS B 1 219 ? 1.169 2.75 -11.938 1 76.56 219 LYS B C 1
ATOM 3644 O O . LYS B 1 219 ? 0.917 3.633 -11.117 1 76.56 219 LYS B O 1
ATOM 3649 N N . MET B 1 220 ? 1.981 1.84 -11.68 1 75.19 220 MET B N 1
ATOM 3650 C CA . MET B 1 220 ? 2.76 1.741 -10.453 1 75.19 220 MET B CA 1
ATOM 3651 C C . MET B 1 220 ? 3.607 2.992 -10.242 1 75.19 220 MET B C 1
ATOM 3653 O O . MET B 1 220 ? 3.809 3.428 -9.109 1 75.19 220 MET B O 1
ATOM 3657 N N . ASN B 1 221 ? 3.977 3.695 -11.273 1 77.69 221 ASN B N 1
ATOM 3658 C CA . ASN B 1 221 ? 4.883 4.824 -11.109 1 77.69 221 ASN B CA 1
ATOM 3659 C C . ASN B 1 221 ? 4.133 6.156 -11.133 1 77.69 221 ASN B C 1
ATOM 3661 O O . ASN B 1 221 ? 4.75 7.223 -11.086 1 77.69 221 ASN B O 1
ATOM 3665 N N . SER B 1 222 ? 2.865 6.035 -11.086 1 86.31 222 SER B N 1
ATOM 3666 C CA . SER B 1 222 ? 2.076 7.262 -11.094 1 86.31 222 SER B CA 1
ATOM 3667 C C . SER B 1 222 ? 1.998 7.871 -9.695 1 86.31 222 SER B C 1
ATOM 3669 O O . SER B 1 222 ? 1.886 7.152 -8.703 1 86.31 222 SER B O 1
ATOM 3671 N N . LYS B 1 223 ? 2.199 9.242 -9.703 1 93.25 223 LYS B N 1
ATOM 3672 C CA . LYS B 1 223 ? 2.111 9.969 -8.438 1 93.25 223 LYS B CA 1
ATOM 3673 C C . LYS B 1 223 ? 1.116 11.125 -8.539 1 93.25 223 LYS B C 1
ATOM 3675 O O . LYS B 1 223 ? 1.026 11.789 -9.57 1 93.25 223 LYS B O 1
ATOM 3680 N N . THR B 1 224 ? 0.339 11.328 -7.516 1 96.38 224 THR B N 1
ATOM 3681 C CA . THR B 1 224 ? -0.535 12.484 -7.355 1 96.38 224 THR B CA 1
ATOM 3682 C C . THR B 1 224 ? 0.169 13.594 -6.574 1 96.38 224 THR B C 1
ATOM 3684 O O . THR B 1 224 ? 0.795 13.328 -5.547 1 96.38 224 THR B O 1
ATOM 3687 N N . VAL B 1 225 ? 0.113 14.812 -7.125 1 97.94 225 VAL B N 1
ATOM 3688 C CA . VAL B 1 225 ? 0.757 15.945 -6.465 1 97.94 225 VAL B CA 1
ATOM 3689 C C . VAL B 1 225 ? -0.299 16.953 -6.02 1 97.94 225 VAL B C 1
ATOM 3691 O O . VAL B 1 225 ? -1.179 17.328 -6.801 1 97.94 225 VAL B O 1
ATOM 3694 N N . THR B 1 226 ? -0.305 17.328 -4.758 1 98.56 226 THR B N 1
ATOM 3695 C CA . THR B 1 226 ? -1.143 18.391 -4.211 1 98.56 226 THR B CA 1
ATOM 3696 C C . THR B 1 226 ? -0.29 19.438 -3.504 1 98.56 226 THR B C 1
ATOM 3698 O O . THR B 1 226 ? 0.814 19.156 -3.045 1 98.56 226 THR B O 1
ATOM 3701 N N . SER B 1 227 ? -0.748 20.688 -3.535 1 98.5 227 SER B N 1
ATOM 3702 C CA . SER B 1 227 ? -0.002 21.766 -2.885 1 98.5 227 SER B CA 1
ATOM 3703 C C . SER B 1 227 ? -0.938 22.75 -2.189 1 98.5 227 SER B C 1
ATOM 3705 O O . SER B 1 227 ? -2.102 22.891 -2.574 1 98.5 227 SER B O 1
ATOM 3707 N N . THR B 1 228 ? -0.504 23.312 -1.136 1 98.69 228 THR B N 1
ATOM 3708 C CA . THR B 1 228 ? -1.147 24.406 -0.428 1 98.69 228 THR B CA 1
ATOM 3709 C C . THR B 1 228 ? -0.137 25.5 -0.103 1 98.69 228 THR B C 1
ATOM 3711 O O . THR B 1 228 ? 0.938 25.234 0.434 1 98.69 228 THR B O 1
ATOM 3714 N N . MET B 1 229 ? -0.479 26.703 -0.541 1 98.44 229 MET B N 1
ATOM 3715 C CA . MET B 1 229 ? 0.333 27.875 -0.271 1 98.44 229 MET B CA 1
ATOM 3716 C C . MET B 1 229 ? -0.426 28.875 0.601 1 98.44 229 MET B C 1
ATOM 3718 O O . MET B 1 229 ? -1.567 29.234 0.299 1 98.44 229 MET B O 1
ATOM 3722 N N . LEU B 1 230 ? 0.184 29.281 1.647 1 98.19 230 LEU B N 1
ATOM 3723 C CA . LE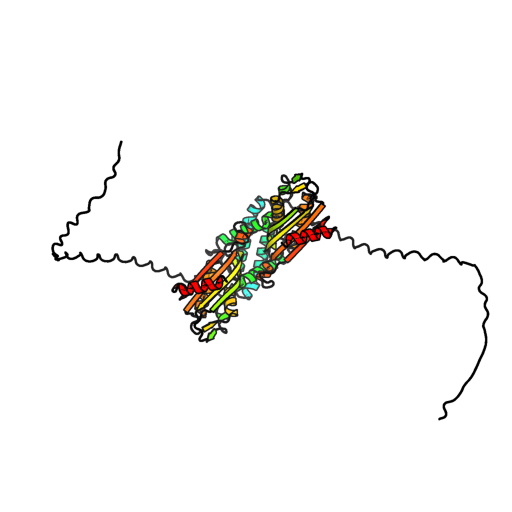U B 1 230 ? -0.423 30.25 2.555 1 98.19 230 LEU B CA 1
ATOM 3724 C C . LEU B 1 230 ? 0.505 31.438 2.779 1 98.19 230 LEU B C 1
ATOM 3726 O O . LEU B 1 230 ? 1.726 31.312 2.658 1 98.19 230 LEU B O 1
ATOM 3730 N N . GLY B 1 231 ? -0.021 32.625 3.088 1 97.44 231 GLY B N 1
ATOM 3731 C CA . GLY B 1 231 ? 0.776 33.812 3.34 1 97.44 231 GLY B CA 1
ATOM 3732 C C . GLY B 1 231 ? 1.597 34.25 2.141 1 97.44 231 GLY B C 1
ATOM 3733 O O . GLY B 1 231 ? 1.075 34.344 1.028 1 97.44 231 GLY B O 1
ATOM 3734 N N . VAL B 1 232 ? 2.855 34.531 2.469 1 97 232 VAL B N 1
ATOM 3735 C CA . VAL B 1 232 ? 3.711 35.125 1.437 1 97 232 VAL B CA 1
ATOM 3736 C C . VAL B 1 232 ? 3.916 34.125 0.311 1 97 232 VAL B C 1
ATOM 3738 O O . VAL B 1 232 ? 4.219 34.5 -0.824 1 97 232 VAL B O 1
ATOM 3741 N N . PHE B 1 233 ? 3.723 32.844 0.57 1 97.31 233 PHE B N 1
ATOM 3742 C CA . PHE B 1 233 ? 3.859 31.812 -0.466 1 97.31 233 PHE B CA 1
ATOM 3743 C C . PHE B 1 233 ? 2.732 31.922 -1.485 1 97.31 233 PHE B C 1
ATOM 3745 O O . PHE B 1 233 ? 2.885 31.516 -2.637 1 97.31 233 PHE B O 1
ATOM 3752 N N . ARG B 1 234 ? 1.668 32.344 -1.072 1 96.75 234 ARG B N 1
ATOM 3753 C CA . ARG B 1 234 ? 0.524 32.531 -1.959 1 96.75 234 ARG B CA 1
ATOM 3754 C C . ARG B 1 234 ? 0.588 33.906 -2.648 1 96.75 234 ARG B C 1
ATOM 3756 O O . ARG B 1 234 ? 0.285 34 -3.838 1 96.75 234 ARG B O 1
ATOM 3763 N N . GLU B 1 235 ? 1.062 34.906 -1.949 1 97.12 235 GLU B N 1
ATOM 3764 C CA . GLU B 1 235 ? 0.987 36.312 -2.385 1 97.12 235 GLU B CA 1
ATOM 3765 C C . GLU B 1 235 ? 2.172 36.688 -3.273 1 97.12 235 GLU B C 1
ATOM 3767 O O . GLU B 1 235 ? 2.051 37.531 -4.16 1 97.12 235 GLU B O 1
ATOM 3772 N N . ASP B 1 236 ? 3.324 36.094 -2.996 1 97.06 236 ASP B N 1
ATOM 3773 C CA . ASP B 1 236 ? 4.555 36.469 -3.693 1 97.06 236 ASP B CA 1
ATOM 3774 C C . ASP B 1 236 ? 5.016 35.344 -4.613 1 97.06 236 ASP B C 1
ATOM 3776 O O . ASP B 1 236 ? 5.555 34.312 -4.145 1 97.06 236 ASP B O 1
ATOM 3780 N N . PRO B 1 237 ? 4.91 35.531 -5.891 1 96.62 237 PRO B N 1
ATOM 3781 C CA . PRO B 1 237 ? 5.285 34.469 -6.848 1 96.62 237 PRO B CA 1
ATOM 3782 C C . PRO B 1 237 ? 6.766 34.125 -6.773 1 96.62 237 PRO B C 1
ATOM 3784 O O . PRO B 1 237 ? 7.133 32.969 -7.031 1 96.62 237 PRO B O 1
ATOM 3787 N N . LYS B 1 238 ? 7.574 35.031 -6.438 1 96.38 238 LYS B N 1
ATOM 3788 C CA . LYS B 1 238 ? 9 34.75 -6.336 1 96.38 238 LYS B CA 1
ATOM 3789 C C . LYS B 1 238 ? 9.289 33.781 -5.211 1 96.38 238 LYS B C 1
ATOM 3791 O O . LYS B 1 238 ? 10.07 32.844 -5.387 1 96.38 238 LYS B O 1
ATOM 3796 N N . THR B 1 239 ? 8.648 34.031 -4.121 1 95.38 239 THR B N 1
ATOM 3797 C CA . THR B 1 239 ? 8.797 33.125 -2.973 1 95.38 239 THR B CA 1
ATOM 3798 C C . THR B 1 239 ? 8.305 31.734 -3.305 1 95.38 239 THR B C 1
ATOM 3800 O O . THR B 1 239 ? 8.977 30.75 -3.006 1 95.38 239 THR B O 1
ATOM 3803 N N . ARG B 1 240 ? 7.195 31.641 -3.963 1 96.44 240 ARG B N 1
ATOM 3804 C CA . ARG B 1 240 ? 6.613 30.359 -4.363 1 96.44 240 ARG B CA 1
ATOM 3805 C C . ARG B 1 240 ? 7.527 29.609 -5.332 1 96.44 240 ARG B C 1
ATOM 3807 O O . ARG B 1 240 ? 7.754 28.406 -5.184 1 96.44 240 ARG B O 1
ATOM 3814 N N . GLU B 1 241 ? 8.039 30.359 -6.266 1 96.25 241 GLU B N 1
ATOM 3815 C CA . GLU B 1 241 ? 8.914 29.75 -7.266 1 96.25 241 GLU B CA 1
ATOM 3816 C C . GLU B 1 241 ? 10.203 29.234 -6.637 1 96.25 241 GLU B C 1
ATOM 3818 O O . GLU B 1 241 ? 10.695 28.172 -7.008 1 96.25 241 GLU B O 1
ATOM 3823 N N . GLU B 1 242 ? 10.742 29.984 -5.758 1 95.44 242 GLU B N 1
ATOM 3824 C CA . GLU B 1 242 ? 11.945 29.547 -5.047 1 95.44 242 GLU B CA 1
ATOM 3825 C C . GLU B 1 242 ? 11.695 28.25 -4.301 1 95.44 242 GLU B C 1
ATOM 3827 O O . GLU B 1 242 ? 12.5 27.312 -4.383 1 95.44 242 GLU B O 1
ATOM 3832 N N . PHE B 1 243 ? 10.594 28.188 -3.639 1 96.12 243 PHE B N 1
ATOM 3833 C CA . PHE B 1 243 ? 10.211 27 -2.889 1 96.12 243 PHE B CA 1
ATOM 3834 C C . PHE B 1 243 ? 10.07 25.797 -3.816 1 96.12 243 PHE B C 1
ATOM 3836 O O . PHE B 1 243 ? 10.703 24.766 -3.602 1 96.12 243 PHE B O 1
ATOM 3843 N N . LEU B 1 244 ? 9.344 25.969 -4.926 1 96.88 244 LEU B N 1
ATOM 3844 C CA . LEU B 1 244 ? 9.062 24.875 -5.855 1 96.88 244 LEU B CA 1
ATOM 3845 C C . LEU B 1 244 ? 10.336 24.406 -6.547 1 96.88 244 LEU B C 1
ATOM 3847 O O . LEU B 1 244 ? 10.508 23.219 -6.809 1 96.88 244 LEU B O 1
ATOM 3851 N N . THR B 1 245 ? 11.242 25.281 -6.781 1 95.56 245 THR B N 1
ATOM 3852 C CA . THR B 1 245 ? 12.516 24.953 -7.41 1 95.56 245 THR B CA 1
ATOM 3853 C C . THR B 1 245 ? 13.391 24.125 -6.469 1 95.56 245 THR B C 1
ATOM 3855 O O . THR B 1 245 ? 14.023 23.156 -6.891 1 95.56 245 THR B O 1
ATOM 3858 N N . LEU B 1 246 ? 13.352 24.469 -5.246 1 93.38 246 LEU B N 1
ATOM 3859 C CA . LEU B 1 246 ? 14.25 23.859 -4.277 1 93.38 246 LEU B CA 1
ATOM 3860 C C . LEU B 1 246 ? 13.75 22.469 -3.881 1 93.38 246 LEU B C 1
ATOM 3862 O O . LEU B 1 246 ? 14.539 21.641 -3.424 1 93.38 246 LEU B O 1
ATOM 3866 N N . ILE B 1 247 ? 12.5 22.172 -4.082 1 93.5 247 ILE B N 1
ATOM 3867 C CA . ILE B 1 247 ? 12.023 20.844 -3.674 1 93.5 247 ILE B CA 1
ATOM 3868 C C . ILE B 1 247 ? 12.188 19.859 -4.828 1 93.5 247 ILE B C 1
ATOM 3870 O O . ILE B 1 247 ? 12.086 18.641 -4.633 1 93.5 247 ILE B O 1
ATOM 3874 N N . ARG B 1 248 ? 12.266 20.219 -6.105 1 86.81 248 ARG B N 1
ATOM 3875 C CA . ARG B 1 248 ? 12.477 19.359 -7.262 1 86.81 248 ARG B CA 1
ATOM 3876 C C . ARG B 1 248 ? 13.898 18.797 -7.27 1 86.81 248 ARG B C 1
ATOM 3878 O O . ARG B 1 248 ? 14.156 17.766 -7.887 1 86.81 248 ARG B O 1
ATOM 3885 N N . GLY B 1 249 ? 14.867 19.344 -6.551 1 67.56 249 GLY B N 1
ATOM 3886 C CA . GLY B 1 249 ? 16.25 18.906 -6.578 1 67.56 249 GLY B CA 1
ATOM 3887 C C . GLY B 1 249 ? 16.547 17.797 -5.582 1 67.56 249 GLY B C 1
ATOM 3888 O O . GLY B 1 249 ? 15.781 17.594 -4.637 1 67.56 249 GLY B O 1
#